Protein 5MTW (pdb70)

Foldseek 3Di:
DVLQVQVVVFKDWDDKDWPDKDKDFDDAEDVPQPKDKDKDKDWDKDDDQVVFQKIKIKIWMKMFIARPCGHTGMIMITMMMIMMGGDDPDTRDPSNRVVCCVAVVCLVCVVVVQVVQQVVCVVNVHDGDGDDDDDDDD/DVLCVLQVVVVVFKDWDDKDWDDKDKDFPAADDPPQDKDKDKDKDWDKADDQVVFQKIKIKIWIWMFMVGCPTRMIMTTMMIIIMGGDDVDDGRDPSNRNSCSVPVVCQVCVVVVQVVQQVVCVVNVHNRDGDDDD/DVVLCVLQVVVVVFKDWDDKDWDDKDKDFDADADQDKDKDKDKDWDKADDQVPFQKIKIKIWIWMAMGHHVRGMIMTTMMIIMMGGDDDVPDDTRDPSNRRSCSVPVVCLVCVQVVQVVQQVVCVVNVHNRDRDDDDD/DPVLVVLCVLQVVVVVFKDWDDKDWDDKDKDFDDDDPFDKDKDKDWDKADDQVPFQKIKIKIWMWMATVHCNGMIMITMMMIIMGGDDPDDDDHRDPSNRVSCSVHVVCLVCPVVVQVVQQVVCVVNVHPGDGDDRDD/DDPDDDDDDPDD/DPPDDDDDDPDD/DPPDDDDPDDDD

Nearest PDB st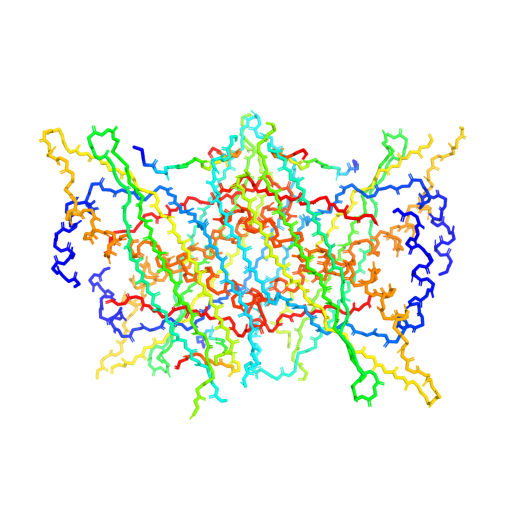ructures (foldseek):
  5mtw-assembly1_C  TM=1.007E+00  e=2.777E-26  Mycobacterium tuberculosis H37Rv
  5mtw-assembly1_D  TM=9.638E-01  e=3.551E-21  Mycobacterium tuberculosis H37Rv
  5mtw-assembly1_A  TM=9.384E-01  e=1.918E-21  Mycobacterium tuberculosis H37Rv
  5mtw-assembly1_B  TM=9.695E-01  e=2.666E-20  Mycobacterium tuberculosis H37Rv
  1ozb-assembly1_A  TM=7.354E-01  e=1.949E-07  Haemophilus influenzae

Structure (mmCIF, N/CA/C/O backbone):
data_5MTW
#
_entry.id   5MTW
#
_cell.length_a   86.860
_cell.length_b   89.960
_cell.length_c   91.340
_cell.angle_alpha   90.00
_cell.angle_beta   90.00
_cell.angle_gamma   90.00
#
_symmetry.space_group_name_H-M   'P 21 21 21'
#
loop_
_entity.id
_entity.type
_entity.pdbx_description
1 polymer 'SecB-like chaperone Rv1957'
2 polymer 'Antitoxin HigA1'
3 non-polymer 'DIMETHYL SULFOXIDE'
4 non-polymer 'CALCIUM ION'
5 water water
#
loop_
_atom_site.group_PDB
_atom_site.id
_atom_site.type_symbol
_atom_site.label_atom_id
_atom_site.label_alt_id
_atom_site.label_comp_id
_atom_site.label_asym_id
_atom_site.label_entity_id
_atom_site.label_seq_id
_atom_site.pdbx_PDB_ins_code
_atom_site.Cartn_x
_atom_site.Cartn_y
_atom_site.Cartn_z
_atom_site.occupancy
_atom_site.B_iso_or_equiv
_atom_site.auth_seq_id
_atom_site.auth_comp_id
_atom_site.auth_asym_id
_atom_site.auth_atom_id
_atom_site.pdbx_PDB_model_num
ATOM 1 N N . GLN A 1 16 ? 29.168 85.201 186.582 1.00 66.70 13 GLN C N 1
ATOM 2 C CA . GLN A 1 16 ? 27.898 84.423 186.679 1.00 69.20 13 GLN C CA 1
ATOM 3 C C . GLN A 1 16 ? 28.158 82.929 187.021 1.00 68.19 13 GLN C C 1
ATOM 4 O O . GLN A 1 16 ? 27.973 82.531 188.167 1.00 73.83 13 GLN C O 1
ATOM 6 N N . ARG A 1 17 ? 28.570 82.103 186.055 1.00 60.12 14 ARG C N 1
ATOM 7 C CA . ARG A 1 17 ? 28.889 80.689 186.349 1.00 55.24 14 ARG C CA 1
ATOM 8 C C . ARG A 1 17 ? 30.119 80.606 187.291 1.00 50.61 14 ARG C C 1
ATOM 9 O O . ARG A 1 17 ? 30.101 79.845 188.252 1.00 48.56 14 ARG C O 1
ATOM 11 N N . VAL A 1 18 ? 31.159 81.408 187.029 1.00 48.93 15 VAL C N 1
ATOM 12 C CA . VAL A 1 18 ? 32.434 81.248 187.729 1.00 49.65 15 VAL C CA 1
ATOM 13 C C . VAL A 1 18 ? 32.214 81.476 189.219 1.00 49.89 15 VAL C C 1
ATOM 14 O O . VAL A 1 18 ? 32.941 80.932 190.058 1.00 54.11 15 VAL C O 1
ATOM 18 N N . GLY A 1 19 ? 31.217 82.281 189.552 1.00 50.01 16 GLY C N 1
ATOM 19 C CA . GLY A 1 19 ? 30.979 82.682 190.926 1.00 48.78 16 GLY C CA 1
ATOM 20 C C . GLY A 1 19 ? 29.677 82.152 191.498 1.00 52.63 16 GLY C C 1
ATOM 21 O O . GLY A 1 19 ? 29.306 82.561 192.607 1.00 48.11 16 GLY C O 1
ATOM 22 N N . ALA A 1 20 ? 28.987 81.256 190.768 1.00 46.43 17 ALA C N 1
ATOM 23 C CA . ALA A 1 20 ? 27.704 80.639 191.245 1.00 46.33 17 ALA C CA 1
ATOM 24 C C . ALA A 1 20 ? 27.876 79.823 192.516 1.00 46.32 17 ALA C C 1
ATOM 25 O O . ALA A 1 20 ? 27.033 79.853 193.439 1.00 37.26 17 ALA C O 1
ATOM 27 N N . ARG A 1 21 ? 28.993 79.109 192.584 1.00 40.10 18 ARG C N 1
ATOM 28 C CA . ARG A 1 21 ? 29.271 78.278 193.740 1.00 45.15 18 ARG C CA 1
ATOM 29 C C . ARG A 1 21 ? 29.416 79.118 195.052 1.00 49.08 18 ARG C C 1
ATOM 30 O O . ARG A 1 21 ? 28.813 78.805 196.107 1.00 45.39 18 ARG C O 1
ATOM 38 N N . LEU A 1 22 ? 30.228 80.173 194.978 1.00 42.83 19 LEU C N 1
ATOM 39 C CA . LEU A 1 22 ? 30.365 81.095 196.089 1.00 41.50 19 LEU C CA 1
ATOM 40 C C . LEU A 1 22 ? 29.073 81.905 196.359 1.00 41.97 19 LEU C C 1
ATOM 41 O O . LEU A 1 22 ? 28.745 82.174 197.516 1.00 46.86 19 LEU C O 1
ATOM 46 N N . ALA A 1 23 ? 28.309 82.213 195.314 1.00 44.38 20 ALA C N 1
ATOM 47 C CA . ALA A 1 23 ? 27.021 82.849 195.481 1.00 46.56 20 ALA C CA 1
ATOM 48 C C . ALA A 1 23 ? 25.999 82.041 196.281 1.00 52.56 20 ALA C C 1
ATOM 49 O O . ALA A 1 23 ? 25.101 82.646 196.833 1.00 51.48 20 ALA C O 1
ATOM 51 N N . ALA A 1 24 ? 26.107 80.711 196.360 1.00 51.50 21 ALA C N 1
ATOM 52 C CA . ALA A 1 24 ? 25.101 79.911 197.122 1.00 50.63 21 ALA C CA 1
ATOM 53 C C . ALA A 1 24 ? 25.498 79.785 198.574 1.00 47.93 21 ALA C C 1
ATOM 54 O O . ALA A 1 24 ? 24.674 79.404 199.399 1.00 42.56 21 ALA C O 1
ATOM 56 N N . ARG A 1 25 ? 26.770 80.078 198.872 1.00 42.09 22 ARG C N 1
ATOM 57 C CA . ARG A 1 25 ? 27.332 79.891 200.180 1.00 42.11 22 ARG C CA 1
ATOM 58 C C . ARG A 1 25 ? 27.762 81.157 200.926 1.00 38.52 22 ARG C C 1
ATOM 59 O O . ARG A 1 25 ? 28.098 81.071 202.097 1.00 37.29 22 ARG C O 1
ATOM 67 N N . ALA A 1 26 ? 27.700 82.310 200.253 1.00 35.00 23 ALA C N 1
ATOM 68 C CA . ALA A 1 26 ? 28.157 83.589 200.800 1.00 31.91 23 ALA C CA 1
ATOM 69 C C . ALA A 1 26 ? 27.010 84.422 201.344 1.00 29.84 23 ALA C C 1
ATOM 70 O O . ALA A 1 26 ? 25.943 84.517 200.724 1.00 30.48 23 ALA C O 1
ATOM 72 N N . GLN A 1 27 ? 27.241 85.035 202.501 1.00 26.41 24 GLN C N 1
ATOM 73 C CA . GLN A 1 27 ? 26.251 85.896 203.124 1.00 28.84 24 GLN C CA 1
ATOM 74 C C . GLN A 1 27 ? 26.851 87.309 203.367 1.00 26.59 24 GLN C C 1
ATOM 75 O O . GLN A 1 27 ? 28.003 87.452 203.797 1.00 23.69 24 GLN C O 1
ATOM 81 N N . ILE A 1 28 ? 26.105 88.342 202.990 1.00 22.17 25 ILE C N 1
ATOM 82 C CA . ILE A 1 28 ? 26.527 89.751 203.285 1.00 22.30 25 ILE C CA 1
ATOM 83 C C . ILE A 1 28 ? 26.361 90.070 204.788 1.00 24.54 25 ILE C C 1
ATOM 84 O O . ILE A 1 28 ? 25.377 89.654 205.393 1.00 23.04 25 ILE C O 1
ATOM 89 N N . ARG A 1 29 ? 27.323 90.799 205.386 1.00 22.47 26 ARG C N 1
ATOM 90 C CA . ARG A 1 29 ? 27.269 91.080 206.843 0.70 21.94 26 ARG C CA 1
ATOM 91 C C . ARG A 1 29 ? 27.159 92.547 207.120 1.00 24.88 26 ARG C C 1
ATOM 92 O O . ARG A 1 29 ? 26.382 92.929 207.921 1.00 20.84 26 ARG C O 1
ATOM 100 N N . ASP A 1 30 ? 27.892 93.400 206.376 1.00 21.97 27 ASP C N 1
ATOM 101 C CA . ASP A 1 30 ? 27.938 94.823 206.690 1.00 21.12 27 ASP C CA 1
ATOM 102 C C . ASP A 1 30 ? 28.529 95.615 205.502 1.00 17.41 27 ASP C C 1
ATOM 103 O O . ASP A 1 30 ? 29.108 95.065 204.615 1.00 17.00 27 ASP C O 1
ATOM 108 N N . ILE A 1 31 ? 28.359 96.913 205.570 1.00 18.24 28 ILE C N 1
ATOM 109 C CA . ILE A 1 31 ? 28.820 97.870 204.563 1.00 20.86 28 ILE C CA 1
ATOM 110 C C . ILE A 1 31 ? 29.397 99.064 205.310 1.00 19.34 28 ILE C C 1
ATOM 111 O O . ILE A 1 31 ? 28.920 99.470 206.370 1.00 18.02 28 ILE C O 1
ATOM 116 N N . ARG A 1 32 ? 30.503 99.563 204.834 1.00 17.90 29 ARG C N 1
ATOM 117 C CA . ARG A 1 32 ? 31.009 100.786 205.414 1.00 20.06 29 ARG C CA 1
ATOM 118 C C . ARG A 1 32 ? 31.713 101.653 204.311 1.00 18.93 29 ARG C C 1
ATOM 119 O O . ARG A 1 32 ? 32.250 101.146 203.330 1.00 18.31 29 ARG C O 1
ATOM 127 N N . LEU A 1 33 ? 31.736 102.936 204.591 1.00 18.49 30 LEU C N 1
ATOM 128 C CA . LEU A 1 33 ? 32.610 103.848 203.925 1.00 17.45 30 LEU C CA 1
ATOM 129 C C . LEU A 1 33 ? 34.040 103.656 204.499 1.00 16.65 30 LEU C C 1
ATOM 130 O O . LEU A 1 33 ? 34.210 103.765 205.697 1.00 19.00 30 LEU C O 1
ATOM 135 N N . LEU A 1 34 ? 35.054 103.489 203.651 1.00 17.44 31 LEU C N 1
ATOM 136 C CA . LEU A 1 34 ? 36.463 103.384 204.092 1.00 20.90 31 LEU C CA 1
ATOM 137 C C . LEU A 1 34 ? 37.156 104.706 204.146 1.00 19.68 31 LEU C C 1
ATOM 138 O O . LEU A 1 34 ? 37.935 104.955 205.030 1.00 19.93 31 LEU C O 1
ATOM 143 N N . ARG A 1 35 ? 36.928 105.543 203.111 1.00 18.13 32 ARG C N 1
ATOM 144 C CA . ARG A 1 35 ? 37.549 106.769 202.954 1.00 18.99 32 ARG C CA 1
ATOM 145 C C . ARG A 1 35 ? 36.775 107.631 201.986 1.00 19.42 32 ARG C C 1
ATOM 146 O O . ARG A 1 35 ? 36.166 107.145 201.045 1.00 18.85 32 ARG C O 1
ATOM 154 N N . THR A 1 36 ? 37.020 108.910 202.153 1.00 17.90 33 THR C N 1
ATOM 155 C CA . THR A 1 36 ? 36.491 109.969 201.250 1.00 17.65 33 THR C CA 1
ATOM 156 C C . THR A 1 36 ? 37.345 111.262 201.168 1.00 19.05 33 THR C C 1
ATOM 157 O O . THR A 1 36 ? 38.013 111.633 202.086 1.00 19.69 33 THR C O 1
ATOM 161 N N . GLN A 1 37 ? 37.296 111.952 200.039 1.00 17.71 34 GLN C N 1
ATOM 162 C CA . GLN A 1 37 ? 37.993 113.204 199.876 1.00 23.96 34 GLN C CA 1
ATOM 163 C C . GLN A 1 37 ? 37.216 113.956 198.781 1.00 22.96 34 GLN C C 1
ATOM 164 O O . GLN A 1 37 ? 36.925 113.381 197.757 1.00 22.97 34 GLN C O 1
ATOM 170 N N . ALA A 1 38 ? 36.803 115.146 199.076 1.00 17.71 35 ALA C N 1
ATOM 171 C CA . ALA A 1 38 ? 36.090 115.959 198.076 1.00 19.03 35 ALA C CA 1
ATOM 172 C C . ALA A 1 38 ? 36.227 117.458 198.294 1.00 20.12 35 ALA C C 1
ATOM 173 O O . ALA A 1 38 ? 36.482 117.909 199.397 1.00 17.72 35 ALA C O 1
ATOM 175 N N . ALA A 1 39 ? 36.017 118.237 197.217 1.00 19.56 36 ALA C N 1
ATOM 176 C CA . ALA A 1 39 ? 36.135 119.690 197.254 1.00 21.69 36 ALA C CA 1
ATOM 177 C C . ALA A 1 39 ? 35.361 120.270 196.095 1.00 19.69 36 ALA C C 1
ATOM 178 O O . ALA A 1 39 ? 35.285 119.623 195.019 1.00 20.38 36 ALA C O 1
ATOM 180 N N . VAL A 1 40 ? 34.755 121.407 196.385 1.00 20.05 37 VAL C N 1
ATOM 181 C CA . VAL A 1 40 ? 34.140 122.228 195.345 1.00 25.19 37 VAL C CA 1
ATOM 182 C C . VAL A 1 40 ? 35.164 123.287 194.954 1.00 25.95 37 VAL C C 1
ATOM 183 O O . VAL A 1 40 ? 35.741 123.947 195.785 1.00 24.24 37 VAL C O 1
ATOM 187 N N . HIS A 1 41 ? 35.394 123.409 193.658 1.00 24.26 38 HIS C N 1
ATOM 188 C CA . HIS A 1 41 ? 36.415 124.333 193.123 1.00 28.08 38 HIS C CA 1
ATOM 189 C C . HIS A 1 41 ? 35.905 125.673 192.530 1.00 30.64 38 HIS C C 1
ATOM 190 O O . HIS A 1 41 ? 36.710 126.588 192.433 1.00 28.19 38 HIS C O 1
ATOM 197 N N . ARG A 1 42 ? 34.615 125.780 192.159 1.00 26.13 39 ARG C N 1
ATOM 198 C CA . ARG A 1 42 ? 34.069 126.846 191.275 1.00 31.44 39 ARG C CA 1
ATOM 199 C C . ARG A 1 42 ? 32.546 126.718 191.321 1.00 35.33 39 ARG C C 1
ATOM 200 O O . ARG A 1 42 ? 32.004 125.654 191.737 1.00 30.88 39 ARG C O 1
ATOM 202 N N . ALA A 1 43 ? 31.832 127.758 190.884 1.00 37.47 40 ALA C N 1
ATOM 203 C CA . ALA A 1 43 ? 30.364 127.679 190.748 1.00 36.50 40 ALA C CA 1
ATOM 204 C C . ALA A 1 43 ? 29.882 126.696 189.624 1.00 33.55 40 ALA C C 1
ATOM 205 O O . ALA A 1 43 ? 30.458 126.639 188.546 1.00 40.92 40 ALA C O 1
ATOM 207 N N . PRO A 1 44 ? 28.794 125.930 189.855 1.00 31.26 41 PRO C N 1
ATOM 208 C CA . PRO A 1 44 ? 28.254 125.159 188.764 1.00 33.37 41 PRO C CA 1
ATOM 209 C C . PRO A 1 44 ? 27.505 126.112 187.809 1.00 38.35 41 PRO C C 1
ATOM 210 O O . PRO A 1 44 ? 27.173 127.196 188.237 1.00 32.13 41 PRO C O 1
ATOM 214 N N . LYS A 1 45 ? 27.269 125.713 186.547 1.00 37.77 42 LYS C N 1
ATOM 215 C CA . LYS A 1 45 ? 26.528 126.530 185.543 1.00 40.12 42 LYS C CA 1
ATOM 216 C C . LYS A 1 45 ? 25.578 125.662 184.749 1.00 41.67 42 LYS C C 1
ATOM 217 O O . LYS A 1 45 ? 25.867 125.298 183.612 1.00 47.63 42 LYS C O 1
ATOM 223 N N . PRO A 1 46 ? 24.465 125.250 185.376 1.00 48.11 43 PRO C N 1
ATOM 224 C CA . PRO A 1 46 ? 23.525 124.323 184.716 1.00 51.07 43 PRO C CA 1
ATOM 225 C C . PRO A 1 46 ? 23.165 124.780 183.284 1.00 56.55 43 PRO C C 1
ATOM 226 O O . PRO A 1 46 ? 23.227 123.981 182.317 1.00 48.20 43 PRO C O 1
ATOM 230 N N . ALA A 1 47 ? 22.856 126.075 183.162 1.00 57.86 44 ALA C N 1
ATOM 231 C CA . ALA A 1 47 ? 22.445 126.677 181.899 1.00 60.02 44 ALA C CA 1
ATOM 232 C C . ALA A 1 47 ? 23.525 126.591 180.817 1.00 61.16 44 ALA C C 1
ATOM 233 O O . ALA A 1 47 ? 23.206 126.402 179.658 1.00 71.45 44 ALA C O 1
ATOM 235 N N . GLN A 1 48 ? 24.800 126.710 181.176 1.00 62.37 45 GLN C N 1
ATOM 236 C CA . GLN A 1 48 ? 25.872 126.450 180.201 1.00 61.94 45 GLN C CA 1
ATOM 237 C C . GLN A 1 48 ? 25.864 124.957 179.853 1.00 61.70 45 GLN C C 1
ATOM 238 O O . GLN A 1 48 ? 26.102 124.568 178.720 1.00 58.43 45 GLN C O 1
ATOM 244 N N . GLY A 1 49 ? 25.584 124.127 180.852 1.00 63.92 46 GLY C N 1
ATOM 245 C CA . GLY A 1 49 ? 25.591 122.682 180.694 1.00 61.43 46 GLY C CA 1
ATOM 246 C C . GLY A 1 49 ? 26.481 122.082 181.774 1.00 59.46 46 GLY C C 1
ATOM 247 O O . GLY A 1 49 ? 27.712 122.284 181.774 1.00 56.44 46 GLY C O 1
ATOM 248 N N . LEU A 1 50 ? 25.867 121.347 182.703 1.00 49.76 47 LEU C N 1
ATOM 249 C CA . LEU A 1 50 ? 26.635 120.692 183.779 1.00 40.53 47 LEU C CA 1
ATOM 250 C C . LEU A 1 50 ? 26.680 119.167 183.568 1.00 33.56 47 LEU C C 1
ATOM 251 O O . LEU A 1 50 ? 25.681 118.514 183.162 1.00 26.32 47 LEU C O 1
ATOM 256 N N . THR A 1 51 ? 27.872 118.603 183.711 1.00 25.30 48 THR C N 1
ATOM 257 C CA . THR A 1 51 ? 27.999 117.182 183.510 1.00 28.68 48 THR C CA 1
ATOM 258 C C . THR A 1 51 ? 28.916 116.461 184.563 1.00 27.27 48 THR C C 1
ATOM 259 O O . THR A 1 51 ? 29.428 117.071 185.449 1.00 25.14 48 THR C O 1
ATOM 263 N N . TYR A 1 52 ? 29.084 115.161 184.418 1.00 28.03 49 TYR C N 1
ATOM 264 C CA . TYR A 1 52 ? 29.937 114.411 185.331 1.00 27.52 49 TYR C CA 1
ATOM 265 C C . TYR A 1 52 ? 30.554 113.196 184.741 1.00 30.94 49 TYR C C 1
ATOM 266 O O . TYR A 1 52 ? 30.007 112.624 183.849 1.00 28.76 49 TYR C O 1
ATOM 275 N N . ASP A 1 53 ? 31.672 112.811 185.308 1.00 27.14 50 ASP C N 1
ATOM 276 C CA . ASP A 1 53 ? 32.370 111.564 185.010 1.00 31.50 50 ASP C CA 1
ATOM 277 C C . ASP A 1 53 ? 32.470 110.776 186.304 1.00 28.74 50 ASP C C 1
ATOM 278 O O . ASP A 1 53 ? 32.684 111.377 187.375 1.00 25.55 50 ASP C O 1
ATOM 283 N N . LEU A 1 54 ? 32.285 109.466 186.222 1.00 30.56 51 LEU C N 1
ATOM 284 C CA . LEU A 1 54 ? 32.360 108.565 187.415 1.00 29.14 51 LEU C CA 1
ATOM 285 C C . LEU A 1 54 ? 33.062 107.241 187.062 1.00 30.70 51 LEU C C 1
ATOM 286 O O . LEU A 1 54 ? 32.532 106.438 186.328 1.00 33.14 51 LEU C O 1
ATOM 291 N N . GLU A 1 55 ? 34.253 107.050 187.596 1.00 25.37 52 GLU C N 1
ATOM 292 C CA . GLU A 1 55 ? 35.115 105.911 187.310 1.00 27.59 52 GLU C CA 1
ATOM 293 C C . GLU A 1 55 ? 34.951 105.058 188.585 1.00 28.67 52 GLU C C 1
ATOM 294 O O . GLU A 1 55 ? 34.985 105.625 189.688 1.00 23.96 52 GLU C O 1
ATOM 300 N N . PHE A 1 56 ? 34.750 103.750 188.424 1.00 21.42 53 PHE C N 1
ATOM 301 C CA . PHE A 1 56 ? 34.705 102.804 189.539 1.00 26.48 53 PHE C CA 1
ATOM 302 C C . PHE A 1 56 ? 35.900 101.858 189.431 1.00 32.24 53 PHE C C 1
ATOM 303 O O . PHE A 1 56 ? 36.298 101.498 188.327 1.00 28.99 53 PHE C O 1
ATOM 311 N N . GLU A 1 57 ? 36.447 101.391 190.541 1.00 27.71 54 GLU C N 1
ATOM 312 C CA . GLU A 1 57 ? 37.474 100.344 190.470 1.00 35.19 54 GLU C CA 1
ATOM 313 C C . GLU A 1 57 ? 37.158 99.317 191.595 1.00 33.69 54 GLU C C 1
ATOM 314 O O . GLU A 1 57 ? 37.255 99.652 192.769 1.00 29.24 54 GLU C O 1
ATOM 320 N N . PRO A 1 58 ? 36.705 98.114 191.222 1.00 33.20 55 PRO C N 1
ATOM 321 C CA . PRO A 1 58 ? 36.442 97.053 192.185 1.00 31.79 55 PRO C CA 1
ATOM 322 C C . PRO A 1 58 ? 37.680 96.252 192.667 1.00 30.50 55 PRO C C 1
ATOM 323 O O . PRO A 1 58 ? 38.680 96.158 191.983 1.00 34.32 55 PRO C O 1
ATOM 327 N N . ALA A 1 59 ? 37.619 95.692 193.874 1.00 25.05 56 ALA C N 1
ATOM 328 C CA . ALA A 1 59 ? 38.718 94.935 194.381 1.00 25.98 56 ALA C CA 1
ATOM 329 C C . ALA A 1 59 ? 38.117 93.985 195.386 1.00 27.82 56 ALA C C 1
ATOM 330 O O . ALA A 1 59 ? 36.994 94.203 195.868 1.00 21.60 56 ALA C O 1
ATOM 332 N N . VAL A 1 60 ? 38.777 92.870 195.641 1.00 26.93 57 VAL C N 1
ATOM 333 C CA . VAL A 1 60 ? 38.276 91.944 196.688 1.00 29.99 57 VAL C CA 1
ATOM 334 C C . VAL A 1 60 ? 39.493 91.626 197.624 1.00 32.61 57 VAL C C 1
ATOM 335 O O . VAL A 1 60 ? 40.631 91.577 197.185 1.00 28.30 57 VAL C O 1
ATOM 339 N N . ASP A 1 61 ? 39.251 91.542 198.916 1.00 27.69 58 ASP C N 1
ATOM 340 C CA . ASP A 1 61 ? 40.322 91.153 199.876 1.00 30.84 58 ASP C CA 1
ATOM 341 C C . ASP A 1 61 ? 39.830 89.903 200.524 1.00 25.10 58 ASP C C 1
ATOM 342 O O . ASP A 1 61 ? 38.694 89.852 201.092 1.00 20.07 58 ASP C O 1
ATOM 347 N N . ALA A 1 62 ? 40.641 88.853 200.427 1.00 24.27 59 ALA C N 1
ATOM 348 C CA . ALA A 1 62 ? 40.305 87.574 200.964 1.00 26.01 59 ALA C CA 1
ATOM 349 C C . ALA A 1 62 ? 41.536 86.822 201.396 1.00 30.89 59 ALA C C 1
ATOM 350 O O . ALA A 1 62 ? 42.633 87.157 201.016 1.00 37.94 59 ALA C O 1
ATOM 352 N N . ASP A 1 63 ? 41.371 85.848 202.248 1.00 29.63 60 ASP C N 1
ATOM 353 C CA . ASP A 1 63 ? 42.500 84.950 202.563 1.00 35.93 60 ASP C CA 1
ATOM 354 C C . ASP A 1 63 ? 41.826 83.693 203.004 1.00 33.55 60 ASP C C 1
ATOM 355 O O . ASP A 1 63 ? 41.697 83.473 204.175 1.00 30.23 60 ASP C O 1
ATOM 360 N N . PRO A 1 64 ? 41.304 82.942 202.037 1.00 38.66 61 PRO C N 1
ATOM 361 C CA . PRO A 1 64 ? 40.330 81.899 202.333 1.00 45.03 61 PRO C CA 1
ATOM 362 C C . PRO A 1 64 ? 40.843 80.693 203.110 1.00 48.42 61 PRO C C 1
ATOM 363 O O . PRO A 1 64 ? 40.035 79.968 203.702 1.00 52.68 61 PRO C O 1
ATOM 367 N N . ALA A 1 65 ? 42.154 80.485 203.165 1.00 53.21 62 ALA C N 1
ATOM 368 C CA . ALA A 1 65 ? 42.686 79.401 203.980 1.00 52.72 62 ALA C CA 1
ATOM 369 C C . ALA A 1 65 ? 42.658 79.726 205.487 1.00 50.38 62 ALA C C 1
ATOM 370 O O . ALA A 1 65 ? 42.670 78.825 206.305 1.00 50.17 62 ALA C O 1
ATOM 372 N N . THR A 1 66 ? 42.598 81.002 205.851 1.00 50.55 63 THR C N 1
ATOM 373 C CA . THR A 1 66 ? 42.639 81.400 207.272 1.00 50.06 63 THR C CA 1
ATOM 374 C C . THR A 1 66 ? 41.313 81.837 207.816 1.00 43.12 63 THR C C 1
ATOM 375 O O . THR A 1 66 ? 41.060 81.682 208.993 1.00 37.44 63 THR C O 1
ATOM 379 N N . ILE A 1 67 ? 40.541 82.534 206.986 1.00 42.02 64 ILE C N 1
ATOM 380 C CA . ILE A 1 67 ? 39.227 82.975 207.398 1.00 35.71 64 ILE C CA 1
ATOM 381 C C . ILE A 1 67 ? 38.278 82.864 206.256 1.00 33.67 64 ILE C C 1
ATOM 382 O O . ILE A 1 67 ? 38.647 83.020 205.051 1.00 30.61 64 ILE C O 1
ATOM 387 N N . SER A 1 68 ? 37.052 82.570 206.635 1.00 29.84 65 SER C N 1
ATOM 388 C CA . SER A 1 68 ? 36.038 82.340 205.642 1.00 32.15 65 SER C CA 1
ATOM 389 C C . SER A 1 68 ? 35.233 83.673 205.522 1.00 31.28 65 SER C C 1
ATOM 390 O O . SER A 1 68 ? 34.015 83.678 205.599 1.00 34.02 65 SER C O 1
ATOM 393 N N . ALA A 1 69 ? 35.941 84.801 205.469 1.00 29.22 66 ALA C N 1
ATOM 394 C CA . ALA A 1 69 ? 35.289 86.119 205.289 1.00 28.13 66 ALA C CA 1
ATOM 395 C C . ALA A 1 69 ? 36.065 86.839 204.173 1.00 26.38 66 ALA C C 1
ATOM 396 O O . ALA A 1 69 ? 37.270 86.649 204.028 1.00 25.36 66 ALA C O 1
ATOM 398 N N . PHE A 1 70 ? 35.342 87.635 203.374 1.00 25.01 67 PHE C N 1
ATOM 399 C CA . PHE A 1 70 ? 35.979 88.518 202.421 1.00 23.32 67 PHE C CA 1
ATOM 400 C C . PHE A 1 70 ? 35.341 89.877 202.303 1.00 22.43 67 PHE C C 1
ATOM 401 O O . PHE A 1 70 ? 34.158 90.074 202.593 1.00 20.53 67 PHE C O 1
ATOM 409 N N . VAL A 1 71 ? 36.126 90.798 201.773 1.00 22.38 68 VAL C N 1
ATOM 410 C CA . VAL A 1 71 ? 35.641 92.169 201.599 1.00 21.09 68 VAL C CA 1
ATOM 411 C C . VAL A 1 71 ? 35.654 92.602 200.148 1.00 22.56 68 VAL C C 1
ATOM 412 O O . VAL A 1 71 ? 36.679 92.502 199.486 1.00 19.67 68 VAL C O 1
ATOM 416 N N . VAL A 1 72 ? 34.528 93.083 199.660 1.00 20.43 69 VAL C N 1
ATOM 417 C CA . VAL A 1 72 ? 34.423 93.705 198.325 1.00 21.68 69 VAL C CA 1
ATOM 418 C C . VAL A 1 72 ? 34.518 95.195 198.490 1.00 20.79 69 VAL C C 1
ATOM 419 O O . VAL A 1 72 ? 33.758 95.798 199.311 1.00 21.09 69 VAL C O 1
ATOM 423 N N . ARG A 1 73 ? 35.452 95.808 197.747 1.00 19.35 70 ARG C N 1
ATOM 424 C CA . ARG A 1 73 ? 35.689 97.239 197.803 1.00 22.04 70 ARG C CA 1
ATOM 425 C C . ARG A 1 73 ? 35.445 97.826 196.413 1.00 24.22 70 ARG C C 1
ATOM 426 O O . ARG A 1 73 ? 35.840 97.232 195.375 1.00 25.07 70 ARG C O 1
ATOM 434 N N . ILE A 1 74 ? 34.779 98.957 196.385 1.00 21.37 71 ILE C N 1
ATOM 435 C CA . ILE A 1 74 ? 34.688 99.757 195.153 1.00 23.77 71 ILE C CA 1
ATOM 436 C C . ILE A 1 74 ? 35.187 101.163 195.435 1.00 25.20 71 ILE C C 1
ATOM 437 O O . ILE A 1 74 ? 34.670 101.867 196.338 1.00 21.66 71 ILE C O 1
ATOM 442 N N . SER A 1 75 ? 36.271 101.465 194.727 1.00 21.92 72 SER C N 1
ATOM 443 C CA . SER A 1 75 ? 36.911 102.802 194.679 1.00 24.48 72 SER C CA 1
ATOM 444 C C . SER A 1 75 ? 36.240 103.642 193.574 1.00 24.79 72 SER C C 1
ATOM 445 O O . SER A 1 75 ? 35.948 103.110 192.494 1.00 24.14 72 SER C O 1
ATOM 448 N N . CYS A 1 76 ? 35.851 104.877 193.891 1.00 22.40 73 CYS C N 1
ATOM 449 C CA . CYS A 1 76 ? 35.147 105.741 192.955 1.00 23.42 73 CYS C CA 1
ATOM 450 C C . CYS A 1 76 ? 35.883 107.084 192.784 1.00 21.69 73 CYS C C 1
ATOM 451 O O . CYS A 1 76 ? 36.412 107.680 193.784 1.00 19.30 73 CYS C O 1
ATOM 454 N N . HIS A 1 77 ? 35.812 107.615 191.572 1.00 22.17 74 HIS C N 1
ATOM 455 C CA . HIS A 1 77 ? 36.349 108.969 191.264 1.00 22.76 74 HIS C CA 1
ATOM 456 C C . HIS A 1 77 ? 35.234 109.746 190.502 1.00 25.77 74 HIS C C 1
ATOM 457 O O . HIS A 1 77 ? 34.777 109.343 189.438 1.00 26.01 74 HIS C O 1
ATOM 464 N N . LEU A 1 78 ? 34.726 110.766 191.139 1.00 20.83 75 LEU C N 1
ATOM 465 C CA . LEU A 1 78 ? 33.670 111.607 190.633 1.00 23.28 75 LEU C CA 1
ATOM 466 C C . LEU A 1 78 ? 34.242 112.968 190.261 1.00 21.47 75 LEU C C 1
ATOM 467 O O . LEU A 1 78 ? 34.947 113.670 191.064 1.00 20.19 75 LEU C O 1
ATOM 472 N N . ARG A 1 79 ? 33.909 113.392 189.060 1.00 21.61 76 ARG C N 1
ATOM 473 C CA . ARG A 1 79 ? 34.337 114.696 188.558 1.00 24.90 76 ARG C CA 1
ATOM 474 C C . ARG A 1 79 ? 33.085 115.340 188.016 1.00 27.61 76 ARG C C 1
ATOM 475 O O . ARG A 1 79 ? 32.432 114.794 187.133 1.00 24.76 76 ARG C O 1
ATOM 483 N N . ILE A 1 80 ? 32.719 116.442 188.627 1.00 22.23 77 ILE C N 1
ATOM 484 C CA . ILE A 1 80 ? 31.604 117.285 188.176 1.00 26.72 77 ILE C CA 1
ATOM 485 C C . ILE A 1 80 ? 32.170 118.501 187.454 1.00 26.19 77 ILE C C 1
ATOM 486 O O . ILE A 1 80 ? 33.061 119.157 187.953 1.00 23.34 77 ILE C O 1
ATOM 491 N N . GLN A 1 81 ? 31.605 118.772 186.286 1.00 27.01 78 GLN C N 1
ATOM 492 C CA . GLN A 1 81 ? 32.160 119.725 185.353 1.00 29.66 78 GLN C CA 1
ATOM 493 C C . GLN A 1 81 ? 31.094 120.575 184.677 1.00 28.08 78 GLN C C 1
ATOM 494 O O . GLN A 1 81 ? 30.039 120.061 184.307 1.00 27.99 78 GLN C O 1
ATOM 500 N N . ASN A 1 82 ? 31.438 121.852 184.514 1.00 28.60 79 ASN C N 1
ATOM 501 C CA . ASN A 1 82 ? 30.811 122.829 183.528 1.00 32.87 79 ASN C CA 1
ATOM 502 C C . ASN A 1 82 ? 31.219 122.542 182.069 1.00 37.32 79 ASN C C 1
ATOM 503 O O . ASN A 1 82 ? 32.389 122.463 181.747 1.00 35.13 79 ASN C O 1
ATOM 508 N N . GLN A 1 83 ? 30.232 122.406 181.202 1.00 50.20 80 GLN C N 1
ATOM 509 C CA . GLN A 1 83 ? 30.455 122.191 179.753 1.00 58.53 80 GLN C CA 1
ATOM 510 C C . GLN A 1 83 ? 30.511 123.558 179.019 1.00 63.83 80 GLN C C 1
ATOM 511 O O . GLN A 1 83 ? 29.896 124.533 179.466 1.00 76.55 80 GLN C O 1
ATOM 517 N N . ALA A 1 84 ? 31.264 123.627 177.923 1.00 68.95 81 ALA C N 1
ATOM 518 C CA . ALA A 1 84 ? 30.960 124.549 176.816 1.00 72.35 81 ALA C CA 1
ATOM 519 C C . ALA A 1 84 ? 31.127 126.019 177.160 1.00 70.83 81 ALA C C 1
ATOM 520 O O . ALA A 1 84 ? 31.859 126.361 178.069 1.00 67.61 81 ALA C O 1
ATOM 522 N N . THR A 1 98 ? 35.142 122.674 179.174 1.00 63.22 95 THR C N 1
ATOM 523 C CA . THR A 1 98 ? 35.072 121.544 180.109 1.00 61.49 95 THR C CA 1
ATOM 524 C C . THR A 1 98 ? 35.901 121.865 181.329 1.00 55.97 95 THR C C 1
ATOM 525 O O . THR A 1 98 ? 37.073 121.485 181.386 1.00 63.73 95 THR C O 1
ATOM 527 N N . GLN A 1 99 ? 35.273 122.543 182.300 1.00 50.03 96 GLN C N 1
ATOM 528 C CA . GLN A 1 99 ? 35.915 123.083 183.528 1.00 42.27 96 GLN C CA 1
ATOM 529 C C . GLN A 1 99 ? 35.386 122.309 184.808 1.00 38.45 96 GLN C C 1
ATOM 530 O O . GLN A 1 99 ? 34.170 122.079 184.960 1.00 30.18 96 GLN C O 1
ATOM 536 N N . ASP A 1 100 ? 36.284 121.932 185.712 1.00 37.50 97 ASP C N 1
ATOM 537 C CA . ASP A 1 100 ? 35.897 121.087 186.875 1.00 34.42 97 ASP C CA 1
ATOM 538 C C . ASP A 1 100 ? 35.286 121.948 187.964 1.00 31.48 97 ASP C C 1
ATOM 539 O O . ASP A 1 100 ? 35.851 122.909 188.380 1.00 28.74 97 ASP C O 1
ATOM 544 N N . VAL A 1 101 ? 34.116 121.560 188.447 1.00 27.14 98 VAL C N 1
ATOM 545 C CA . VAL A 1 101 ? 33.401 122.291 189.503 1.00 22.30 98 VAL C CA 1
ATOM 546 C C . VAL A 1 101 ? 33.572 121.638 190.907 1.00 21.72 98 VAL C C 1
ATOM 547 O O . VAL A 1 101 ? 33.601 122.309 191.909 1.00 23.55 98 VAL C O 1
ATOM 551 N N . ALA A 1 102 ? 33.718 120.327 190.917 1.00 20.66 99 ALA C N 1
ATOM 552 C CA . ALA A 1 102 ? 34.001 119.553 192.126 1.00 20.83 99 ALA C CA 1
ATOM 553 C C . ALA A 1 102 ? 34.519 118.196 191.768 1.00 19.98 99 ALA C C 1
ATOM 554 O O . ALA A 1 102 ? 34.209 117.680 190.696 1.00 20.88 99 ALA C O 1
ATOM 556 N N . THR A 1 103 ? 35.227 117.576 192.715 1.00 21.45 100 THR C N 1
ATOM 557 C CA . THR A 1 103 ? 35.793 116.295 192.552 1.00 22.29 100 THR C CA 1
ATOM 558 C C . THR A 1 103 ? 35.724 115.539 193.888 1.00 24.86 100 THR C C 1
ATOM 559 O O . THR A 1 103 ? 35.779 116.121 194.969 1.00 20.73 100 THR C O 1
ATOM 563 N N . ALA A 1 104 ? 35.529 114.258 193.762 1.00 21.62 101 ALA C N 1
ATOM 564 C CA . ALA A 1 104 ? 35.518 113.372 194.914 1.00 23.69 101 ALA C CA 1
ATOM 565 C C . ALA A 1 104 ? 36.140 112.045 194.607 1.00 23.37 101 ALA C C 1
ATOM 566 O O . ALA A 1 104 ? 35.886 111.440 193.549 1.00 24.94 101 ALA C O 1
ATOM 568 N N . ASP A 1 105 ? 36.807 111.523 195.600 1.00 20.81 102 ASP C N 1
ATOM 569 C CA . ASP A 1 105 ? 37.399 110.193 195.530 1.00 23.17 102 ASP C CA 1
ATOM 570 C C . ASP A 1 105 ? 37.064 109.494 196.852 1.00 21.43 102 ASP C C 1
ATOM 571 O O . ASP A 1 105 ? 37.379 110.011 197.931 1.00 19.10 102 ASP C O 1
ATOM 576 N N . PHE A 1 106 ? 36.311 108.420 196.750 1.00 17.35 103 PHE C N 1
ATOM 577 C CA . PHE A 1 106 ? 35.890 107.695 197.911 1.00 17.92 103 PHE C CA 1
ATOM 578 C C . PHE A 1 106 ? 35.849 106.182 197.670 1.00 18.24 103 PHE C C 1
ATOM 579 O O . PHE A 1 106 ? 35.776 105.718 196.523 1.00 18.39 103 PHE C O 1
ATOM 587 N N . GLU A 1 107 ? 35.767 105.403 198.742 1.00 16.56 104 GLU C N 1
ATOM 588 C CA . GLU A 1 107 ? 35.706 103.981 198.579 1.00 19.29 104 GLU C CA 1
ATOM 589 C C . GLU A 1 107 ? 34.820 103.288 199.633 1.00 19.72 104 GLU C C 1
ATOM 590 O O . GLU A 1 107 ? 34.897 103.661 200.798 1.00 17.98 104 GLU C O 1
ATOM 596 N N . PHE A 1 108 ? 33.891 102.467 199.163 1.00 17.53 105 PHE C N 1
ATOM 597 C CA . PHE A 1 108 ? 33.007 101.704 199.974 1.00 17.58 105 PHE C CA 1
ATOM 598 C C . PHE A 1 108 ? 33.500 100.242 200.078 1.00 18.43 105 PHE C C 1
ATOM 599 O O . PHE A 1 108 ? 34.177 99.688 199.174 1.00 15.69 105 PHE C O 1
ATOM 607 N N . ALA A 1 109 ? 33.128 99.613 201.185 1.00 16.93 106 ALA C N 1
ATOM 608 C CA . ALA A 1 109 ? 33.410 98.248 201.436 1.00 16.07 106 ALA C CA 1
ATOM 609 C C . ALA A 1 109 ? 32.206 97.506 201.904 1.00 17.50 106 ALA C C 1
ATOM 610 O O . ALA A 1 109 ? 31.487 98.070 202.717 1.00 17.26 106 ALA C O 1
ATOM 612 N N . ALA A 1 110 ? 32.049 96.292 201.390 1.00 17.07 107 ALA C N 1
ATOM 613 C CA . ALA A 1 110 ? 31.095 95.292 201.807 1.00 18.29 107 ALA C CA 1
ATOM 614 C C . ALA A 1 110 ? 31.785 93.971 202.355 1.00 19.73 107 ALA C C 1
ATOM 615 O O . ALA A 1 110 ? 32.683 93.356 201.729 1.00 18.05 107 ALA C O 1
ATOM 617 N N . LEU A 1 111 ? 31.323 93.558 203.522 1.00 18.92 108 LEU C N 1
ATOM 618 C CA . LEU A 1 111 ? 31.879 92.410 204.279 1.00 17.11 108 LEU C CA 1
ATOM 619 C C . LEU A 1 111 ? 30.938 91.194 204.059 1.00 20.81 108 LEU C C 1
ATOM 620 O O . LEU A 1 111 ? 29.743 91.328 204.210 1.00 16.30 108 LEU C O 1
ATOM 625 N N . PHE A 1 112 ? 31.494 90.069 203.631 1.00 19.02 109 PHE C N 1
ATOM 626 C CA . PHE A 1 112 ? 30.741 88.876 203.436 1.00 21.63 109 PHE C CA 1
ATOM 627 C C . PHE A 1 112 ? 31.447 87.771 204.183 1.00 27.11 109 PHE C C 1
ATOM 628 O O . PHE A 1 112 ? 32.686 87.804 204.360 1.00 22.32 109 PHE C O 1
ATOM 636 N N . ASP A 1 113 ? 30.686 86.772 204.550 1.00 24.83 110 ASP C N 1
ATOM 637 C CA . ASP A 1 113 ? 31.338 85.546 204.918 1.00 30.87 110 ASP C CA 1
ATOM 638 C C . ASP A 1 113 ? 30.613 84.340 204.260 1.00 31.78 110 ASP C C 1
ATOM 639 O O . ASP A 1 113 ? 29.584 84.504 203.532 1.00 28.07 110 ASP C O 1
ATOM 644 N N . TYR A 1 114 ? 31.228 83.168 204.388 1.00 33.36 111 TYR C N 1
ATOM 645 C CA . TYR A 1 114 ? 30.633 81.931 203.836 1.00 35.52 111 TYR C CA 1
ATOM 646 C C . TYR A 1 114 ? 30.939 80.678 204.687 1.00 38.89 111 TYR C C 1
ATOM 647 O O . TYR A 1 114 ? 31.804 80.692 205.553 1.00 31.63 111 TYR C O 1
ATOM 656 N N . HIS A 1 115 ? 30.183 79.613 204.410 1.00 48.98 112 HIS C N 1
ATOM 657 C CA . HIS A 1 115 ? 30.233 78.290 205.101 1.00 51.40 112 HIS C CA 1
ATOM 658 C C . HIS A 1 115 ? 30.551 77.248 204.034 1.00 49.16 112 HIS C C 1
ATOM 659 O O . HIS A 1 115 ? 29.813 77.154 203.061 1.00 58.35 112 HIS C O 1
ATOM 661 N N . LEU A 1 116 ? 31.653 76.516 204.158 1.00 55.37 113 LEU C N 1
ATOM 662 C CA . LEU A 1 116 ? 32.133 75.670 203.030 1.00 63.92 113 LEU C CA 1
ATOM 663 C C . LEU A 1 116 ? 31.349 74.347 202.941 1.00 73.19 113 LEU C C 1
ATOM 664 O O . LEU A 1 116 ? 31.153 73.646 203.933 1.00 69.73 113 LEU C O 1
ATOM 666 N N . GLU A 1 120 ? 34.934 70.192 201.843 1.00 63.68 117 GLU C N 1
ATOM 667 C CA . GLU A 1 120 ? 34.449 71.122 200.839 1.00 59.31 117 GLU C CA 1
ATOM 668 C C . GLU A 1 120 ? 35.527 72.189 200.617 1.00 61.55 117 GLU C C 1
ATOM 669 O O . GLU A 1 120 ? 36.237 72.585 201.524 1.00 60.19 117 GLU C O 1
ATOM 675 N N . ASP A 1 121 ? 35.633 72.631 199.381 1.00 59.23 118 ASP C N 1
ATOM 676 C CA . ASP A 1 121 ? 36.817 73.294 198.860 1.00 63.45 118 ASP C CA 1
ATOM 677 C C . ASP A 1 121 ? 36.846 74.867 198.978 1.00 58.95 118 ASP C C 1
ATOM 678 O O . ASP A 1 121 ? 35.883 75.524 198.587 1.00 48.50 118 ASP C O 1
ATOM 683 N N . ASP A 1 122 ? 37.951 75.454 199.470 1.00 50.18 119 ASP C N 1
ATOM 684 C CA . ASP A 1 122 ? 38.112 76.929 199.524 1.00 49.96 119 ASP C CA 1
ATOM 685 C C . ASP A 1 122 ? 37.777 77.658 198.184 1.00 50.49 119 ASP C C 1
ATOM 686 O O . ASP A 1 122 ? 38.104 77.187 197.092 1.00 40.16 119 ASP C O 1
ATOM 691 N N . PRO A 1 123 ? 37.134 78.828 198.273 1.00 44.44 120 PRO C N 1
ATOM 692 C CA . PRO A 1 123 ? 36.963 79.640 197.067 1.00 41.68 120 PRO C CA 1
ATOM 693 C C . PRO A 1 123 ? 38.314 80.111 196.462 1.00 39.54 120 PRO C C 1
ATOM 694 O O . PRO A 1 123 ? 39.242 80.487 197.202 1.00 39.72 120 PRO C O 1
ATOM 698 N N . THR A 1 124 ? 38.427 80.083 195.136 1.00 38.83 121 THR C N 1
ATOM 699 C CA . THR A 1 124 ? 39.634 80.582 194.448 1.00 39.34 121 THR C CA 1
ATOM 700 C C . THR A 1 124 ? 39.512 82.089 194.070 1.00 43.57 121 THR C C 1
ATOM 701 O O . THR A 1 124 ? 38.403 82.652 194.113 1.00 33.98 121 THR C O 1
ATOM 705 N N . GLU A 1 125 ? 40.649 82.699 193.709 1.00 34.85 122 GLU C N 1
ATOM 706 C CA . GLU A 1 125 ? 40.734 84.083 193.269 1.00 43.01 122 GLU C CA 1
ATOM 707 C C . GLU A 1 125 ? 39.772 84.432 192.135 1.00 44.53 122 GLU C C 1
ATOM 708 O O . GLU A 1 125 ? 39.224 85.528 192.120 1.00 40.94 122 GLU C O 1
ATOM 714 N N . GLU A 1 126 ? 39.503 83.481 191.237 1.00 46.19 123 GLU C N 1
ATOM 715 C CA . GLU A 1 126 ? 38.540 83.683 190.140 1.00 43.38 123 GLU C CA 1
ATOM 716 C C . GLU A 1 126 ? 37.125 83.754 190.653 1.00 42.60 123 GLU C C 1
ATOM 717 O O . GLU A 1 126 ? 36.328 84.558 190.163 1.00 41.22 123 GLU C O 1
ATOM 723 N N . GLU A 1 127 ? 36.785 82.842 191.566 1.00 38.43 124 GLU C N 1
ATOM 724 C CA . GLU A 1 127 ? 35.466 82.769 192.140 1.00 37.84 124 GLU C CA 1
ATOM 725 C C . GLU A 1 127 ? 35.135 84.091 192.940 1.00 35.50 124 GLU C C 1
ATOM 726 O O . GLU A 1 127 ? 34.096 84.679 192.766 1.00 31.70 124 GLU C O 1
ATOM 732 N N . LEU A 1 128 ? 36.071 84.522 193.779 1.00 35.02 125 LEU C N 1
ATOM 733 C CA . LEU A 1 128 ? 35.972 85.734 194.542 1.00 34.03 125 LEU C CA 1
ATOM 734 C C . LEU A 1 128 ? 35.807 86.946 193.631 1.00 35.43 125 LEU C C 1
ATOM 735 O O . LEU A 1 128 ? 34.911 87.779 193.865 1.00 31.27 125 LEU C O 1
ATOM 740 N N . THR A 1 129 ? 36.655 87.038 192.594 1.00 36.25 126 THR C N 1
ATOM 741 C CA . THR A 1 129 ? 36.623 88.139 191.587 1.00 37.47 126 THR C CA 1
ATOM 742 C C . THR A 1 129 ? 35.285 88.171 190.851 1.00 35.13 126 THR C C 1
ATOM 743 O O . THR A 1 129 ? 34.666 89.191 190.783 1.00 33.37 126 THR C O 1
ATOM 747 N N . ALA A 1 130 ? 34.766 87.033 190.422 1.00 36.28 127 ALA C N 1
ATOM 748 C CA . ALA A 1 130 ? 33.502 87.038 189.677 1.00 39.32 127 ALA C CA 1
ATOM 749 C C . ALA A 1 130 ? 32.336 87.500 190.591 1.00 39.91 127 ALA C C 1
ATOM 750 O O . ALA A 1 130 ? 31.403 88.218 190.154 1.00 38.09 127 ALA C O 1
ATOM 752 N N . TYR A 1 131 ? 32.386 87.028 191.843 1.00 38.41 128 TYR C N 1
ATOM 753 C CA . TYR A 1 131 ? 31.313 87.299 192.805 1.00 34.57 128 TYR C CA 1
ATOM 754 C C . TYR A 1 131 ? 31.294 88.763 193.124 1.00 31.71 128 TYR C C 1
ATOM 755 O O . TYR A 1 131 ? 30.228 89.304 193.202 1.00 30.74 128 TYR C O 1
ATOM 764 N N . ALA A 1 132 ? 32.489 89.368 193.281 1.00 30.95 129 ALA C N 1
ATOM 765 C CA . ALA A 1 132 ? 32.704 90.790 193.559 1.00 31.88 129 ALA C CA 1
ATOM 766 C C . ALA A 1 132 ? 32.203 91.635 192.423 1.00 36.64 129 ALA C C 1
ATOM 767 O O . ALA A 1 132 ? 31.570 92.689 192.633 1.00 28.67 129 ALA C O 1
ATOM 769 N N . ALA A 1 133 ? 32.490 91.157 191.216 1.00 34.39 130 ALA C N 1
ATOM 770 C CA . ALA A 1 133 ? 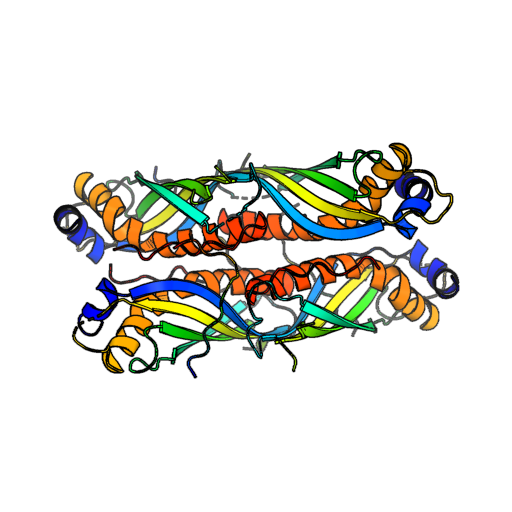32.077 91.853 189.994 1.00 35.13 130 ALA C CA 1
ATOM 771 C C . ALA A 1 133 ? 30.589 91.847 189.753 1.00 32.36 130 ALA C C 1
ATOM 772 O O . ALA A 1 133 ? 30.080 92.622 188.947 1.00 36.47 130 ALA C O 1
ATOM 774 N N . THR A 1 134 ? 29.876 90.924 190.356 1.00 33.06 131 THR C N 1
ATOM 775 C CA . THR A 1 134 ? 28.458 90.813 190.147 1.00 31.93 131 THR C CA 1
ATOM 776 C C . THR A 1 134 ? 27.689 91.186 191.414 1.00 29.36 131 THR C C 1
ATOM 777 O O . THR A 1 134 ? 27.290 92.328 191.557 1.00 30.07 131 THR C O 1
ATOM 781 N N . THR A 1 135 ? 27.514 90.242 192.335 1.00 24.22 132 THR C N 1
ATOM 782 C CA . THR A 1 135 ? 26.720 90.483 193.529 1.00 26.73 132 THR C CA 1
ATOM 783 C C . THR A 1 135 ? 27.359 91.615 194.324 1.00 26.83 132 THR C C 1
ATOM 784 O O . THR A 1 135 ? 26.675 92.490 194.763 1.00 23.46 132 THR C O 1
ATOM 788 N N . GLY A 1 136 ? 28.680 91.572 194.490 1.00 24.05 133 GLY C N 1
ATOM 789 C CA . GLY A 1 136 ? 29.395 92.608 195.242 1.00 23.58 133 GLY C CA 1
ATOM 790 C C . GLY A 1 136 ? 29.142 94.016 194.764 1.00 22.35 133 GLY C C 1
ATOM 791 O O . GLY A 1 136 ? 28.727 94.901 195.515 1.00 21.62 133 GLY C O 1
ATOM 792 N N . ARG A 1 137 ? 29.366 94.213 193.479 1.00 22.34 134 ARG C N 1
ATOM 793 C CA . ARG A 1 137 ? 29.209 95.478 192.807 1.00 22.29 134 ARG C CA 1
ATOM 794 C C . ARG A 1 137 ? 27.773 96.043 192.898 1.00 22.70 134 ARG C C 1
ATOM 795 O O . ARG A 1 137 ? 27.517 97.263 193.122 1.00 21.21 134 ARG C O 1
ATOM 797 N N . PHE A 1 138 ? 26.822 95.159 192.642 1.00 21.22 135 PHE C N 1
ATOM 798 C CA . PHE A 1 138 ? 25.426 95.599 192.665 1.00 23.10 135 PHE C CA 1
ATOM 799 C C . PHE A 1 138 ? 24.824 95.782 194.081 1.00 23.92 135 PHE C C 1
ATOM 800 O O . PHE A 1 138 ? 23.815 96.477 194.247 1.00 20.43 135 PHE C O 1
ATOM 808 N N . ALA A 1 139 ? 25.408 95.125 195.076 1.00 18.92 136 ALA C N 1
ATOM 809 C CA . ALA A 1 139 ? 25.044 95.407 196.468 1.00 19.84 136 ALA C CA 1
ATOM 810 C C . ALA A 1 139 ? 25.488 96.826 196.922 1.00 17.63 136 ALA C C 1
ATOM 811 O O . ALA A 1 139 ? 24.833 97.547 197.748 1.00 19.40 136 ALA C O 1
ATOM 813 N N . LEU A 1 140 ? 26.658 97.174 196.455 1.00 17.61 137 LEU C N 1
ATOM 814 C CA . LEU A 1 140 ? 27.344 98.397 196.875 1.00 19.58 137 LEU C CA 1
ATOM 815 C C . LEU A 1 140 ? 26.848 99.614 196.086 1.00 18.44 137 LEU C C 1
ATOM 816 O O . LEU A 1 140 ? 26.843 100.724 196.586 1.00 18.29 137 LEU C O 1
ATOM 821 N N . TYR A 1 141 ? 26.444 99.420 194.836 1.00 17.74 138 TYR C N 1
ATOM 822 C CA . TYR A 1 141 ? 26.058 100.525 194.007 1.00 16.95 138 TYR C CA 1
ATOM 823 C C . TYR A 1 141 ? 25.034 101.463 194.646 1.00 18.55 138 TYR C C 1
ATOM 824 O O . TYR A 1 141 ? 25.202 102.666 194.561 1.00 17.65 138 TYR C O 1
ATOM 833 N N . PRO A 1 142 ? 24.004 100.913 195.349 1.00 17.49 139 PRO C N 1
ATOM 834 C CA . PRO A 1 142 ? 23.011 101.871 195.920 1.00 15.82 139 PRO C CA 1
ATOM 835 C C . PRO A 1 142 ? 23.602 102.777 197.034 1.00 16.34 139 PRO C C 1
ATOM 836 O O . PRO A 1 142 ? 23.220 103.914 197.189 1.00 15.72 139 PRO C O 1
ATOM 840 N N . TYR A 1 143 ? 24.641 102.288 197.717 1.00 13.25 140 TYR C N 1
ATOM 841 C CA . TYR A 1 143 ? 25.269 103.056 198.735 1.00 16.71 140 TYR 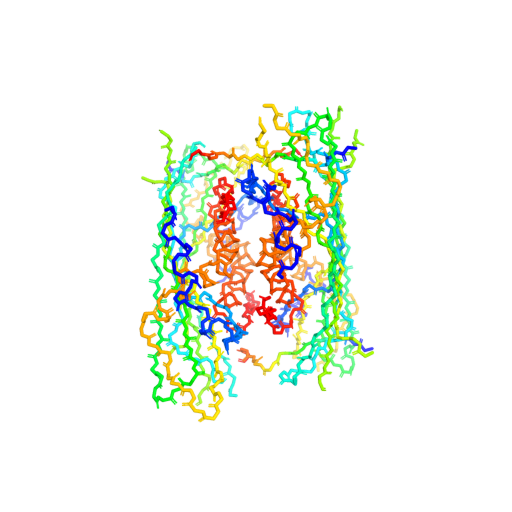C CA 1
ATOM 842 C C . TYR A 1 143 ? 26.123 104.155 198.161 1.00 16.88 140 TYR C C 1
ATOM 843 O O . TYR A 1 143 ? 26.302 105.282 198.725 1.00 17.65 140 TYR C O 1
ATOM 852 N N . ILE A 1 144 ? 26.635 103.835 196.998 1.00 15.60 141 ILE C N 1
ATOM 853 C CA . ILE A 1 144 ? 27.478 104.768 196.253 1.00 15.68 141 ILE C CA 1
ATOM 854 C C . ILE A 1 144 ? 26.609 105.896 195.711 1.00 18.14 141 ILE C C 1
ATOM 855 O O . ILE A 1 144 ? 26.941 107.001 195.803 1.00 17.53 141 ILE C O 1
ATOM 860 N N . ARG A 1 145 ? 25.469 105.540 195.171 1.00 16.84 142 ARG C N 1
ATOM 861 C CA . ARG A 1 145 ? 24.538 106.531 194.648 1.00 18.94 142 ARG C CA 1
ATOM 862 C C . ARG A 1 145 ? 23.999 107.470 195.760 1.00 17.89 142 ARG C C 1
ATOM 863 O O . ARG A 1 145 ? 23.877 108.678 195.585 1.00 16.51 142 ARG C O 1
ATOM 871 N N . GLU A 1 146 ? 23.676 106.891 196.916 1.00 17.18 143 GLU C N 1
ATOM 872 C CA . GLU A 1 146 ? 23.169 107.684 198.018 1.00 17.07 143 GLU C CA 1
ATOM 873 C C . GLU A 1 146 ? 24.262 108.656 198.518 1.00 16.64 143 GLU C C 1
ATOM 874 O O . GLU A 1 146 ? 23.993 109.790 198.875 1.00 15.51 143 GLU C O 1
ATOM 880 N N . TYR A 1 147 ? 25.504 108.191 198.518 1.00 13.15 144 TYR C N 1
ATOM 881 C CA . TYR A 1 147 ? 26.569 109.017 198.978 1.00 15.16 144 TYR C CA 1
ATOM 882 C C . TYR A 1 147 ? 26.827 110.228 198.054 1.00 16.21 144 TYR C C 1
ATOM 883 O O . TYR A 1 147 ? 27.121 111.336 198.521 1.00 15.45 144 TYR C O 1
ATOM 892 N N . VAL A 1 148 ? 26.752 109.994 196.737 1.00 16.94 145 VAL C N 1
ATOM 893 C CA . VAL A 1 148 ? 26.910 111.033 195.782 1.00 15.82 145 VAL C CA 1
ATOM 894 C C . VAL A 1 148 ? 25.813 112.097 195.929 1.00 15.69 145 VAL C C 1
ATOM 895 O O . VAL A 1 148 ? 26.063 113.253 195.844 1.00 15.91 145 VAL C O 1
ATOM 899 N N . TYR A 1 149 ? 24.600 111.620 196.200 1.00 14.81 146 TYR C N 1
ATOM 900 C CA . TYR A 1 149 ? 23.455 112.489 196.321 1.00 16.35 146 TYR C CA 1
ATOM 901 C C . TYR A 1 149 ? 23.645 113.345 197.584 1.00 16.56 146 TYR C C 1
ATOM 902 O O . TYR A 1 149 ? 23.393 114.533 197.593 1.00 15.43 146 TYR C O 1
ATOM 911 N N . ASP A 1 150 ? 24.108 112.710 198.658 1.00 15.37 147 ASP C N 1
ATOM 912 C CA . ASP A 1 150 ? 24.269 113.409 199.951 1.00 15.40 147 ASP C CA 1
ATOM 913 C C . ASP A 1 150 ? 25.395 114.451 199.849 1.00 17.81 147 ASP C C 1
ATOM 914 O O . ASP A 1 150 ? 25.241 115.586 200.271 1.00 15.66 147 ASP C O 1
ATOM 919 N N . LEU A 1 151 ? 26.511 114.025 199.249 1.00 15.72 148 LEU C N 1
ATOM 920 C CA . LEU A 1 151 ? 27.649 114.901 199.121 1.00 19.21 148 LEU C CA 1
ATOM 921 C C . LEU A 1 151 ? 27.420 116.082 198.285 1.00 17.49 148 LEU C C 1
ATOM 922 O O . LEU A 1 151 ? 27.803 117.261 198.649 1.00 17.04 148 LEU C O 1
ATOM 927 N N . THR A 1 152 ? 26.827 115.881 197.121 1.00 14.21 149 THR C N 1
ATOM 928 C CA . THR A 1 152 ? 26.612 117.002 196.279 1.00 14.08 149 THR C CA 1
ATOM 929 C C . THR A 1 152 ? 25.696 117.994 196.918 1.00 15.16 149 THR C C 1
ATOM 930 O O . THR A 1 152 ? 25.890 119.159 196.755 1.00 16.39 149 THR C O 1
ATOM 934 N N . GLY A 1 153 ? 24.684 117.513 197.682 1.00 14.81 150 GLY C N 1
ATOM 935 C CA . GLY A 1 153 ? 23.780 118.400 198.445 1.00 19.10 150 GLY C CA 1
ATOM 936 C C . GLY A 1 153 ? 24.589 119.218 199.476 1.00 20.75 150 GLY C C 1
ATOM 937 O O . GLY A 1 153 ? 24.391 120.402 199.679 1.00 18.74 150 GLY C O 1
ATOM 938 N N . ARG A 1 154 ? 25.527 118.540 200.161 1.00 18.28 151 ARG C N 1
ATOM 939 C CA . ARG A 1 154 ? 26.247 119.198 201.248 1.00 18.27 151 ARG C CA 1
ATOM 940 C C . ARG A 1 154 ? 27.170 120.306 200.660 1.00 17.00 151 ARG C C 1
ATOM 941 O O . ARG A 1 154 ? 27.468 121.265 201.353 1.00 17.23 151 ARG C O 1
ATOM 949 N N . LEU A 1 155 ? 27.746 120.032 199.488 1.00 15.46 152 LEU C N 1
ATOM 950 C CA . LEU A 1 155 ? 28.619 121.031 198.819 1.00 18.00 152 LEU C CA 1
ATOM 951 C C . LEU A 1 155 ? 27.800 122.169 198.164 1.00 17.64 152 LEU C C 1
ATOM 952 O O . LEU A 1 155 ? 28.363 123.073 197.662 1.00 15.88 152 LEU C O 1
ATOM 957 N N . ALA A 1 156 ? 26.463 122.071 198.204 1.00 17.19 153 ALA C N 1
ATOM 958 C CA . ALA A 1 156 ? 25.569 123.082 197.693 1.00 19.94 153 ALA C CA 1
ATOM 959 C C . ALA A 1 156 ? 25.541 123.089 196.172 1.00 21.02 153 ALA C C 1
ATOM 960 O O . ALA A 1 156 ? 25.194 124.093 195.573 1.00 19.52 153 ALA C O 1
ATOM 962 N N . LEU A 1 157 ? 25.863 121.931 195.577 1.00 18.96 154 LEU C N 1
ATOM 963 C CA . LEU A 1 157 ? 25.771 121.737 194.169 1.00 20.01 154 LEU C CA 1
ATOM 964 C C . LEU A 1 157 ? 24.331 121.280 193.851 1.00 20.69 154 LEU C C 1
ATOM 965 O O . LEU A 1 157 ? 23.650 120.756 194.723 1.00 15.53 154 LEU C O 1
ATOM 970 N N . PRO A 1 158 ? 23.922 121.399 192.598 1.00 22.67 155 PRO C N 1
ATOM 971 C CA . PRO A 1 158 ? 22.660 120.726 192.208 1.00 22.03 155 PRO C CA 1
ATOM 972 C C . PRO A 1 158 ? 22.837 119.271 192.598 1.00 22.96 155 PRO C C 1
ATOM 973 O O . PRO A 1 158 ? 23.854 118.654 192.258 1.00 18.16 155 PRO C O 1
ATOM 977 N N . PRO A 1 159 ? 21.844 118.699 193.257 1.00 23.19 156 PRO C N 1
ATOM 978 C CA . PRO A 1 159 ? 21.966 117.285 193.684 1.00 22.97 156 PRO C CA 1
ATOM 979 C C . PRO A 1 159 ? 22.085 116.314 192.502 1.00 23.23 156 PRO C C 1
ATOM 980 O O . PRO A 1 159 ? 21.312 116.383 191.560 1.00 21.89 156 PRO C O 1
ATOM 984 N N . LEU A 1 160 ? 23.179 115.538 192.503 1.00 18.22 157 LEU C N 1
ATOM 985 C CA . LEU A 1 160 ? 23.414 114.543 191.517 1.00 22.02 157 LEU C CA 1
ATOM 986 C C . LEU A 1 160 ? 22.825 113.203 191.960 1.00 21.58 157 LEU C C 1
ATOM 987 O O . LEU A 1 160 ? 23.254 112.624 192.984 1.00 17.67 157 LEU C O 1
ATOM 992 N N . THR A 1 161 ? 21.852 112.729 191.187 1.00 20.84 158 THR C N 1
ATOM 993 C CA . THR A 1 161 ? 21.296 111.392 191.423 1.00 20.56 158 THR C CA 1
ATOM 994 C C . THR A 1 161 ? 21.744 110.422 190.316 1.00 19.35 158 THR C C 1
ATOM 995 O O . THR A 1 161 ? 21.301 110.533 189.175 1.00 18.44 158 THR C O 1
ATOM 999 N N . LEU A 1 162 ? 22.653 109.508 190.637 1.00 16.94 159 LEU C N 1
ATOM 1000 C CA . LEU A 1 162 ? 23.140 108.576 189.632 1.00 17.70 159 LEU C CA 1
ATOM 1001 C C . LEU A 1 162 ? 21.968 107.744 189.079 1.00 19.40 159 LEU C C 1
ATOM 1002 O O . LEU A 1 162 ? 20.902 107.563 189.751 1.00 20.59 159 LEU C O 1
ATOM 1007 N N . GLU A 1 163 ? 22.177 107.278 187.869 1.00 20.85 160 GLU C N 1
ATOM 1008 C CA . GLU A 1 163 ? 21.236 106.383 187.204 1.00 26.17 160 GLU C CA 1
ATOM 1009 C C . GLU A 1 163 ? 21.117 105.026 187.937 1.00 22.24 160 GLU C C 1
ATOM 1010 O O . GLU A 1 163 ? 22.073 104.503 188.566 1.00 19.13 160 GLU C O 1
ATOM 1016 N N . ILE A 1 164 ? 19.928 104.472 187.889 1.00 23.09 161 ILE C N 1
ATOM 1017 C CA . ILE A 1 164 ? 19.728 103.105 188.332 1.00 25.57 161 ILE C CA 1
ATOM 1018 C C . ILE A 1 164 ? 20.457 102.113 187.370 1.00 29.33 161 ILE C C 1
ATOM 1019 O O . ILE A 1 164 ? 20.178 102.074 186.201 1.00 27.37 161 ILE C O 1
ATOM 1024 N N . LEU A 1 165 ? 21.459 101.382 187.838 1.00 32.98 162 LEU C N 1
ATOM 1025 C C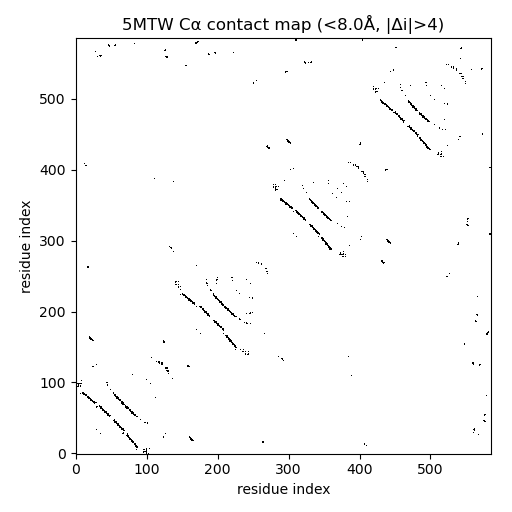A . LEU A 1 165 ? 22.185 100.469 186.949 1.00 39.10 162 LEU C CA 1
ATOM 1026 C C . LEU A 1 165 ? 21.419 99.177 186.739 1.00 41.81 162 LEU C C 1
ATOM 1027 O O . LEU A 1 165 ? 21.036 98.556 187.731 1.00 34.15 162 LEU C O 1
ATOM 1032 N N . SER A 1 166 ? 21.184 98.808 185.455 1.00 44.02 163 SER C N 1
ATOM 1033 C CA . SER A 1 166 ? 20.668 97.474 185.054 1.00 47.24 163 SER C CA 1
ATOM 1034 C C . SER A 1 166 ? 21.585 96.305 185.429 1.00 46.16 163 SER C C 1
ATOM 1035 O O . SER A 1 166 ? 22.761 96.354 185.203 1.00 46.16 163 SER C O 1
ATOM 1038 N N . ARG A 1 167 ? 21.007 95.214 185.893 1.00 47.78 164 ARG C N 1
ATOM 1039 C CA . ARG A 1 167 ? 21.727 93.970 186.062 1.00 54.93 164 ARG C CA 1
ATOM 1040 C C . ARG A 1 167 ? 21.083 92.814 185.286 1.00 55.62 164 ARG C C 1
ATOM 1041 O O . ARG A 1 167 ? 19.899 92.630 185.393 1.00 68.20 164 ARG C O 1
ATOM 1049 N N . PRO A 1 168 ? 21.851 92.007 184.533 1.00 68.56 165 PRO C N 1
ATOM 1050 C CA . PRO A 1 168 ? 21.206 90.752 184.033 1.00 74.45 165 PRO C CA 1
ATOM 1051 C C . PRO A 1 168 ? 20.606 89.878 185.172 1.00 76.92 165 PRO C C 1
ATOM 1052 O O . PRO A 1 168 ? 21.344 89.426 186.047 1.00 72.78 165 PRO C O 1
ATOM 1056 N N . MET A 1 169 ? 19.284 89.663 185.158 1.00 80.90 166 MET C N 1
ATOM 1057 C CA . MET A 1 169 ? 18.520 89.112 186.307 1.00 73.86 166 MET C CA 1
ATOM 1058 C C . MET A 1 169 ? 19.329 88.194 187.219 1.00 74.40 166 MET C C 1
ATOM 1059 O O . MET A 1 169 ? 19.675 87.070 186.848 1.00 71.26 166 MET C O 1
ATOM 1061 N N . LEU B 1 13 ? 32.856 136.971 226.337 1.00 68.18 10 LEU D N 1
ATOM 1062 C CA . LEU B 1 13 ? 32.399 138.290 226.829 1.00 69.79 10 LEU D CA 1
ATOM 1063 C C . LEU B 1 13 ? 32.981 139.403 225.946 1.00 72.10 10 LEU D C 1
ATOM 1064 O O . LEU B 1 13 ? 32.255 140.208 225.351 1.00 72.33 10 LEU D O 1
ATOM 1066 N N . ASP B 1 14 ? 34.303 139.423 225.850 1.00 68.07 11 ASP D N 1
ATOM 1067 C CA . ASP B 1 14 ? 35.011 140.495 225.166 1.00 63.39 11 ASP D CA 1
ATOM 1068 C C . ASP B 1 14 ? 34.658 140.637 223.666 1.00 64.06 11 ASP D C 1
ATOM 1069 O O . ASP B 1 14 ? 34.172 141.701 223.190 1.00 52.90 11 ASP D O 1
ATOM 1074 N N . LEU B 1 15 ? 34.927 139.562 222.927 1.00 59.04 12 LEU D N 1
ATOM 1075 C CA . LEU B 1 15 ? 34.605 139.501 221.506 1.00 55.60 12 LEU D CA 1
ATOM 1076 C C . LEU B 1 15 ? 33.107 139.646 221.288 1.00 55.43 12 LEU D C 1
ATOM 1077 O O . LEU B 1 15 ? 32.721 140.319 220.346 1.00 57.69 12 LEU D O 1
ATOM 1082 N N . GLN B 1 16 ? 32.253 139.106 222.165 1.00 55.28 13 GLN D N 1
ATOM 1083 C CA . GLN B 1 16 ? 30.790 139.371 222.017 1.00 57.84 13 GLN D CA 1
ATOM 1084 C C . GLN B 1 16 ? 30.572 140.897 221.862 1.00 55.32 13 GLN D C 1
ATOM 1085 O O . GLN B 1 16 ? 29.955 141.333 220.899 1.00 51.75 13 GLN D O 1
ATOM 1087 N N . ARG B 1 17 ? 31.174 141.692 222.752 1.00 54.86 14 ARG D N 1
ATOM 1088 C CA . ARG B 1 17 ? 31.125 143.179 222.684 1.00 57.02 14 ARG D CA 1
ATOM 1089 C C . ARG B 1 17 ? 31.652 143.785 221.331 1.00 53.09 14 ARG D C 1
ATOM 1090 O O . ARG B 1 17 ? 30.954 144.592 220.670 1.00 46.60 14 ARG D O 1
ATOM 1092 N N . VAL B 1 18 ? 32.848 143.363 220.910 1.00 50.14 15 VAL D N 1
ATOM 1093 C CA . VAL B 1 18 ? 33.475 143.884 219.682 1.00 48.08 15 VAL D CA 1
ATOM 1094 C C . VAL B 1 18 ? 32.605 143.511 218.449 1.00 48.13 15 VAL D C 1
ATOM 1095 O O . VAL B 1 18 ? 32.367 144.320 217.543 1.00 44.49 15 VAL D O 1
ATOM 1099 N N . GLY B 1 19 ? 32.057 142.306 218.468 1.00 48.05 16 GLY D N 1
ATOM 1100 C CA . GLY B 1 19 ? 31.220 141.829 217.376 1.00 51.89 16 GLY D CA 1
ATOM 1101 C C . GLY B 1 19 ? 29.798 142.361 217.329 1.00 50.25 16 GLY D C 1
ATOM 1102 O O . GLY B 1 19 ? 29.130 142.201 216.300 1.00 51.21 16 GLY D O 1
ATOM 1103 N N . ALA B 1 20 ? 29.332 143.034 218.393 1.00 52.86 17 ALA D N 1
ATOM 1104 C CA . ALA B 1 20 ? 27.874 143.290 218.568 1.00 50.49 17 ALA D CA 1
ATOM 1105 C C . ALA B 1 20 ? 27.281 144.256 217.566 1.00 46.91 17 ALA D C 1
ATOM 1106 O O . ALA B 1 20 ? 26.137 144.073 217.158 1.00 49.01 17 ALA D O 1
ATOM 1108 N N . ARG B 1 21 ? 28.037 145.264 217.143 1.00 43.52 18 ARG D N 1
ATOM 1109 C CA . ARG B 1 21 ? 27.537 146.207 216.124 1.00 45.53 18 ARG D CA 1
ATOM 1110 C C . ARG B 1 21 ? 27.268 145.504 214.767 1.00 48.60 18 ARG D C 1
ATOM 1111 O O . ARG B 1 21 ? 26.278 145.799 214.057 1.00 50.05 18 ARG D O 1
ATOM 1119 N N . LEU B 1 22 ? 28.167 144.607 214.394 1.00 46.18 19 LEU D N 1
ATOM 1120 C CA . LEU B 1 22 ? 27.977 143.786 213.175 1.00 49.69 19 LEU D CA 1
ATOM 1121 C C . LEU B 1 22 ? 26.887 142.725 213.430 1.00 48.35 19 LEU D C 1
ATOM 1122 O O . LEU B 1 22 ? 25.952 142.600 212.634 1.00 51.68 19 LEU D O 1
ATOM 1127 N N . ALA B 1 23 ? 26.983 142.018 214.559 1.00 48.48 20 ALA D N 1
ATOM 1128 C CA . ALA B 1 23 ? 25.937 141.112 214.990 1.00 44.08 20 ALA D CA 1
ATOM 1129 C C . ALA B 1 23 ? 24.536 141.701 214.941 1.00 47.76 20 ALA D C 1
ATOM 1130 O O . ALA B 1 23 ? 23.617 141.014 214.551 1.00 44.43 20 ALA D O 1
ATOM 1132 N N . ALA B 1 24 ? 24.336 142.968 215.272 1.00 48.86 21 ALA D N 1
ATOM 1133 C CA . ALA B 1 24 ? 22.970 143.470 215.204 1.00 51.55 21 ALA D CA 1
ATOM 1134 C C . ALA B 1 24 ? 22.493 143.699 213.751 1.00 44.90 21 ALA D C 1
ATOM 1135 O O . ALA B 1 24 ? 21.303 143.744 213.509 1.00 45.96 21 ALA D O 1
ATOM 1137 N N . ARG B 1 25 ? 23.395 143.790 212.772 1.00 46.65 22 ARG D N 1
ATOM 1138 C CA . ARG B 1 25 ? 22.982 144.079 211.368 1.00 48.73 22 ARG D CA 1
ATOM 1139 C C . ARG B 1 25 ? 23.136 142.931 210.346 1.00 47.24 22 ARG D C 1
ATOM 1140 O O . ARG B 1 25 ? 22.828 143.130 209.164 1.00 45.03 22 ARG D O 1
ATOM 1148 N N . ALA B 1 26 ? 23.604 141.761 210.801 1.00 42.26 23 ALA D N 1
ATOM 1149 C CA . ALA B 1 26 ? 23.918 140.627 209.925 1.00 38.89 23 ALA D CA 1
ATOM 1150 C C . ALA B 1 26 ? 22.968 139.453 210.039 1.00 35.90 23 ALA D C 1
ATOM 1151 O O . ALA B 1 26 ? 22.513 139.082 211.128 1.00 35.64 23 ALA D O 1
ATOM 1153 N N . GLN B 1 27 ? 22.699 138.849 208.900 1.00 32.89 24 GLN D N 1
ATOM 1154 C CA . GLN B 1 27 ? 21.829 137.700 208.834 1.00 36.94 24 GLN D CA 1
ATOM 1155 C C . GLN B 1 27 ? 22.466 136.556 208.037 1.00 30.87 24 GLN D C 1
ATOM 1156 O O . GLN B 1 27 ? 22.993 136.756 206.948 1.00 25.11 24 GLN D O 1
ATOM 1162 N N . ILE B 1 28 ? 22.395 135.350 208.602 1.00 29.65 25 ILE D N 1
ATOM 1163 C CA . ILE B 1 28 ? 22.853 134.126 207.939 1.00 29.31 25 ILE D CA 1
ATOM 1164 C C . ILE B 1 28 ? 21.955 133.750 206.751 1.00 27.05 25 ILE D C 1
ATOM 1165 O O . ILE B 1 28 ? 20.772 133.843 206.819 1.00 26.93 25 ILE D O 1
ATOM 1170 N N . ARG B 1 29 ? 22.566 133.419 205.634 1.00 27.43 26 ARG D N 1
ATOM 1171 C CA A ARG B 1 29 ? 21.859 133.110 204.406 0.50 30.18 26 ARG D CA 1
ATOM 1172 C CA B ARG B 1 29 ? 21.868 133.106 204.405 0.50 31.45 26 ARG D CA 1
ATOM 1173 C C . ARG B 1 29 ? 21.967 131.618 204.043 1.00 31.24 26 ARG D C 1
ATOM 1174 O O . ARG B 1 29 ? 21.051 131.076 203.506 1.00 30.10 26 ARG D O 1
ATOM 1189 N N . ASP B 1 30 ? 23.134 130.987 204.296 1.00 25.15 27 ASP D N 1
ATOM 1190 C CA . ASP B 1 30 ? 23.347 129.605 203.893 1.00 23.90 27 ASP D CA 1
ATOM 1191 C C . ASP B 1 30 ? 24.660 129.059 204.525 1.00 24.11 27 ASP D C 1
ATOM 1192 O O . ASP B 1 30 ? 25.524 129.829 204.972 1.00 17.31 27 ASP D O 1
ATOM 1197 N N . ILE B 1 31 ? 24.712 127.738 204.602 1.00 24.06 28 ILE D N 1
ATOM 1198 C CA . ILE B 1 31 ? 25.828 126.949 205.174 1.00 23.54 28 ILE D CA 1
ATOM 1199 C C . ILE B 1 31 ? 26.156 125.884 204.164 1.00 25.93 28 ILE D C 1
ATOM 1200 O O . ILE B 1 31 ? 25.266 125.317 203.511 1.00 26.08 28 ILE D O 1
ATOM 1205 N N . ARG B 1 32 ? 27.433 125.696 203.871 1.00 23.31 29 ARG D N 1
ATOM 1206 C CA . ARG B 1 32 ? 27.782 124.547 203.011 1.00 24.35 29 ARG D CA 1
ATOM 1207 C C . ARG B 1 32 ? 29.146 123.968 203.383 1.00 21.97 29 ARG D C 1
ATOM 1208 O O . ARG B 1 32 ? 29.934 124.632 204.045 1.00 20.12 29 ARG D O 1
ATOM 1216 N N . LEU B 1 33 ? 29.327 122.710 202.971 1.00 23.23 30 LEU D N 1
ATOM 1217 C CA . LEU B 1 33 ? 30.582 122.022 203.141 1.00 20.84 30 LEU D CA 1
ATOM 1218 C C . LEU B 1 33 ? 31.393 122.512 201.983 1.00 23.14 30 LEU D C 1
ATOM 1219 O O . LEU B 1 33 ? 30.865 122.603 200.862 1.00 22.35 30 LEU D O 1
ATOM 1224 N N . LEU B 1 34 ? 32.663 122.845 202.216 1.00 20.80 31 LEU D N 1
ATOM 1225 C CA . LEU B 1 34 ? 33.601 123.219 201.103 1.00 20.51 31 LEU D CA 1
ATOM 1226 C C . LEU B 1 34 ? 34.526 122.085 200.680 1.00 18.74 31 LEU D C 1
ATOM 1227 O O . LEU B 1 34 ? 34.931 121.973 199.521 1.00 17.19 31 LEU D O 1
ATOM 1232 N N . ARG B 1 35 ? 34.980 121.331 201.681 1.00 17.63 32 ARG D N 1
ATOM 1233 C CA . ARG B 1 35 ? 35.916 120.221 201.439 1.00 19.36 32 ARG D CA 1
ATOM 1234 C C . ARG B 1 35 ? 35.915 119.235 202.602 1.00 18.66 32 ARG D C 1
ATOM 1235 O O . ARG B 1 35 ? 35.570 119.601 203.718 1.00 17.15 32 ARG D O 1
ATOM 1243 N N . THR B 1 36 ? 36.338 118.005 202.315 1.00 18.63 33 THR D N 1
ATOM 1244 C CA . THR B 1 36 ? 36.379 116.981 203.315 1.00 19.17 33 THR D CA 1
ATOM 1245 C C . THR B 1 36 ? 37.405 115.955 202.930 1.00 22.07 33 THR D C 1
ATOM 1246 O O . THR B 1 36 ? 37.683 115.779 201.750 1.00 18.43 33 THR D O 1
ATOM 1250 N N . GLN B 1 37 ? 38.032 115.399 203.950 1.00 19.36 34 GLN D N 1
ATOM 1251 C CA . GLN B 1 37 ? 39.008 114.332 203.796 1.00 20.69 34 GLN D CA 1
ATOM 1252 C C . GLN B 1 37 ? 38.866 113.453 205.060 1.00 22.88 34 GLN D C 1
ATOM 1253 O O . GLN B 1 37 ? 38.943 113.977 206.157 1.00 21.70 34 GLN D O 1
ATOM 1259 N N . ALA B 1 38 ? 38.538 112.187 204.897 1.00 19.67 35 ALA D N 1
ATOM 1260 C CA . ALA B 1 38 ? 38.338 111.276 206.096 1.00 20.09 35 ALA D CA 1
ATOM 1261 C C . ALA B 1 38 ? 38.624 109.830 205.774 1.00 23.10 35 ALA D C 1
ATOM 1262 O O . ALA B 1 38 ? 38.495 109.362 204.640 1.00 21.24 35 ALA D O 1
ATOM 1264 N N . ALA B 1 39 ? 39.074 109.118 206.790 1.00 21.61 36 ALA D N 1
ATOM 1265 C CA . ALA B 1 39 ? 39.414 107.699 206.570 1.00 21.27 36 ALA D CA 1
ATOM 1266 C C . ALA B 1 39 ? 39.239 107.002 207.928 1.00 21.46 36 ALA D C 1
ATOM 1267 O O . ALA B 1 39 ? 39.411 107.651 208.968 1.00 19.07 36 ALA D O 1
ATOM 1269 N N . VAL B 1 40 ? 38.893 105.718 207.867 1.00 22.52 37 VAL D N 1
ATOM 1270 C CA . VAL B 1 40 ? 38.897 104.841 209.022 1.00 26.13 37 VAL D CA 1
ATOM 1271 C C . VAL B 1 40 ? 40.219 104.116 208.865 1.00 26.54 37 VAL D C 1
ATOM 1272 O O . VAL B 1 40 ? 40.465 103.498 207.862 1.00 27.00 37 VAL D O 1
ATOM 1276 N N . HIS B 1 41 ? 41.146 104.314 209.792 1.00 29.12 38 HIS D N 1
ATOM 1277 C CA . HIS B 1 41 ? 42.479 103.700 209.629 1.00 32.91 38 HIS D CA 1
ATOM 1278 C C . HIS B 1 41 ? 42.562 102.321 210.318 1.00 33.79 38 HIS D C 1
ATOM 1279 O O . HIS B 1 41 ? 43.305 101.506 209.905 1.00 32.75 38 HIS D O 1
ATOM 1286 N N . ARG B 1 42 ? 41.841 102.111 211.404 1.00 38.08 39 ARG D N 1
ATOM 1287 C CA . ARG B 1 42 ? 41.890 100.827 212.142 1.00 43.27 39 ARG D CA 1
ATOM 1288 C C . ARG B 1 42 ? 40.492 100.649 212.733 1.00 41.91 39 ARG D C 1
ATOM 1289 O O . ARG B 1 42 ? 40.052 101.433 213.550 1.00 44.78 39 ARG D O 1
ATOM 1297 N N . ALA B 1 43 ? 39.798 99.609 212.322 1.00 44.97 40 ALA D N 1
ATOM 1298 C CA . ALA B 1 43 ? 38.431 99.331 212.807 1.00 42.44 40 ALA D CA 1
ATOM 1299 C C . ALA B 1 43 ? 38.400 99.304 214.367 1.00 41.27 40 ALA D C 1
ATOM 1300 O O . ALA B 1 43 ? 39.279 98.703 214.990 1.00 35.72 40 ALA D O 1
ATOM 1302 N N . PRO B 1 44 ? 37.402 99.957 214.994 1.00 38.37 41 PRO D N 1
ATOM 1303 C CA . PRO B 1 44 ? 37.348 99.944 216.444 1.00 42.19 41 PRO D CA 1
ATOM 1304 C C . PRO B 1 44 ? 36.912 98.534 216.939 1.00 46.53 41 PRO D C 1
ATOM 1305 O O . PRO B 1 44 ? 36.111 97.887 216.286 1.00 46.79 41 PRO D O 1
ATOM 1309 N N . LYS B 1 45 ? 37.480 98.021 218.019 1.00 53.86 42 LYS D N 1
ATOM 1310 C CA . LYS B 1 45 ? 36.928 96.812 218.632 1.00 53.12 42 LYS D CA 1
ATOM 1311 C C . LYS B 1 45 ? 35.468 97.071 219.031 1.00 49.28 42 LYS D C 1
ATOM 1312 O O . LYS B 1 45 ? 35.172 98.085 219.619 1.00 44.42 42 LYS D O 1
ATOM 1318 N N . PRO B 1 46 ? 34.561 96.131 218.749 1.00 47.88 43 PRO D N 1
ATOM 1319 C CA . PRO B 1 46 ? 33.166 96.483 219.078 1.00 51.12 43 PRO D CA 1
ATOM 1320 C C . PRO B 1 46 ? 32.931 96.909 220.559 1.00 49.73 43 PRO D C 1
ATOM 1321 O O . PRO B 1 46 ? 33.475 96.287 221.489 1.00 43.71 43 PRO D O 1
ATOM 1325 N N . ALA B 1 47 ? 32.175 97.996 220.737 1.00 51.92 44 ALA D N 1
ATOM 1326 C CA . ALA B 1 47 ? 31.728 98.550 222.042 1.00 55.79 44 ALA D CA 1
ATOM 1327 C C . ALA B 1 47 ? 32.782 98.945 223.098 1.00 54.47 44 ALA D C 1
ATOM 1328 O O . ALA B 1 47 ? 32.404 99.275 224.226 1.00 56.49 44 ALA D O 1
ATOM 1330 N N . GLN B 1 48 ? 34.069 98.888 222.754 1.00 55.90 45 GLN D N 1
ATOM 1331 C CA . GLN B 1 48 ? 35.125 99.423 223.620 1.00 59.98 45 GLN D CA 1
ATOM 1332 C C . GLN B 1 48 ? 35.118 100.934 223.414 1.00 60.78 45 GLN D C 1
ATOM 1333 O O . GLN B 1 48 ? 35.070 101.398 222.288 1.00 65.34 45 GLN D O 1
ATOM 1339 N N . GLY B 1 49 ? 35.129 101.703 224.497 1.00 64.41 46 GLY D N 1
ATOM 1340 C CA . GLY B 1 49 ? 35.001 103.167 224.412 1.00 59.49 46 GLY D CA 1
ATOM 1341 C C . GLY B 1 49 ? 35.895 103.877 223.396 1.00 57.36 46 GLY D C 1
ATOM 1342 O O . GLY B 1 49 ? 37.100 103.566 223.266 1.00 56.01 46 GLY D O 1
ATOM 1343 N N . LEU B 1 50 ? 35.293 104.831 222.680 1.00 55.93 47 LEU D N 1
ATOM 1344 C CA . LEU B 1 50 ? 36.014 105.740 221.751 1.00 51.15 47 LEU D CA 1
ATOM 1345 C C . LEU B 1 50 ? 36.159 107.160 222.321 1.00 48.06 47 LEU D C 1
ATOM 1346 O O . LEU B 1 50 ? 35.224 107.696 222.885 1.00 44.70 47 LEU D O 1
ATOM 1351 N N . THR B 1 51 ? 37.340 107.754 222.185 1.00 44.23 48 THR D N 1
ATOM 1352 C CA . THR B 1 51 ? 37.505 109.159 222.523 1.00 47.36 48 THR D CA 1
ATOM 1353 C C . THR B 1 51 ? 37.736 110.006 221.243 1.00 45.08 48 THR D C 1
ATOM 1354 O O . THR B 1 51 ? 38.164 109.441 220.219 1.00 38.57 48 THR D O 1
ATOM 1358 N N . TYR B 1 52 ? 37.468 111.329 221.324 1.00 37.82 49 TYR D N 1
ATOM 1359 C CA . TYR B 1 52 ? 37.703 112.277 220.212 1.00 40.11 49 TYR D CA 1
ATOM 1360 C C . TYR B 1 52 ? 38.422 113.559 220.610 1.00 41.02 49 TYR D C 1
ATOM 1361 O O . TYR B 1 52 ? 38.251 114.050 221.716 1.00 34.39 49 TYR D O 1
ATOM 1370 N N . ASP B 1 53 ? 39.170 114.113 219.653 1.00 33.70 50 ASP D N 1
ATOM 1371 C CA . ASP B 1 53 ? 39.751 115.434 219.756 1.00 35.42 50 ASP D CA 1
ATOM 1372 C C . ASP B 1 53 ? 39.295 116.214 218.495 1.00 32.99 50 ASP D C 1
ATOM 1373 O O . ASP B 1 53 ? 39.351 115.672 217.391 1.00 31.92 50 ASP D O 1
ATOM 1378 N N . LEU B 1 54 ? 38.679 117.368 218.691 1.00 29.85 51 LEU D N 1
ATOM 1379 C CA . LEU B 1 54 ? 38.232 118.212 217.567 1.00 29.77 51 LEU D CA 1
ATOM 1380 C C . LEU B 1 54 ? 38.997 119.529 217.691 1.00 32.87 51 LEU D C 1
ATOM 1381 O O . LEU B 1 54 ? 39.047 120.120 218.757 1.00 36.39 51 LEU D O 1
ATOM 1386 N N . GLU B 1 55 ? 39.694 119.926 216.655 1.00 32.22 52 GLU D N 1
ATOM 1387 C CA . GLU B 1 55 ? 40.351 121.243 216.613 1.00 31.91 52 GLU D CA 1
ATOM 1388 C C . GLU B 1 55 ? 39.616 122.027 215.544 1.00 31.25 52 GLU D C 1
ATOM 1389 O O . GLU B 1 55 ? 39.400 121.530 214.418 1.00 24.57 52 GLU D O 1
ATOM 1395 N N . PHE B 1 56 ? 39.199 123.221 215.881 1.00 29.73 53 PHE D N 1
ATOM 1396 C CA . PHE B 1 56 ? 38.610 124.114 214.854 1.00 36.20 53 PHE D CA 1
ATOM 1397 C C . PHE B 1 56 ? 39.342 125.452 214.750 1.00 39.94 53 PHE D C 1
ATOM 1398 O O . PHE B 1 56 ? 40.056 125.861 215.663 1.00 33.84 53 PHE D O 1
ATOM 1406 N N . GLU B 1 57 ? 39.203 126.107 213.606 1.00 34.70 54 GLU D N 1
ATOM 1407 C CA . GLU B 1 57 ? 39.797 127.456 213.427 1.00 37.81 54 GLU D CA 1
ATOM 1408 C C . GLU B 1 57 ? 38.889 128.244 212.521 1.00 33.14 54 GLU D C 1
ATOM 1409 O O . GLU B 1 57 ? 38.642 127.789 211.416 1.00 27.79 54 GLU D O 1
ATOM 1415 N N . PRO B 1 58 ? 38.460 129.428 212.964 1.00 34.96 55 PRO D N 1
ATOM 1416 C CA . PRO B 1 58 ? 37.546 130.231 212.135 1.00 32.21 55 PRO D CA 1
ATOM 1417 C C . PRO B 1 58 ? 38.427 131.090 211.218 1.00 31.58 55 PRO D C 1
ATOM 1418 O O . PRO B 1 58 ? 39.562 131.419 211.561 1.00 27.98 55 PRO D O 1
ATOM 1422 N N . ALA B 1 59 ? 37.928 131.409 210.051 1.00 24.69 56 ALA D N 1
ATOM 1423 C CA . ALA B 1 59 ? 38.552 132.338 209.150 1.00 23.58 56 ALA D CA 1
ATOM 1424 C C . ALA B 1 59 ? 37.369 133.128 208.559 1.00 27.59 56 ALA D C 1
ATOM 1425 O O . ALA B 1 59 ? 36.215 132.668 208.599 1.00 23.25 56 ALA D O 1
ATOM 1427 N N . VAL B 1 60 ? 37.624 134.331 208.083 1.00 25.13 57 VAL D N 1
ATOM 1428 C CA . VAL B 1 60 ? 36.568 135.124 207.475 1.00 24.58 57 VAL D CA 1
ATOM 1429 C C . VAL B 1 60 ? 37.026 135.726 206.152 1.00 26.45 57 VAL D C 1
ATOM 1430 O O . VAL B 1 60 ? 38.113 136.226 206.052 1.00 28.17 57 VAL D O 1
ATOM 1434 N N . ASP B 1 61 ? 36.194 135.602 205.125 1.00 24.47 58 ASP D N 1
ATOM 1435 C CA . ASP B 1 61 ? 36.406 136.268 203.835 1.00 22.24 58 ASP D CA 1
ATOM 1436 C C . ASP B 1 61 ? 35.419 137.431 203.650 1.00 26.17 58 ASP D C 1
ATOM 1437 O O . ASP B 1 61 ? 34.151 137.277 203.680 1.00 22.37 58 ASP D O 1
ATOM 1442 N N . ALA B 1 62 ? 35.969 138.616 203.399 1.00 26.72 59 ALA D N 1
ATOM 1443 C CA . ALA B 1 62 ? 35.201 139.859 203.376 1.00 26.22 59 ALA D CA 1
ATOM 1444 C C . ALA B 1 62 ? 35.885 140.941 202.551 1.00 31.50 59 ALA D C 1
ATOM 1445 O O . ALA B 1 62 ? 37.098 140.938 202.433 1.00 26.19 59 ALA D O 1
ATOM 1447 N N . ASP B 1 63 ? 35.090 141.804 201.925 1.00 28.21 60 ASP D N 1
ATOM 1448 C CA . ASP B 1 63 ? 35.646 142.973 201.183 1.00 29.76 60 ASP D CA 1
ATOM 1449 C C . ASP B 1 63 ? 34.583 144.041 201.264 1.00 30.38 60 ASP D C 1
ATOM 1450 O O . ASP B 1 63 ? 33.799 144.205 200.346 1.00 32.70 60 ASP D O 1
ATOM 1455 N N . PRO B 1 64 ? 34.441 144.656 202.440 1.00 30.80 61 PRO D N 1
ATOM 1456 C CA . PRO B 1 64 ? 33.335 145.559 202.628 1.00 30.72 61 PRO D CA 1
ATOM 1457 C C . PRO B 1 64 ? 33.240 146.730 201.591 1.00 32.78 61 PRO D C 1
ATOM 1458 O O . PRO B 1 64 ? 32.163 147.112 201.244 1.00 32.17 61 PRO D O 1
ATOM 1462 N N . ALA B 1 65 ? 34.331 147.263 201.078 1.00 34.18 62 ALA D N 1
ATOM 1463 C CA . ALA B 1 65 ? 34.193 148.253 199.985 1.00 38.91 62 ALA D CA 1
ATOM 1464 C C . ALA B 1 65 ? 33.510 147.735 198.661 1.00 38.93 62 ALA D C 1
ATOM 1465 O O . ALA B 1 65 ? 33.065 148.527 197.874 1.00 37.48 62 ALA D O 1
ATOM 1467 N N . THR B 1 66 ? 33.457 146.429 198.435 1.00 35.76 63 THR D N 1
ATOM 1468 C CA . THR B 1 66 ? 32.942 145.789 197.212 1.00 35.80 63 THR D CA 1
ATOM 1469 C C . THR B 1 66 ? 31.558 145.127 197.485 1.00 34.23 63 THR D C 1
ATOM 1470 O O . THR B 1 66 ? 30.642 145.164 196.681 1.00 27.64 63 THR D O 1
ATOM 1474 N N . ILE B 1 67 ? 31.421 144.504 198.651 1.00 28.66 64 ILE D N 1
ATOM 1475 C CA . ILE B 1 67 ? 30.236 143.678 198.909 1.00 27.50 64 ILE D CA 1
ATOM 1476 C C . ILE B 1 67 ? 29.890 143.717 200.379 1.00 27.01 64 ILE D C 1
ATOM 1477 O O . ILE B 1 67 ? 30.765 143.522 201.253 1.00 26.39 64 ILE D O 1
ATOM 1482 N N . SER B 1 68 ? 28.624 143.957 200.660 1.00 23.16 65 SER D N 1
ATOM 1483 C CA . SER B 1 68 ? 28.146 144.015 202.027 1.00 26.51 65 SER D CA 1
ATOM 1484 C C . SER B 1 68 ? 27.640 142.571 202.439 1.00 25.46 65 SER D C 1
ATOM 1485 O O . SER B 1 68 ? 26.473 142.286 202.686 1.00 23.38 65 SER D O 1
ATOM 1488 N N . ALA B 1 69 ? 28.589 141.657 202.492 1.00 23.86 66 ALA D N 1
ATOM 1489 C CA . ALA B 1 69 ? 28.344 140.247 202.857 1.00 25.79 66 ALA D CA 1
ATOM 1490 C C . ALA B 1 69 ? 29.711 139.654 203.081 1.00 23.20 66 ALA D C 1
ATOM 1491 O O . ALA B 1 69 ? 30.687 140.195 202.598 1.00 24.74 66 ALA D O 1
ATOM 1493 N N . PHE B 1 70 ? 29.754 138.534 203.767 1.00 22.29 67 PHE D N 1
ATOM 1494 C CA . PHE B 1 70 ? 31.065 137.897 204.133 1.00 22.55 67 PHE D CA 1
ATOM 1495 C C . PHE B 1 70 ? 30.802 136.422 204.380 1.00 20.67 67 PHE D C 1
ATOM 1496 O O . PHE B 1 70 ? 29.679 136.029 204.609 1.00 21.01 67 PHE D O 1
ATOM 1504 N N . VAL B 1 71 ? 31.848 135.649 204.327 1.00 20.22 68 VAL D N 1
ATOM 1505 C CA . VAL B 1 71 ? 31.771 134.225 204.564 1.00 21.01 68 VAL D CA 1
ATOM 1506 C C . VAL B 1 71 ? 32.660 133.854 205.754 1.00 25.38 68 VAL D C 1
ATOM 1507 O O . VAL B 1 71 ? 33.831 134.185 205.771 1.00 21.10 68 VAL D O 1
ATOM 1511 N N . VAL B 1 72 ? 32.058 133.226 206.741 1.00 20.58 69 VAL D N 1
ATOM 1512 C CA . VAL B 1 72 ? 32.789 132.610 207.835 1.00 23.76 69 VAL D CA 1
ATOM 1513 C C . VAL B 1 72 ? 33.103 131.145 207.476 1.00 24.22 69 VAL D C 1
ATOM 1514 O O . VAL B 1 72 ? 32.196 130.422 207.096 1.00 20.09 69 VAL D O 1
ATOM 1518 N N . ARG B 1 73 ? 34.381 130.762 207.506 1.00 22.08 70 ARG D N 1
ATOM 1519 C CA . ARG B 1 73 ? 34.781 129.361 207.240 1.00 24.01 70 ARG D CA 1
ATOM 1520 C C . ARG B 1 73 ? 35.279 128.756 208.531 1.00 27.48 70 ARG D C 1
ATOM 1521 O O . ARG B 1 73 ? 36.008 129.445 209.275 1.00 28.25 70 ARG D O 1
ATOM 1529 N N . ILE B 1 74 ? 34.792 127.572 208.914 1.00 26.40 71 ILE D N 1
ATOM 1530 C CA . ILE B 1 74 ? 35.400 126.876 210.082 1.00 24.86 71 ILE D CA 1
ATOM 1531 C C . ILE B 1 74 ? 36.036 125.599 209.538 1.00 27.12 71 ILE D C 1
ATOM 1532 O O . ILE B 1 74 ? 35.330 124.719 208.988 1.00 19.60 71 ILE D O 1
ATOM 1537 N N . SER B 1 75 ? 37.348 125.539 209.652 1.00 21.50 72 SER D N 1
ATOM 1538 C CA . SER B 1 75 ? 38.043 124.319 209.396 1.00 22.90 72 SER D CA 1
ATOM 1539 C C . SER B 1 75 ? 38.255 123.462 210.655 1.00 23.35 72 SER D C 1
ATOM 1540 O O . SER B 1 75 ? 38.515 123.977 211.754 1.00 20.56 72 SER D O 1
ATOM 1543 N N . CYS B 1 76 ? 38.154 122.154 210.446 1.00 22.29 73 CYS D N 1
ATOM 1544 C CA . CYS B 1 76 ? 37.985 121.164 211.542 1.00 24.20 73 CYS D CA 1
ATOM 1545 C C . CYS B 1 76 ? 38.971 120.031 211.325 1.00 25.70 73 CYS D C 1
ATOM 1546 O O . CYS B 1 76 ? 39.136 119.492 210.208 1.00 23.52 73 CYS D O 1
ATOM 1549 N N . HIS B 1 77 ? 39.569 119.614 212.403 1.00 22.10 74 HIS D N 1
ATOM 1550 C CA . HIS B 1 77 ? 40.424 118.433 212.357 1.00 22.44 74 HIS D CA 1
ATOM 1551 C C . HIS B 1 77 ? 39.907 117.544 213.505 1.00 21.81 74 HIS D C 1
ATOM 1552 O O . HIS B 1 77 ? 39.807 117.976 214.630 1.00 20.94 74 HIS D O 1
ATOM 1559 N N . LEU B 1 78 ? 39.475 116.376 213.126 1.00 19.58 75 LEU D N 1
ATOM 1560 C CA . LEU B 1 78 ? 38.831 115.417 214.009 1.00 23.76 75 LEU D CA 1
ATOM 1561 C C . LEU B 1 78 ? 39.706 114.177 214.072 1.00 25.32 75 LEU D C 1
ATOM 1562 O O . LEU B 1 78 ? 40.028 113.629 213.065 1.00 21.60 75 LEU D O 1
ATOM 1567 N N . ARG B 1 79 ? 40.049 113.773 215.295 1.00 27.43 76 ARG D N 1
ATOM 1568 C CA . ARG B 1 79 ? 40.814 112.575 215.574 1.00 27.62 76 ARG D CA 1
ATOM 1569 C C . ARG B 1 79 ? 39.948 111.695 216.522 1.00 30.12 76 ARG D C 1
ATOM 1570 O O . ARG B 1 79 ? 39.478 112.134 217.560 1.00 28.38 76 ARG D O 1
ATOM 1578 N N . ILE B 1 80 ? 39.740 110.459 216.124 1.00 27.75 77 ILE D N 1
ATOM 1579 C CA . ILE B 1 80 ? 39.027 109.501 216.965 1.00 30.52 77 ILE D CA 1
ATOM 1580 C C . ILE B 1 80 ? 39.974 108.382 217.316 1.00 33.49 77 ILE D C 1
ATOM 1581 O O . ILE B 1 80 ? 40.671 107.850 216.424 1.00 31.08 77 ILE D O 1
ATOM 1586 N N . GLN B 1 81 ? 39.989 108.004 218.607 1.00 39.72 78 GLN D N 1
ATOM 1587 C CA . GLN B 1 81 ? 40.790 106.859 219.080 1.00 40.05 78 GLN D CA 1
ATOM 1588 C C . GLN B 1 81 ? 40.022 105.949 220.034 1.00 37.54 78 GLN D C 1
ATOM 1589 O O . GLN B 1 81 ? 38.966 106.319 220.516 1.00 37.43 78 GLN D O 1
ATOM 1595 N N . ASN B 1 82 ? 40.523 104.728 220.259 0.30 34.50 79 ASN D N 1
ATOM 1596 C CA . ASN B 1 82 ? 40.024 103.913 221.377 0.30 33.99 79 ASN D CA 1
ATOM 1597 C C . ASN B 1 82 ? 40.510 104.481 222.724 0.30 33.63 79 ASN D C 1
ATOM 1598 O O . ASN B 1 82 ? 41.623 105.007 222.822 0.30 30.95 79 ASN D O 1
ATOM 1603 N N . GLN B 1 83 ? 39.667 104.389 223.748 0.30 35.79 80 GLN D N 1
ATOM 1604 C CA . GLN B 1 83 ? 40.074 104.696 225.138 0.30 35.23 80 GLN D CA 1
ATOM 1605 C C . GLN B 1 83 ? 40.833 103.537 225.748 0.30 32.62 80 GLN D C 1
ATOM 1606 O O . GLN B 1 83 ? 41.168 102.575 225.056 0.30 31.92 80 GLN D O 1
ATOM 1608 N N . GLN B 1 99 ? 47.967 105.085 216.472 1.00 52.88 96 GLN D N 1
ATOM 1609 C CA . GLN B 1 99 ? 46.851 104.589 217.284 1.00 55.70 96 GLN D CA 1
ATOM 1610 C C . GLN B 1 99 ? 45.487 105.220 216.935 1.00 52.74 96 GLN D C 1
ATOM 1611 O O . GLN B 1 99 ? 44.504 104.979 217.630 1.00 59.70 96 GLN D O 1
ATOM 1613 N N . ASP B 1 100 ? 45.409 106.039 215.885 1.00 50.33 97 ASP D N 1
ATOM 1614 C CA . ASP B 1 100 ? 44.104 106.606 215.471 1.00 43.62 97 ASP D CA 1
ATOM 1615 C C . ASP B 1 100 ? 43.219 105.570 214.815 1.00 37.53 97 ASP D C 1
ATOM 1616 O O . ASP B 1 100 ? 43.686 104.780 214.038 1.00 36.57 97 ASP D O 1
ATOM 1621 N N . VAL B 1 101 ? 41.959 105.548 215.217 1.00 28.83 98 VAL D N 1
ATOM 1622 C CA . VAL B 1 101 ? 40.930 104.683 214.678 1.00 28.64 98 VAL D CA 1
ATOM 1623 C C . VAL B 1 101 ? 40.417 105.345 213.370 1.00 28.32 98 VAL D C 1
ATOM 1624 O O . VAL B 1 101 ? 40.396 104.722 212.314 1.00 27.97 98 VAL D O 1
ATOM 1628 N N . ALA B 1 102 ? 40.135 106.632 213.470 1.00 24.05 99 ALA D N 1
ATOM 1629 C CA . ALA B 1 102 ? 39.676 107.470 212.300 1.00 24.26 99 ALA D CA 1
ATOM 1630 C C . ALA B 1 102 ? 40.076 108.929 212.381 1.00 23.47 99 ALA D C 1
ATOM 1631 O O . ALA B 1 102 ? 40.242 109.513 213.478 1.00 22.14 99 ALA D O 1
ATOM 1633 N N . THR B 1 103 ? 40.174 109.563 211.222 1.00 23.10 100 THR D N 1
ATOM 1634 C CA . THR B 1 103 ? 40.455 110.971 211.151 1.00 26.68 100 THR D CA 1
ATOM 1635 C C . THR B 1 103 ? 39.631 111.651 210.082 1.00 27.28 100 THR D C 1
ATOM 1636 O O . THR B 1 103 ? 39.165 111.021 209.109 1.00 23.04 100 THR D O 1
ATOM 1640 N N . ALA B 1 104 ? 39.420 112.943 210.294 1.00 22.86 101 ALA D N 1
ATOM 1641 C CA . ALA B 1 104 ? 38.763 113.769 209.269 1.00 20.36 101 ALA D CA 1
ATOM 1642 C C . ALA B 1 104 ? 39.252 115.197 209.339 1.00 21.66 101 ALA D C 1
ATOM 1643 O O . ALA B 1 104 ? 39.433 115.766 210.428 1.00 23.78 101 ALA D O 1
ATOM 1645 N N . ASP B 1 105 ? 39.355 115.799 208.186 1.00 19.61 102 ASP D N 1
ATOM 1646 C CA . ASP B 1 105 ? 39.753 117.198 208.012 1.00 23.02 102 ASP D CA 1
ATOM 1647 C C . ASP B 1 105 ? 38.696 117.761 207.087 1.00 21.89 102 ASP D C 1
ATOM 1648 O O . ASP B 1 105 ? 38.573 117.251 206.025 1.00 20.67 102 ASP D O 1
ATOM 1653 N N . PHE B 1 106 ? 37.945 118.783 207.492 1.00 19.83 103 PHE D N 1
ATOM 1654 C CA . PHE B 1 106 ? 36.898 119.341 206.600 1.00 18.37 103 PHE D CA 1
ATOM 1655 C C . PHE B 1 106 ? 36.675 120.799 206.961 1.00 18.41 103 PHE D C 1
ATOM 1656 O O . PHE B 1 106 ? 37.120 121.267 207.993 1.00 18.72 103 PHE D O 1
ATOM 1664 N N . GLU B 1 107 ? 36.006 121.520 206.082 1.00 18.44 104 GLU D N 1
ATOM 1665 C CA . GLU B 1 107 ? 35.760 122.915 206.245 1.00 20.12 104 GLU D CA 1
ATOM 1666 C C . GLU B 1 107 ? 34.301 123.199 205.815 1.00 21.35 104 GLU D C 1
ATOM 1667 O O . GLU B 1 107 ? 33.866 122.752 204.726 1.00 20.19 104 GLU D O 1
ATOM 1673 N N . PHE B 1 108 ? 33.619 123.949 206.691 1.00 19.76 105 PHE D N 1
ATOM 1674 C CA . PHE B 1 108 ? 32.326 124.517 206.467 1.00 20.73 105 PHE D CA 1
ATOM 1675 C C . PHE B 1 108 ? 32.402 126.018 206.191 1.00 22.09 105 PHE D C 1
ATOM 1676 O O . PHE B 1 108 ? 33.273 126.746 206.672 1.00 19.70 105 PHE D O 1
ATOM 1684 N N . ALA B 1 109 ? 31.456 126.478 205.417 1.00 19.26 106 ALA D N 1
ATOM 1685 C CA . ALA B 1 109 ? 31.303 127.926 205.133 1.00 18.34 106 ALA D CA 1
ATOM 1686 C C . ALA B 1 109 ? 29.882 128.374 205.524 1.00 22.32 106 ALA D C 1
ATOM 1687 O O . ALA B 1 109 ? 28.941 127.667 205.231 1.00 19.66 106 ALA D O 1
ATOM 1689 N N . ALA B 1 110 ? 29.782 129.540 206.158 1.00 19.53 107 ALA D N 1
ATOM 1690 C CA . ALA B 1 110 ? 28.541 130.236 206.384 1.00 19.25 107 ALA D CA 1
ATOM 1691 C C . ALA B 1 110 ? 28.594 131.608 205.655 1.00 22.81 107 ALA D C 1
ATOM 1692 O O . ALA B 1 110 ? 29.553 132.363 205.810 1.00 24.00 107 ALA D O 1
ATOM 1694 N N . LEU B 1 111 ? 27.570 131.893 204.849 1.00 19.95 108 LEU D N 1
ATOM 1695 C CA . LEU B 1 111 ? 27.473 133.086 204.092 1.00 21.42 108 LEU D CA 1
ATOM 1696 C C . LEU B 1 111 ? 26.529 133.999 204.891 1.00 21.55 108 LEU D C 1
ATOM 1697 O O . LEU B 1 111 ? 25.368 133.625 205.175 1.00 22.53 108 LEU D O 1
ATOM 1702 N N . PHE B 1 112 ? 27.057 135.150 205.301 1.00 21.91 109 PHE D N 1
ATOM 1703 C CA . PHE B 1 112 ? 26.252 136.208 206.021 1.00 26.02 109 PHE D CA 1
ATOM 1704 C C . PHE B 1 112 ? 26.107 137.435 205.101 1.00 28.35 109 PHE D C 1
ATOM 1705 O O . PHE B 1 112 ? 27.042 137.794 204.409 1.00 28.00 109 PHE D O 1
ATOM 1713 N N . ASP B 1 113 ? 24.944 138.070 205.188 1.00 30.80 110 ASP D N 1
ATOM 1714 C CA . ASP B 1 113 ? 24.623 139.272 204.486 1.00 30.08 110 ASP D CA 1
ATOM 1715 C C . ASP B 1 113 ? 24.389 140.327 205.538 1.00 36.29 110 ASP D C 1
ATOM 1716 O O . ASP B 1 113 ? 23.850 140.055 206.608 1.00 37.33 110 ASP D O 1
ATOM 1721 N N . TYR B 1 114 ? 24.866 141.531 205.260 1.00 36.96 111 TYR D N 1
ATOM 1722 C CA . TYR B 1 114 ? 24.590 142.646 206.127 1.00 34.42 111 TYR D CA 1
ATOM 1723 C C . TYR B 1 114 ? 24.092 143.870 205.345 1.00 35.51 111 TYR D C 1
ATOM 1724 O O . TYR B 1 114 ? 24.281 143.956 204.109 1.00 32.92 111 TYR D O 1
ATOM 1733 N N . HIS B 1 115 ? 23.390 144.701 206.122 1.00 44.30 112 HIS D N 1
ATOM 1734 C CA . HIS B 1 115 ? 22.742 145.971 205.768 1.00 50.23 112 HIS D CA 1
ATOM 1735 C C . HIS B 1 115 ? 23.389 147.098 206.599 1.00 42.13 112 HIS D C 1
ATOM 1736 O O . HIS B 1 115 ? 23.437 147.017 207.845 1.00 42.31 112 HIS D O 1
ATOM 1743 N N . LEU B 1 116 ? 23.843 148.129 205.906 1.00 41.82 113 LEU D N 1
ATOM 1744 C CA . LEU B 1 116 ? 24.368 149.391 206.516 1.00 50.63 113 LEU D CA 1
ATOM 1745 C C . LEU B 1 116 ? 23.485 150.615 206.191 1.00 46.31 113 LEU D C 1
ATOM 1746 O O . LEU B 1 116 ? 23.125 150.813 205.020 1.00 49.67 113 LEU D O 1
ATOM 1751 N N . GLY B 1 119 ? 24.527 156.577 207.274 0.50 39.26 116 GLY D N 1
ATOM 1752 C CA . GLY B 1 119 ? 25.940 156.955 207.245 0.50 41.41 116 GLY D CA 1
ATOM 1753 C C . GLY B 1 119 ? 26.891 156.125 208.103 0.50 47.09 116 GLY D C 1
ATOM 1754 O O . GLY B 1 119 ? 27.941 156.608 208.530 0.50 41.53 116 GLY D O 1
ATOM 1755 N N . GLU B 1 120 ? 26.541 154.858 208.321 1.00 56.65 117 GLU D N 1
ATOM 1756 C CA . GLU B 1 120 ? 27.277 153.965 209.225 1.00 53.53 117 GLU D CA 1
ATOM 1757 C C . GLU B 1 120 ? 28.539 153.537 208.531 1.00 55.93 117 GLU D C 1
ATOM 1758 O O . GLU B 1 120 ? 28.582 153.529 207.311 1.00 63.07 117 GLU D O 1
ATOM 1764 N N . ASP B 1 121 ? 29.573 153.181 209.276 1.00 51.57 118 ASP D N 1
ATOM 1765 C CA . ASP B 1 121 ? 30.842 152.780 208.642 1.00 56.37 118 ASP D CA 1
ATOM 1766 C C . ASP B 1 121 ? 30.832 151.266 208.272 1.00 52.25 118 ASP D C 1
ATOM 1767 O O . ASP B 1 121 ? 30.076 150.475 208.860 1.00 49.46 118 ASP D O 1
ATOM 1772 N N . ASP B 1 122 ? 31.687 150.888 207.315 1.00 52.26 119 ASP D N 1
ATOM 1773 C CA . ASP B 1 122 ? 31.988 149.484 207.018 1.00 46.03 119 ASP D CA 1
ATOM 1774 C C . ASP B 1 122 ? 32.346 148.779 208.320 1.00 48.60 119 ASP D C 1
ATOM 1775 O O . ASP B 1 122 ? 32.766 149.419 209.271 1.00 48.87 119 ASP D O 1
ATOM 1780 N N . PRO B 1 123 ? 32.128 147.463 208.404 1.00 49.13 120 PRO D N 1
ATOM 1781 C CA . PRO B 1 123 ? 32.714 146.777 209.573 1.00 48.69 120 PRO D CA 1
ATOM 1782 C C . PRO B 1 123 ? 34.208 146.693 209.382 1.00 42.19 120 PRO D C 1
ATOM 1783 O O . PRO B 1 123 ? 34.650 146.509 208.275 1.00 39.34 120 PRO D O 1
ATOM 1787 N N . THR B 1 124 ? 34.975 146.837 210.451 1.00 41.09 121 THR D N 1
ATOM 1788 C CA . THR B 1 124 ? 36.432 146.699 210.368 1.00 36.97 121 THR D CA 1
ATOM 1789 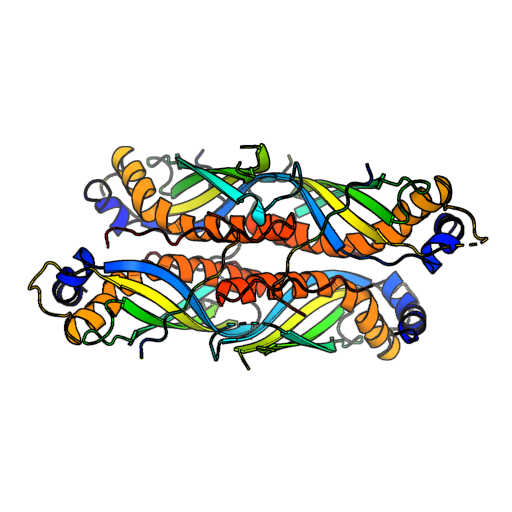C C . THR B 1 124 ? 36.845 145.242 210.476 1.00 41.43 121 THR D C 1
ATOM 1790 O O . THR B 1 124 ? 36.050 144.388 210.913 1.00 36.61 121 THR D O 1
ATOM 1794 N N . GLU B 1 125 ? 38.103 144.956 210.153 1.00 39.67 122 GLU D N 1
ATOM 1795 C CA . GLU B 1 125 ? 38.610 143.576 210.204 1.00 44.01 122 GLU D CA 1
ATOM 1796 C C . GLU B 1 125 ? 38.505 143.023 211.644 1.00 43.90 122 GLU D C 1
ATOM 1797 O O . GLU B 1 125 ? 38.332 141.812 211.818 1.00 39.24 122 GLU D O 1
ATOM 1803 N N . GLU B 1 126 ? 38.528 143.891 212.667 1.00 38.91 123 GLU D N 1
ATOM 1804 C CA . GLU B 1 126 ? 38.325 143.427 214.083 1.00 41.40 123 GLU D CA 1
ATOM 1805 C C . GLU B 1 126 ? 36.883 142.994 214.396 1.00 37.43 123 GLU D C 1
ATOM 1806 O O . GLU B 1 126 ? 36.641 142.102 215.199 1.00 31.34 123 GLU D O 1
ATOM 1812 N N . GLU B 1 127 ? 35.923 143.713 213.839 1.00 34.91 124 GLU D N 1
ATOM 1813 C CA . GLU B 1 127 ? 34.507 143.384 214.063 1.00 35.83 124 GLU D CA 1
ATOM 1814 C C . GLU B 1 127 ? 34.203 142.067 213.356 1.00 36.74 124 GLU D C 1
ATOM 1815 O O . GLU B 1 127 ? 33.511 141.241 213.903 1.00 37.97 124 GLU D O 1
ATOM 1821 N N . LEU B 1 128 ? 34.788 141.867 212.175 1.00 33.91 125 LEU D N 1
ATOM 1822 C CA . LEU B 1 128 ? 34.527 140.662 211.370 1.00 32.47 125 LEU D CA 1
ATOM 1823 C C . LEU B 1 128 ? 35.143 139.451 212.075 1.00 35.28 125 LEU D C 1
ATOM 1824 O O . LEU B 1 128 ? 34.427 138.507 212.462 1.00 28.85 125 LEU D O 1
ATOM 1829 N N . THR B 1 129 ? 36.454 139.515 212.345 1.00 31.20 126 THR D N 1
ATOM 1830 C CA . THR B 1 129 ? 37.133 138.414 213.029 1.00 34.08 126 THR D CA 1
ATOM 1831 C C . THR B 1 129 ? 36.420 138.136 214.346 1.00 32.94 126 THR D C 1
ATOM 1832 O O . THR B 1 129 ? 36.124 136.955 214.700 1.00 31.33 126 THR D O 1
ATOM 1839 N N . ALA B 1 130 ? 36.032 139.196 215.034 1.00 34.45 127 ALA D N 1
ATOM 1840 C CA . ALA B 1 130 ? 35.296 139.001 216.321 1.00 35.37 127 ALA D CA 1
ATOM 1841 C C . ALA B 1 130 ? 33.964 138.229 216.179 1.00 39.73 127 ALA D C 1
ATOM 1842 O O . ALA B 1 130 ? 33.668 137.283 216.953 1.00 37.01 127 ALA D O 1
ATOM 1844 N N . TYR B 1 131 ? 33.137 138.694 215.256 1.00 35.02 128 TYR D N 1
ATOM 1845 C CA . TYR B 1 131 ? 31.924 137.973 214.858 1.00 33.49 128 TYR D CA 1
ATOM 1846 C C . TYR B 1 131 ? 32.165 136.508 214.414 1.00 31.37 128 TYR D C 1
ATOM 1847 O O . TYR B 1 131 ? 31.498 135.600 214.830 1.00 35.47 128 TYR D O 1
ATOM 1856 N N . ALA B 1 132 ? 33.199 136.289 213.624 1.00 32.43 129 ALA D N 1
ATOM 1857 C CA . ALA B 1 132 ? 33.472 135.004 213.085 1.00 33.88 129 ALA D CA 1
ATOM 1858 C C . ALA B 1 132 ? 33.779 133.976 214.250 1.00 38.51 129 ALA D C 1
ATOM 1859 O O . ALA B 1 132 ? 33.091 132.930 214.397 1.00 29.84 129 ALA D O 1
ATOM 1861 N N . ALA B 1 133 ? 34.693 134.344 215.145 1.00 36.37 130 ALA D N 1
ATOM 1862 C CA . ALA B 1 133 ? 35.047 133.477 216.305 1.00 40.71 130 ALA D CA 1
ATOM 1863 C C . ALA B 1 133 ? 33.965 133.390 217.359 1.00 34.86 130 ALA D C 1
ATOM 1864 O O . ALA B 1 133 ? 34.048 132.567 218.259 1.00 36.79 130 ALA D O 1
ATOM 1866 N N . THR B 1 134 ? 32.930 134.203 217.261 1.00 37.72 131 THR D N 1
ATOM 1867 C CA . THR B 1 134 ? 31.806 134.084 218.172 1.00 36.27 131 THR D CA 1
ATOM 1868 C C . THR B 1 134 ? 30.480 133.668 217.531 1.00 33.40 131 THR D C 1
ATOM 1869 O O . THR B 1 134 ? 30.154 132.464 217.527 1.00 34.20 131 THR D O 1
ATOM 1873 N N . THR B 1 135 ? 29.718 134.595 216.970 1.00 31.51 132 THR D N 1
ATOM 1874 C CA . THR B 1 135 ? 28.431 134.268 216.371 1.00 30.65 132 THR D CA 1
ATOM 1875 C C . THR B 1 135 ? 28.598 133.303 215.169 1.00 29.06 132 THR D C 1
ATOM 1876 O O . THR B 1 135 ? 27.759 132.444 214.922 1.00 26.48 132 THR D O 1
ATOM 1880 N N . GLY B 1 136 ? 29.649 133.497 214.384 1.00 25.15 133 GLY D N 1
ATOM 1881 C CA . GLY B 1 136 ? 29.859 132.679 213.208 1.00 29.65 133 GLY D CA 1
ATOM 1882 C C . GLY B 1 136 ? 30.055 131.204 213.603 1.00 29.75 133 GLY D C 1
ATOM 1883 O O . GLY B 1 136 ? 29.357 130.316 213.102 1.00 29.54 133 GLY D O 1
ATOM 1884 N N . ARG B 1 137 ? 30.965 130.981 214.554 1.00 31.07 134 ARG D N 1
ATOM 1885 C CA . ARG B 1 137 ? 31.267 129.661 215.100 1.00 30.68 134 ARG D CA 1
ATOM 1886 C C . ARG B 1 137 ? 30.042 129.030 215.686 1.00 29.74 134 ARG D C 1
ATOM 1887 O O . ARG B 1 137 ? 29.716 127.880 215.428 1.00 25.15 134 ARG D O 1
ATOM 1895 N N . PHE B 1 138 ? 29.315 129.813 216.464 1.00 27.42 135 PHE D N 1
ATOM 1896 C CA . PHE B 1 138 ? 28.111 129.332 217.089 1.00 28.14 135 PHE D CA 1
ATOM 1897 C C . PHE B 1 138 ? 26.954 128.925 216.108 1.00 25.89 135 PHE D C 1
ATOM 1898 O O . PHE B 1 138 ? 26.250 127.937 216.331 1.00 24.38 135 PHE D O 1
ATOM 1906 N N . ALA B 1 139 ? 26.740 129.695 215.034 1.00 24.97 136 ALA D N 1
ATOM 1907 C CA . ALA B 1 139 ? 25.783 129.322 214.010 1.00 23.83 136 ALA D CA 1
ATOM 1908 C C . ALA B 1 139 ? 26.247 128.054 213.212 1.00 24.60 136 ALA D C 1
ATOM 1909 O O . ALA B 1 139 ? 25.411 127.242 212.791 1.00 22.40 136 ALA D O 1
ATOM 1911 N N . LEU B 1 140 ? 27.572 127.868 213.049 1.00 23.69 137 LEU D N 1
ATOM 1912 C CA . LEU B 1 140 ? 28.083 126.742 212.265 1.00 22.77 137 LEU D CA 1
ATOM 1913 C C . LEU B 1 140 ? 28.129 125.430 213.057 1.00 22.73 137 LEU D C 1
ATOM 1914 O O . LEU B 1 140 ? 27.944 124.334 212.491 1.00 18.86 137 LEU D O 1
ATOM 1919 N N . TYR B 1 141 ? 28.350 125.548 214.363 1.00 19.84 138 TYR D N 1
ATOM 1920 C CA . TYR B 1 141 ? 28.639 124.391 215.196 1.00 24.14 138 TYR D CA 1
ATOM 1921 C C . TYR B 1 141 ? 27.548 123.262 215.151 1.00 21.27 138 TYR D C 1
ATOM 1922 O O . TYR B 1 141 ? 27.910 122.128 214.993 1.00 20.57 138 TYR D O 1
ATOM 1931 N N . PRO B 1 142 ? 26.224 123.590 215.192 1.00 22.63 139 PRO D N 1
ATOM 1932 C CA . PRO B 1 142 ? 25.287 122.533 215.030 1.00 20.24 139 PRO D CA 1
ATOM 1933 C C . PRO B 1 142 ? 25.369 121.715 213.709 1.00 19.28 139 PRO D C 1
ATOM 1934 O O . PRO B 1 142 ? 24.950 120.550 213.702 1.00 18.33 139 PRO D O 1
ATOM 1938 N N . TYR B 1 143 ? 25.829 122.359 212.629 1.00 17.34 140 TYR D N 1
ATOM 1939 C CA . TYR B 1 143 ? 25.926 121.753 211.317 1.00 17.74 140 TYR D CA 1
ATOM 1940 C C . TYR B 1 143 ? 27.210 120.910 211.272 1.00 18.28 140 TYR D C 1
ATOM 1941 O O . TYR B 1 143 ? 27.247 119.863 210.666 1.00 18.53 140 TYR D O 1
ATOM 1950 N N . ILE B 1 144 ? 28.248 121.351 211.979 1.00 17.47 141 ILE D N 1
ATOM 1951 C CA . ILE B 1 144 ? 29.426 120.571 212.154 1.00 17.00 141 ILE D CA 1
ATOM 1952 C C . ILE B 1 144 ? 29.129 119.291 212.957 1.00 18.22 141 ILE D C 1
ATOM 1953 O O . ILE B 1 144 ? 29.626 118.210 212.616 1.00 14.84 141 ILE D O 1
ATOM 1958 N N . ARG B 1 145 ? 28.268 119.421 213.966 1.00 18.25 142 ARG D N 1
ATOM 1959 C CA . ARG B 1 145 ? 27.859 118.284 214.758 1.00 19.67 142 ARG D CA 1
ATOM 1960 C C . ARG B 1 145 ? 27.112 117.242 213.850 1.00 18.52 142 ARG D C 1
ATOM 1961 O O . ARG B 1 145 ? 27.467 116.056 213.854 1.00 18.05 142 ARG D O 1
ATOM 1969 N N . GLU B 1 146 ? 26.127 117.697 213.089 1.00 16.23 143 GLU D N 1
ATOM 1970 C CA . GLU B 1 146 ? 25.367 116.765 212.241 1.00 16.23 143 GLU D CA 1
ATOM 1971 C C . GLU B 1 146 ? 26.302 116.099 211.180 1.00 17.06 143 GLU D C 1
ATOM 1972 O O . GLU B 1 146 ? 26.203 114.900 210.914 1.00 14.94 143 GLU D O 1
ATOM 1978 N N . TYR B 1 147 ? 27.260 116.868 210.592 1.00 14.72 144 TYR D N 1
ATOM 1979 C CA . TYR B 1 147 ? 28.148 116.248 209.662 1.00 15.79 144 TYR D CA 1
ATOM 1980 C C . TYR B 1 147 ? 29.051 115.109 210.313 1.00 16.12 144 TYR D C 1
ATOM 1981 O O . TYR B 1 147 ? 29.306 114.073 209.704 1.00 16.13 144 TYR D O 1
ATOM 1990 N N . VAL B 1 148 ? 29.582 115.361 211.473 1.00 15.69 145 VAL D N 1
ATOM 1991 C CA . VAL B 1 148 ? 30.455 114.438 212.147 1.00 16.59 145 VAL D CA 1
ATOM 1992 C C . VAL B 1 148 ? 29.656 113.148 212.482 1.00 20.65 145 VAL D C 1
ATOM 1993 O O . VAL B 1 148 ? 30.141 112.037 212.310 1.00 17.81 145 VAL D O 1
ATOM 1997 N N . TYR B 1 149 ? 28.389 113.343 212.920 1.00 17.83 146 TYR D N 1
ATOM 1998 C CA . TYR B 1 149 ? 27.487 112.239 213.226 1.00 18.78 146 TYR D CA 1
ATOM 1999 C C . TYR B 1 149 ? 27.242 111.376 212.019 1.00 19.54 146 TYR D C 1
ATOM 2000 O O . TYR B 1 149 ? 27.359 110.127 212.091 1.00 17.16 146 TYR D O 1
ATOM 2009 N N . ASP B 1 150 ? 26.925 112.052 210.913 1.00 16.75 147 ASP D N 1
ATOM 2010 C CA . ASP B 1 150 ? 26.631 111.355 209.648 1.00 17.88 147 ASP D CA 1
ATOM 2011 C C . ASP B 1 150 ? 27.882 110.573 209.208 1.00 18.03 147 ASP D C 1
ATOM 2012 O O . ASP B 1 150 ? 27.828 109.390 208.876 1.00 15.60 147 ASP D O 1
ATOM 2017 N N . LEU B 1 151 ? 28.982 111.282 209.196 1.00 15.84 148 LEU D N 1
ATOM 2018 C CA . LEU B 1 151 ? 30.257 110.709 208.660 1.00 17.95 148 LEU D CA 1
ATOM 2019 C C . LEU B 1 151 ? 30.827 109.551 209.519 1.00 17.15 148 LEU D C 1
ATOM 2020 O O . LEU B 1 151 ? 31.209 108.474 209.043 1.00 17.98 148 LEU D O 1
ATOM 2025 N N . THR B 1 152 ? 30.881 109.759 210.827 1.00 15.97 149 THR D N 1
ATOM 2026 C CA . THR B 1 152 ? 31.238 108.626 211.703 1.00 15.50 149 THR D CA 1
ATOM 2027 C C . THR B 1 152 ? 30.278 107.423 211.527 1.00 16.76 149 THR D C 1
ATOM 2028 O O . THR B 1 152 ? 30.732 106.297 211.558 1.00 16.66 149 THR D O 1
ATOM 2032 N N . GLY B 1 153 ? 28.965 107.664 211.429 1.00 15.03 150 GLY D N 1
ATOM 2033 C CA . GLY B 1 153 ? 28.091 106.559 211.174 1.00 17.16 150 GLY D CA 1
ATOM 2034 C C . GLY B 1 153 ? 28.390 105.777 209.856 1.00 19.21 150 GLY D C 1
ATOM 2035 O O . GLY B 1 153 ? 28.368 104.529 209.820 1.00 15.98 150 GLY D O 1
ATOM 2036 N N . ARG B 1 154 ? 28.686 106.503 208.766 1.00 16.33 151 ARG D N 1
ATOM 2037 C CA . ARG B 1 154 ? 29.032 105.877 207.465 1.00 19.01 151 ARG D CA 1
ATOM 2038 C C . ARG B 1 154 ? 30.279 105.078 207.549 1.00 16.59 151 ARG D C 1
ATOM 2039 O O . ARG B 1 154 ? 30.416 104.145 206.791 1.00 15.97 151 ARG D O 1
ATOM 2047 N N . LEU B 1 155 ? 31.237 105.544 208.365 1.00 15.61 152 LEU D N 1
ATOM 2048 C CA . LEU B 1 155 ? 32.509 104.800 208.595 1.00 18.63 152 LEU D CA 1
ATOM 2049 C C . LEU B 1 155 ? 32.325 103.501 209.489 1.00 19.20 152 LEU D C 1
ATOM 2050 O O . LEU B 1 155 ? 33.282 102.776 209.782 1.00 18.65 152 LEU D O 1
ATOM 2055 N N . ALA B 1 156 ? 31.082 103.219 209.841 1.00 18.88 153 ALA D N 1
ATOM 2056 C CA . ALA B 1 156 ? 30.734 102.096 210.688 1.00 22.35 153 ALA D CA 1
ATOM 2057 C C . ALA B 1 156 ? 31.279 102.192 212.096 1.00 21.86 153 ALA D C 1
ATOM 2058 O O . ALA B 1 156 ? 31.627 101.205 212.712 1.00 20.61 153 ALA D O 1
ATOM 2060 N N . LEU B 1 157 ? 31.249 103.404 212.611 1.00 19.32 154 LEU D N 1
ATOM 2061 C CA . LEU B 1 157 ? 31.627 103.677 213.964 1.00 22.54 154 LEU D CA 1
ATOM 2062 C C . LEU B 1 157 ? 30.337 103.969 214.634 1.00 23.53 154 LEU D C 1
ATOM 2063 O O . LEU B 1 157 ? 29.394 104.435 213.973 1.00 20.55 154 LEU D O 1
ATOM 2068 N N . PRO B 1 158 ? 30.271 103.790 215.978 1.00 26.09 155 PRO D N 1
ATOM 2069 C CA . PRO B 1 158 ? 29.087 104.331 216.688 1.00 25.65 155 PRO D CA 1
ATOM 2070 C C . PRO B 1 158 ? 28.901 105.812 216.364 1.00 23.34 155 PRO D C 1
ATOM 2071 O O . PRO B 1 158 ? 29.828 106.550 216.514 1.00 20.31 155 PRO D O 1
ATOM 2075 N N . PRO B 1 159 ? 27.709 106.261 215.929 1.00 25.14 156 PRO D N 1
ATOM 2076 C CA . PRO B 1 159 ? 27.707 107.687 215.533 1.00 23.04 156 PRO D CA 1
ATOM 2077 C C . PRO B 1 159 ? 28.106 108.655 216.702 1.00 23.61 156 PRO D C 1
ATOM 2078 O O . PRO B 1 159 ? 27.626 108.501 217.799 1.00 21.64 156 PRO D O 1
ATOM 2082 N N . LEU B 1 160 ? 29.072 109.521 216.481 1.00 20.85 157 LEU D N 1
ATOM 2083 C CA . LEU B 1 160 ? 29.521 110.478 217.454 1.00 25.06 157 LEU D CA 1
ATOM 2084 C C . LEU B 1 160 ? 28.655 111.733 217.456 1.00 24.25 157 LEU D C 1
ATOM 2085 O O . LEU B 1 160 ? 28.346 112.310 216.390 1.00 23.24 157 LEU D O 1
ATOM 2090 N N . THR B 1 161 ? 28.298 112.170 218.681 1.00 22.99 158 THR D N 1
ATOM 2091 C CA . THR B 1 161 ? 27.512 113.357 218.852 1.00 22.11 158 THR D CA 1
ATOM 2092 C C . THR B 1 161 ? 28.502 114.315 219.604 1.00 24.63 158 THR D C 1
ATOM 2093 O O . THR B 1 161 ? 28.817 114.084 220.757 1.00 20.35 158 THR D O 1
ATOM 2097 N N . LEU B 1 162 ? 29.010 115.339 218.923 1.00 20.79 159 LEU D N 1
ATOM 2098 C CA . LEU B 1 162 ? 29.900 116.344 219.482 1.00 21.46 159 LEU D CA 1
ATOM 2099 C C . LEU B 1 162 ? 29.245 117.054 220.698 1.00 24.53 159 LEU D C 1
ATOM 2100 O O . LEU B 1 162 ? 28.074 117.336 220.720 1.00 19.29 159 LEU D O 1
ATOM 2105 N N . GLU B 1 163 ? 30.038 117.353 221.673 1.00 22.75 160 GLU D N 1
ATOM 2106 C CA . GLU B 1 163 ? 29.571 118.100 222.828 1.00 30.61 160 GLU D CA 1
ATOM 2107 C C . GLU B 1 163 ? 29.042 119.528 222.538 1.00 26.46 160 GLU D C 1
ATOM 2108 O O . GLU B 1 163 ? 29.437 120.153 221.595 1.00 25.43 160 GLU D O 1
ATOM 2114 N N . ILE B 1 164 ? 28.288 120.074 223.492 1.00 28.44 161 ILE D N 1
ATOM 2115 C CA . ILE B 1 164 ? 27.686 121.398 223.412 1.00 29.61 161 ILE D CA 1
ATOM 2116 C C . ILE B 1 164 ? 28.822 122.385 223.383 1.00 34.02 161 ILE D C 1
ATOM 2117 O O . ILE B 1 164 ? 29.830 122.218 224.076 1.00 30.93 161 ILE D O 1
ATOM 2122 N N . LEU B 1 165 ? 28.668 123.408 222.559 1.00 39.37 162 LEU D N 1
ATOM 2123 C CA . LEU B 1 165 ? 29.674 124.480 222.505 1.00 43.60 162 LEU D CA 1
ATOM 2124 C C . LEU B 1 165 ? 29.416 125.519 223.634 1.00 42.20 162 LEU D C 1
ATOM 2125 O O . LEU B 1 165 ? 28.269 125.984 223.755 1.00 38.47 162 LEU D O 1
ATOM 2130 N N . ASP C 1 12 ? 9.893 79.928 192.104 1.00 70.49 9 ASP A N 1
ATOM 2131 C CA . ASP C 1 12 ? 11.149 80.664 191.745 1.00 76.66 9 ASP A CA 1
ATOM 2132 C C . ASP C 1 12 ? 11.475 80.476 190.254 1.00 74.18 9 ASP A C 1
ATOM 2133 O O . ASP C 1 12 ? 11.319 81.418 189.472 1.00 72.63 9 ASP A O 1
ATOM 2135 N N . LEU C 1 13 ? 11.888 79.260 189.877 1.00 72.99 10 LEU A N 1
ATOM 2136 C CA . LEU C 1 13 ? 12.294 78.911 188.488 1.00 71.92 10 LEU A CA 1
ATOM 2137 C C . LEU C 1 13 ? 11.135 78.897 187.474 1.00 63.55 10 LEU A C 1
ATOM 2138 O O . LEU C 1 13 ? 11.336 79.173 186.298 1.00 61.49 10 LEU A O 1
ATOM 2140 N N . ASP C 1 14 ? 9.934 78.563 187.939 1.00 67.18 11 ASP A N 1
ATOM 2141 C CA . ASP C 1 14 ? 8.749 78.532 187.086 1.00 65.65 11 ASP A CA 1
ATOM 2142 C C . ASP C 1 14 ? 8.222 79.969 186.827 1.00 67.63 11 ASP A C 1
ATOM 2143 O O . ASP C 1 14 ? 7.883 80.316 185.687 1.00 68.54 11 ASP A O 1
ATOM 2148 N N . LEU C 1 15 ? 8.155 80.803 187.870 1.00 60.53 12 LEU A N 1
ATOM 2149 C CA . LEU C 1 15 ? 7.931 82.252 187.683 1.00 50.80 12 LEU A CA 1
ATOM 2150 C C . LEU C 1 15 ? 9.047 82.897 186.847 1.00 48.41 12 LEU A C 1
ATOM 2151 O O . LEU C 1 15 ? 8.789 83.733 185.964 1.00 44.13 12 LEU A O 1
ATOM 2156 N N . GLN C 1 16 ? 10.279 82.479 187.084 1.00 50.84 13 GLN A N 1
ATOM 2157 C CA . GLN C 1 16 ? 11.401 82.961 186.303 1.00 54.25 13 GLN A CA 1
ATOM 2158 C C . GLN C 1 16 ? 11.107 82.655 184.837 1.00 50.55 13 GLN A C 1
ATOM 2159 O O . GLN C 1 16 ? 11.213 83.529 184.002 1.00 55.34 13 GLN A O 1
ATOM 2165 N N . ARG C 1 17 ? 10.699 81.421 184.539 1.00 51.14 14 ARG A N 1
ATOM 2166 C CA . ARG C 1 17 ? 10.378 80.987 183.165 1.00 54.13 14 ARG A CA 1
ATOM 2167 C C . ARG C 1 17 ? 9.402 81.942 182.471 1.00 43.17 14 ARG A C 1
ATOM 2168 O O . ARG C 1 17 ? 9.679 82.492 181.411 1.00 44.97 14 ARG A O 1
ATOM 2176 N N . VAL C 1 18 ? 8.267 82.114 183.115 1.00 40.89 15 VAL A N 1
ATOM 2177 C CA . VAL C 1 18 ? 7.136 82.924 182.665 1.00 39.51 15 VAL A CA 1
ATOM 2178 C C . VAL C 1 18 ? 7.481 84.424 182.447 1.00 41.59 15 VAL A C 1
ATOM 2179 O O . VAL C 1 18 ? 6.866 85.068 181.601 1.00 35.56 15 VAL A O 1
ATOM 2183 N N . GLY C 1 19 ? 8.467 84.971 183.180 1.00 38.66 16 GLY A N 1
ATOM 2184 C CA . GLY C 1 19 ? 8.783 86.415 183.059 1.00 37.10 16 GLY A CA 1
ATOM 2185 C C . GLY C 1 19 ? 10.033 86.628 182.249 1.00 34.69 16 GLY A C 1
ATOM 2186 O O . GLY C 1 19 ? 10.470 87.746 182.087 1.00 36.22 16 GLY A O 1
ATOM 2187 N N . ALA C 1 20 ? 10.562 85.551 181.690 1.00 32.66 17 ALA A N 1
ATOM 2188 C CA . ALA C 1 20 ? 11.835 85.572 180.951 1.00 34.03 17 ALA A CA 1
ATOM 2189 C C . ALA C 1 20 ? 11.857 86.350 179.611 1.00 33.52 17 ALA A C 1
ATOM 2190 O O . ALA C 1 20 ? 12.884 86.979 179.271 1.00 33.69 17 ALA A O 1
ATOM 2192 N N . ARG C 1 21 ? 10.762 86.388 178.867 1.00 28.84 18 ARG A N 1
ATOM 2193 C CA . ARG C 1 21 ? 10.754 87.260 177.674 1.00 33.11 18 ARG A CA 1
ATOM 2194 C C . ARG C 1 21 ? 10.832 88.785 178.069 1.00 32.92 18 ARG A C 1
ATOM 2195 O O . ARG C 1 21 ? 11.542 89.628 177.446 1.00 29.97 18 ARG A O 1
ATOM 2203 N N . LEU C 1 22 ? 10.058 89.127 179.092 1.00 35.02 19 LEU A N 1
ATOM 2204 C CA . LEU C 1 22 ? 10.188 90.431 179.729 1.00 37.73 19 LEU A CA 1
ATOM 2205 C C . LEU C 1 22 ? 11.615 90.732 180.172 1.00 33.66 19 LEU A C 1
ATOM 2206 O O . LEU C 1 22 ? 12.096 91.832 179.918 1.00 37.40 19 LEU A O 1
ATOM 2211 N N . ALA C 1 23 ? 12.313 89.792 180.798 1.00 29.96 20 ALA A N 1
ATOM 2212 C CA . ALA C 1 23 ? 13.732 90.065 181.231 1.00 33.33 20 ALA A CA 1
ATOM 2213 C C . ALA C 1 23 ? 14.562 90.502 180.058 1.00 32.68 20 ALA A C 1
ATOM 2214 O O . ALA C 1 23 ? 15.438 91.306 180.192 1.00 37.15 20 ALA A O 1
ATOM 2216 N N . ALA C 1 24 ? 14.231 90.010 178.869 1.00 34.07 21 ALA A N 1
ATOM 2217 C CA . ALA C 1 24 ? 15.039 90.290 177.693 1.00 33.12 21 ALA A CA 1
ATOM 2218 C C . ALA C 1 24 ? 14.658 91.588 177.026 1.00 30.79 21 ALA A C 1
ATOM 2219 O O . ALA C 1 24 ? 15.426 92.129 176.313 1.00 30.51 21 ALA A O 1
ATOM 2221 N N . ARG C 1 25 ? 13.440 92.044 177.181 1.00 24.28 22 ARG A N 1
ATOM 2222 C CA . ARG C 1 25 ? 12.972 93.241 176.484 1.00 26.75 22 ARG A CA 1
ATOM 2223 C C . ARG C 1 25 ? 12.988 94.519 177.380 1.00 24.59 22 ARG A C 1
ATOM 2224 O O . ARG C 1 25 ? 12.915 95.608 176.870 1.00 25.81 22 ARG A O 1
ATOM 2232 N N 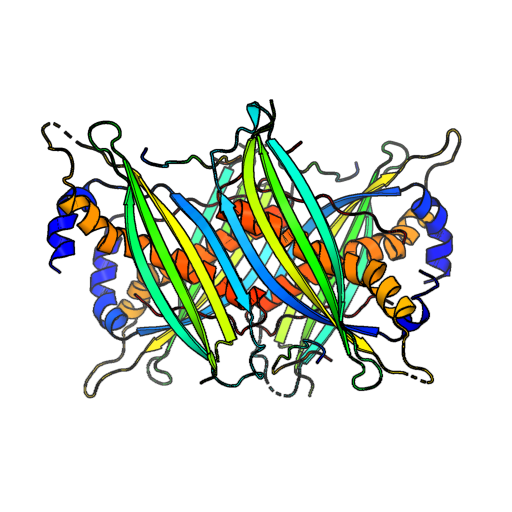. ALA C 1 26 ? 13.027 94.316 178.682 1.00 24.11 23 ALA A N 1
ATOM 2233 C CA . ALA C 1 26 ? 12.759 95.385 179.675 1.00 26.15 23 ALA A CA 1
ATOM 2234 C C . ALA C 1 26 ? 14.061 95.908 180.250 1.00 27.86 23 ALA A C 1
ATOM 2235 O O . ALA C 1 26 ? 15.001 95.157 180.418 1.00 24.63 23 ALA A O 1
ATOM 2237 N N . GLN C 1 27 ? 14.056 97.186 180.607 1.00 24.89 24 GLN A N 1
ATOM 2238 C CA . GLN C 1 27 ? 15.185 97.766 181.324 1.00 29.58 24 GLN A CA 1
ATOM 2239 C C . GLN C 1 27 ? 14.675 98.737 182.362 1.00 24.02 24 GLN A C 1
ATOM 2240 O O . GLN C 1 27 ? 13.774 99.533 182.077 1.00 21.82 24 GLN A O 1
ATOM 2246 N N . ILE C 1 28 ? 15.317 98.699 183.507 1.00 25.00 25 ILE A N 1
ATOM 2247 C CA . ILE C 1 28 ? 15.008 99.626 184.619 1.00 26.57 25 ILE A CA 1
ATOM 2248 C C . ILE C 1 28 ? 15.332 101.032 184.270 1.00 27.41 25 ILE A C 1
ATOM 2249 O O . ILE C 1 28 ? 16.329 101.295 183.603 1.00 23.07 25 ILE A O 1
ATOM 2254 N N . ARG C 1 29 ? 14.418 101.946 184.632 1.00 24.58 26 ARG A N 1
ATOM 2255 C CA . ARG C 1 29 ? 14.623 103.350 184.382 1.00 22.97 26 ARG A CA 1
ATOM 2256 C C . ARG C 1 29 ? 14.860 104.155 185.672 1.00 20.44 26 ARG A C 1
ATOM 2257 O O . ARG C 1 29 ? 15.640 105.006 185.656 1.00 20.20 26 ARG A O 1
ATOM 2265 N N . ASP C 1 30 ? 14.135 103.871 186.742 1.00 18.94 27 ASP A N 1
ATOM 2266 C CA . ASP C 1 30 ? 14.199 104.671 187.948 1.00 22.80 27 ASP A CA 1
ATOM 2267 C C . ASP C 1 30 ? 13.535 103.907 189.090 1.00 23.22 27 ASP A C 1
ATOM 2268 O O . ASP C 1 30 ? 12.825 102.932 188.860 1.00 21.29 27 ASP A O 1
ATOM 2273 N N . ILE C 1 31 ? 13.798 104.348 190.308 1.00 26.87 28 ILE A N 1
ATOM 2274 C CA . ILE C 1 31 ? 13.124 103.782 191.487 1.00 28.27 28 ILE A CA 1
ATOM 2275 C C . ILE C 1 31 ? 12.640 104.994 192.319 1.00 29.92 28 ILE A C 1
ATOM 2276 O O . ILE C 1 31 ? 13.230 106.068 192.281 1.00 24.68 28 ILE A O 1
ATOM 2281 N N . ARG C 1 32 ? 11.602 104.820 193.100 1.00 26.49 29 ARG A N 1
ATOM 2282 C CA . ARG C 1 32 ? 11.303 105.773 194.137 1.00 26.42 29 ARG A CA 1
ATOM 2283 C C . ARG C 1 32 ? 10.628 105.051 195.279 1.00 28.96 29 ARG A C 1
ATOM 2284 O O . ARG C 1 32 ? 9.921 104.003 195.113 1.00 24.56 29 ARG A O 1
ATOM 2292 N N . LEU C 1 33 ? 10.829 105.632 196.445 1.00 21.96 30 LEU A N 1
ATOM 2293 C CA . LEU C 1 33 ? 10.092 105.284 197.604 1.00 23.14 30 LEU A CA 1
ATOM 2294 C C . LEU C 1 33 ? 8.709 105.887 197.444 1.00 23.45 30 LEU A C 1
ATOM 2295 O O . LEU C 1 33 ? 8.602 107.017 197.120 1.00 27.23 30 LEU A O 1
ATOM 2300 N N . LEU C 1 34 ? 7.643 105.105 197.617 1.00 24.43 31 LEU A N 1
ATOM 2301 C CA . LEU C 1 34 ? 6.267 105.623 197.530 1.00 26.30 31 LEU A CA 1
ATOM 2302 C C . LEU C 1 34 ? 5.678 106.032 198.899 1.00 24.03 31 LEU A C 1
ATOM 2303 O O . LEU C 1 34 ? 4.883 106.962 198.980 1.00 22.61 31 LEU A O 1
ATOM 2308 N N . ARG C 1 35 ? 6.035 105.289 199.945 1.00 22.90 32 ARG A N 1
ATOM 2309 C CA . ARG C 1 35 ? 5.519 105.586 201.273 1.00 24.33 32 ARG A CA 1
ATOM 2310 C C . ARG C 1 35 ? 6.341 104.870 202.269 1.00 23.46 32 ARG A C 1
ATOM 2311 O O . ARG C 1 35 ? 6.852 103.838 201.989 1.00 20.02 32 ARG A O 1
ATOM 2319 N N . THR C 1 36 ? 6.390 105.408 203.484 1.00 20.36 33 THR A N 1
ATOM 2320 C CA . THR C 1 36 ? 7.092 104.727 204.567 1.00 21.95 33 THR A CA 1
ATOM 2321 C C . THR C 1 36 ? 6.442 105.046 205.928 1.00 21.66 33 THR A C 1
ATOM 2322 O O . THR C 1 36 ? 5.754 106.023 206.036 1.00 25.78 33 THR A O 1
ATOM 2326 N N . GLN C 1 37 ? 6.558 104.136 206.881 1.00 25.86 34 GLN A N 1
ATOM 2327 C CA . GLN C 1 37 ? 6.131 104.350 208.263 1.00 26.68 34 GLN A CA 1
ATOM 2328 C C . GLN C 1 37 ? 7.021 103.503 209.135 1.00 26.72 34 GLN A C 1
ATOM 2329 O O . GLN C 1 37 ? 7.295 102.362 208.801 1.00 29.45 34 GLN A O 1
ATOM 2335 N N . ALA C 1 38 ? 7.589 104.100 210.173 1.00 22.37 35 ALA A N 1
ATOM 2336 C CA . ALA C 1 38 ? 8.493 103.356 211.041 1.00 25.74 35 ALA A CA 1
ATOM 2337 C C . ALA C 1 38 ? 8.532 103.971 212.434 1.00 24.64 35 ALA A C 1
ATOM 2338 O O . ALA C 1 38 ? 8.415 105.144 212.556 1.00 24.76 35 ALA A O 1
ATOM 2340 N N . ALA C 1 39 ? 8.700 103.148 213.465 1.00 25.97 36 ALA A N 1
ATOM 2341 C CA . ALA C 1 39 ? 8.823 103.625 214.835 1.00 28.00 36 ALA A CA 1
ATOM 2342 C C . ALA C 1 39 ? 9.757 102.628 215.512 1.00 33.58 36 ALA A C 1
ATOM 2343 O O . ALA C 1 39 ? 9.836 101.442 215.155 1.00 25.56 36 ALA A O 1
ATOM 2345 N N . VAL C 1 40 ? 10.503 103.135 216.479 1.00 37.15 37 VAL A N 1
ATOM 2346 C CA . VAL C 1 40 ? 11.248 102.274 217.402 1.00 42.62 37 VAL A CA 1
ATOM 2347 C C . VAL C 1 40 ? 10.372 102.124 218.666 1.00 47.17 37 VAL A C 1
ATOM 2348 O O . VAL C 1 40 ? 9.813 103.110 219.133 1.00 41.34 37 VAL A O 1
ATOM 2352 N N . HIS C 1 41 ? 10.198 100.895 219.160 1.00 44.37 38 HIS A N 1
ATOM 2353 C CA . HIS C 1 41 ? 9.268 100.611 220.284 1.00 49.50 38 HIS A CA 1
ATOM 2354 C C . HIS C 1 41 ? 9.982 100.405 221.618 1.00 48.87 38 HIS A C 1
ATOM 2355 O O . HIS C 1 41 ? 9.494 100.847 222.639 1.00 44.00 38 HIS A O 1
ATOM 2362 N N . ARG C 1 42 ? 11.133 99.729 221.588 1.00 47.90 39 ARG A N 1
ATOM 2363 C CA . ARG C 1 42 ? 11.798 99.207 222.782 1.00 48.87 39 ARG A CA 1
ATOM 2364 C C . ARG C 1 42 ? 13.269 99.116 222.452 1.00 55.23 39 ARG A C 1
ATOM 2365 O O . ARG C 1 42 ? 13.653 99.048 221.254 1.00 46.71 39 ARG A O 1
ATOM 2367 N N . ALA C 1 43 ? 14.118 99.137 223.478 1.00 53.02 40 ALA A N 1
ATOM 2368 C CA . ALA C 1 43 ? 15.556 99.272 223.213 1.00 54.85 40 ALA A CA 1
ATOM 2369 C C . ALA C 1 43 ? 16.118 97.947 222.709 1.00 50.85 40 ALA A C 1
ATOM 2370 O O . ALA C 1 43 ? 15.641 96.884 223.092 1.00 47.03 40 ALA A O 1
ATOM 2372 N N . PRO C 1 44 ? 17.141 98.003 221.845 1.00 53.69 41 PRO A N 1
ATOM 2373 C CA . PRO C 1 44 ? 17.850 96.768 221.537 1.00 56.58 41 PRO A CA 1
ATOM 2374 C C . PRO C 1 44 ? 18.689 96.300 222.756 1.00 60.33 41 PRO A C 1
ATOM 2375 O O . PRO C 1 44 ? 19.452 97.092 223.281 1.00 63.32 41 PRO A O 1
ATOM 2379 N N . LYS C 1 45 ? 18.509 95.054 223.209 1.00 69.53 42 LYS A N 1
ATOM 2380 C CA . LYS C 1 45 ? 19.234 94.507 224.377 1.00 68.12 42 LYS A CA 1
ATOM 2381 C C . LYS C 1 45 ? 20.716 94.420 224.084 1.00 70.23 42 LYS A C 1
ATOM 2382 O O . LYS C 1 45 ? 21.105 94.133 222.953 1.00 65.11 42 LYS A O 1
ATOM 2384 N N . GLN C 1 48 ? 23.322 89.698 223.499 1.00 58.93 45 GLN A N 1
ATOM 2385 C CA . GLN C 1 48 ? 22.030 89.039 223.353 1.00 64.10 45 GLN A CA 1
ATOM 2386 C C . GLN C 1 48 ? 21.727 88.750 221.892 1.00 63.30 45 GLN A C 1
ATOM 2387 O O . GLN C 1 48 ? 21.240 87.677 221.570 1.00 77.39 45 GLN A O 1
ATOM 2389 N N . GLY C 1 49 ? 22.023 89.711 221.016 1.00 68.30 46 GLY A N 1
ATOM 2390 C CA . GLY C 1 49 ? 21.890 89.539 219.566 1.00 59.09 46 GLY A CA 1
ATOM 2391 C C . GLY C 1 49 ? 20.513 89.928 219.049 1.00 58.59 46 GLY A C 1
ATOM 2392 O O . GLY C 1 49 ? 19.517 89.916 219.785 1.00 52.23 46 GLY A O 1
ATOM 2393 N N . LEU C 1 50 ? 20.455 90.291 217.774 1.00 51.46 47 LEU A N 1
ATOM 2394 C CA . LEU C 1 50 ? 19.206 90.776 217.177 1.00 48.67 47 LEU A CA 1
ATOM 2395 C C . LEU C 1 50 ? 18.746 89.929 216.024 1.00 38.06 47 LEU A C 1
ATOM 2396 O O . LEU C 1 50 ? 19.489 89.145 215.443 1.00 36.64 47 LEU A O 1
ATOM 2401 N N . THR C 1 51 ? 17.502 90.119 215.664 1.00 36.86 48 THR A N 1
ATOM 2402 C CA . THR C 1 51 ? 17.006 89.414 214.499 1.00 38.50 48 THR A CA 1
ATOM 2403 C C . THR C 1 51 ? 15.947 90.236 213.736 1.00 32.46 48 THR A C 1
ATOM 2404 O O . THR C 1 51 ? 15.444 91.237 214.263 1.00 33.73 48 THR A O 1
ATOM 2408 N N . TYR C 1 52 ? 15.598 89.806 212.530 1.00 29.37 49 TYR A N 1
ATOM 2409 C CA . TYR C 1 52 ? 14.658 90.557 211.731 1.00 30.63 49 TYR A CA 1
ATOM 2410 C C . TYR C 1 52 ? 13.838 89.645 210.901 1.00 30.42 49 TYR A C 1
ATOM 2411 O O . TYR C 1 52 ? 14.287 88.589 210.523 1.00 30.55 49 TYR A O 1
ATOM 2420 N N . ASP C 1 53 ? 12.669 90.155 210.534 1.00 29.55 50 ASP A N 1
ATOM 2421 C CA . ASP C 1 53 ? 11.757 89.487 209.673 1.00 33.07 50 ASP A CA 1
ATOM 2422 C C . ASP C 1 53 ? 11.330 90.484 208.618 1.00 33.94 50 ASP A C 1
ATOM 2423 O O . ASP C 1 53 ? 10.972 91.561 208.976 1.00 27.56 50 ASP A O 1
ATOM 2428 N N . LEU C 1 54 ? 11.438 90.126 207.338 1.00 33.78 51 LEU A N 1
ATOM 2429 C CA . LEU C 1 54 ? 10.993 90.957 206.213 1.00 33.81 51 LEU A CA 1
ATOM 2430 C C . LEU C 1 54 ? 10.001 90.218 205.258 1.00 35.31 51 LEU A C 1
ATOM 2431 O O . LEU C 1 54 ? 10.356 89.303 204.579 1.00 40.85 51 LEU A O 1
ATOM 2436 N N . GLU C 1 55 ? 8.760 90.621 205.239 1.00 34.30 52 GLU A N 1
ATOM 2437 C CA . GLU C 1 55 ? 7.770 90.042 204.330 1.00 34.08 52 GLU A CA 1
ATOM 2438 C C . GLU C 1 55 ? 7.607 91.093 203.204 1.00 33.79 52 GLU A C 1
ATOM 2439 O O . GLU C 1 55 ? 7.627 92.275 203.471 1.00 30.01 52 GLU A O 1
ATOM 2445 N N . PHE C 1 56 ? 7.426 90.651 201.969 1.00 36.11 53 PHE A N 1
ATOM 2446 C CA . PHE C 1 56 ? 7.295 91.521 200.784 1.00 43.75 53 PHE A CA 1
ATOM 2447 C C . PHE C 1 56 ? 6.046 91.077 199.997 1.00 43.43 53 PHE A C 1
ATOM 2448 O O . PHE C 1 56 ? 5.717 89.910 200.000 1.00 44.93 53 PHE A O 1
ATOM 2456 N N . GLU C 1 57 ? 5.344 91.988 199.346 1.00 37.49 54 GLU A N 1
ATOM 2457 C CA . GLU C 1 57 ? 4.312 91.605 198.359 1.00 43.13 54 GLU A CA 1
ATOM 2458 C C . GLU C 1 57 ? 4.578 92.397 197.078 1.00 37.51 54 GLU A C 1
ATOM 2459 O O . GLU C 1 57 ? 4.676 93.582 197.127 1.00 30.62 54 GLU A O 1
ATOM 2465 N N . PRO C 1 58 ? 4.706 91.717 195.931 1.00 39.34 55 PRO A N 1
ATOM 2466 C CA . PRO C 1 58 ? 4.856 92.437 194.666 1.00 34.82 55 PRO A CA 1
ATOM 2467 C C . PRO C 1 58 ? 3.513 92.778 194.053 1.00 36.28 55 PRO A C 1
ATOM 2468 O O . PRO C 1 58 ? 2.531 92.078 194.270 1.00 35.98 55 PRO A O 1
ATOM 2472 N N . ALA C 1 59 ? 3.512 93.847 193.285 1.00 32.33 56 ALA A N 1
ATOM 2473 C CA . ALA C 1 59 ? 2.405 94.245 192.403 1.00 35.66 56 ALA A CA 1
ATOM 2474 C C . ALA C 1 59 ? 3.022 94.894 191.150 1.00 31.83 56 ALA A C 1
ATOM 2475 O O . ALA C 1 59 ? 4.239 95.264 191.110 1.00 22.88 56 ALA A O 1
ATOM 2477 N N . VAL C 1 60 ? 2.210 95.061 190.128 1.00 28.16 57 VAL A N 1
ATOM 2478 C CA . VAL C 1 60 ? 2.672 95.682 188.896 1.00 27.73 57 VAL A CA 1
ATOM 2479 C C . VAL C 1 60 ? 1.542 96.526 188.366 1.00 28.94 57 VAL A C 1
ATOM 2480 O O . VAL C 1 60 ? 0.396 96.125 188.478 1.00 26.25 57 VAL A O 1
ATOM 2484 N N . ASP C 1 61 ? 1.861 97.731 187.906 1.00 27.74 58 ASP A N 1
ATOM 2485 C CA . ASP C 1 61 ? 0.939 98.588 187.148 1.00 30.90 58 ASP A CA 1
ATOM 2486 C C . ASP C 1 61 ? 1.433 98.732 185.713 1.00 32.15 58 ASP A C 1
ATOM 2487 O O . ASP C 1 61 ? 2.578 99.215 185.408 1.00 27.80 58 ASP A O 1
ATOM 2492 N N . ALA C 1 62 ? 0.571 98.316 184.788 1.00 30.18 59 ALA A N 1
ATOM 2493 C CA . ALA C 1 62 ? 0.937 98.293 183.392 1.00 29.91 59 ALA A CA 1
ATOM 2494 C C . ALA C 1 62 ? -0.313 98.618 182.559 1.00 36.16 59 ALA A C 1
ATOM 2495 O O . ALA C 1 62 ? -1.412 98.502 183.079 1.00 31.94 59 ALA A O 1
ATOM 2497 N N . ASP C 1 63 ? -0.125 99.157 181.357 1.00 34.74 60 ASP A N 1
ATOM 2498 C CA . ASP C 1 63 ? -1.195 99.271 180.343 1.00 39.06 60 ASP A CA 1
ATOM 2499 C C . ASP C 1 63 ? -0.540 99.085 178.978 1.00 34.05 60 ASP A C 1
ATOM 2500 O O . ASP C 1 63 ? -0.217 100.037 178.313 1.00 38.94 60 ASP A O 1
ATOM 2505 N N . PRO C 1 64 ? -0.255 97.835 178.615 1.00 35.65 61 PRO A N 1
ATOM 2506 C CA . PRO C 1 64 ? 0.540 97.529 177.403 1.00 39.95 61 PRO A CA 1
ATOM 2507 C C . PRO C 1 64 ? -0.129 97.947 176.068 1.00 37.55 61 PRO A C 1
ATOM 2508 O O . PRO C 1 64 ? 0.556 98.279 175.135 1.00 36.25 61 PRO A O 1
ATOM 2512 N N . ALA C 1 65 ? -1.456 98.044 176.049 1.00 42.02 62 ALA A N 1
ATOM 2513 C CA . ALA C 1 65 ? -2.175 98.598 174.910 1.00 43.10 62 ALA A CA 1
ATOM 2514 C C . ALA C 1 65 ? -1.824 100.062 174.657 1.00 46.96 62 ALA A C 1
ATOM 2515 O O . ALA C 1 65 ? -1.931 100.496 173.528 1.00 49.99 62 ALA A O 1
ATOM 2517 N N . THR C 1 66 ? -1.344 100.821 175.655 1.00 36.19 63 THR A N 1
ATOM 2518 C CA . THR C 1 66 ? -1.101 102.256 175.450 1.00 37.65 63 THR A CA 1
ATOM 2519 C C . THR C 1 66 ? 0.313 102.746 175.711 1.00 35.66 63 THR A C 1
ATOM 2520 O O . THR C 1 66 ? 0.683 103.776 175.252 1.00 31.13 63 THR A O 1
ATOM 2524 N N . ILE C 1 67 ? 1.112 102.000 176.473 1.00 36.41 64 ILE A N 1
ATOM 2525 C CA . ILE C 1 67 ? 2.426 102.482 176.828 1.00 34.34 64 ILE A CA 1
ATOM 2526 C C . ILE C 1 67 ? 3.314 101.274 177.066 1.00 28.45 64 ILE A C 1
ATOM 2527 O O . ILE C 1 67 ? 2.925 100.279 177.679 1.00 28.58 64 ILE A O 1
ATOM 2532 N N . SER C 1 68 ? 4.514 101.371 176.550 1.00 28.53 65 SER A N 1
ATOM 2533 C CA . SER C 1 68 ? 5.462 100.313 176.682 1.00 28.18 65 SER A CA 1
ATOM 2534 C C . SER C 1 68 ? 6.395 100.608 177.864 1.00 28.52 65 SER A C 1
ATOM 2535 O O . SER C 1 68 ? 7.614 100.668 177.716 1.00 26.37 65 SER A O 1
ATOM 2538 N N . ALA C 1 69 ? 5.791 100.775 179.019 1.00 25.19 66 ALA A N 1
ATOM 2539 C CA . ALA C 1 69 ? 6.542 100.951 180.315 1.00 25.99 66 ALA A CA 1
ATOM 2540 C C . ALA C 1 69 ? 5.679 100.406 181.376 1.00 26.05 66 ALA A C 1
ATOM 2541 O O . ALA C 1 69 ? 4.470 100.384 181.233 1.00 24.05 66 ALA A O 1
ATOM 2543 N N . PHE C 1 70 ? 6.260 99.979 182.477 1.00 24.18 67 PHE A N 1
ATOM 2544 C CA . PHE C 1 70 ? 5.452 99.488 183.563 1.00 25.66 67 PHE A CA 1
ATOM 2545 C C . PHE C 1 70 ? 6.113 99.791 184.915 1.00 24.32 67 PHE A C 1
ATOM 2546 O O . PHE C 1 70 ? 7.323 100.078 184.975 1.00 21.50 67 PHE A O 1
ATOM 2554 N N . VAL C 1 71 ? 5.342 99.714 185.973 1.00 22.06 68 VAL A N 1
ATOM 2555 C CA . VAL C 1 71 ? 5.898 100.002 187.332 1.00 22.19 68 VAL A CA 1
ATOM 2556 C C . VAL C 1 71 ? 5.766 98.754 188.158 1.00 23.45 68 VAL A C 1
ATOM 2557 O O . VAL C 1 71 ? 4.695 98.191 188.202 1.00 24.76 68 VAL A O 1
ATOM 2561 N N . VAL C 1 72 ? 6.878 98.274 188.740 1.00 18.47 69 VAL A N 1
ATOM 2562 C CA . VAL C 1 72 ? 6.845 97.191 189.710 1.00 23.12 69 VAL A CA 1
ATOM 2563 C C . VAL C 1 72 ? 6.809 97.852 191.106 1.00 27.12 69 VAL A C 1
ATOM 2564 O O . VAL C 1 72 ? 7.592 98.792 191.356 1.00 24.21 69 VAL A O 1
ATOM 2568 N N . ARG C 1 73 ? 5.926 97.370 191.983 1.00 24.75 70 ARG A N 1
ATOM 2569 C CA . ARG C 1 73 ? 5.833 97.867 193.359 1.00 29.74 70 ARG A CA 1
ATOM 2570 C C . ARG C 1 73 ? 6.087 96.714 194.281 1.00 27.15 70 ARG A C 1
ATOM 2571 O O . ARG C 1 73 ? 5.523 95.647 194.084 1.00 26.51 70 ARG A O 1
ATOM 2579 N N . ILE C 1 74 ? 6.936 96.932 195.298 1.00 23.47 71 ILE A N 1
ATOM 2580 C CA . ILE C 1 74 ? 7.166 95.950 196.313 1.00 26.28 71 ILE A CA 1
ATOM 2581 C C . ILE C 1 74 ? 6.811 96.600 197.665 1.00 26.48 71 ILE A C 1
ATOM 2582 O O . ILE C 1 74 ? 7.503 97.529 198.089 1.00 20.82 71 ILE A O 1
ATOM 2587 N N . SER C 1 75 ? 5.800 96.069 198.327 1.00 22.99 72 SER A N 1
ATOM 2588 C CA . SER C 1 75 ? 5.443 96.420 199.693 1.00 28.66 72 SER A CA 1
ATOM 2589 C C . SER C 1 75 ? 6.141 95.541 200.681 1.00 27.45 72 SER A C 1
ATOM 2590 O O . SER C 1 75 ? 6.151 94.321 200.488 1.00 30.07 72 SER A O 1
ATOM 2593 N N . CYS C 1 76 ? 6.622 96.132 201.779 1.00 25.32 73 CYS A N 1
ATOM 2594 C CA . CYS C 1 76 ? 7.469 95.479 202.742 1.00 28.64 73 CYS A CA 1
ATOM 2595 C C . CYS C 1 76 ? 7.018 95.768 204.180 1.00 27.73 73 CYS A C 1
ATOM 2596 O O . CYS C 1 76 ? 6.673 96.922 204.493 1.00 24.71 73 CYS A O 1
ATOM 2599 N N . HIS C 1 77 ? 7.043 94.717 205.007 1.00 30.74 74 HIS A N 1
ATOM 2600 C CA . HIS C 1 77 ? 6.808 94.798 206.445 1.00 28.13 74 HIS A CA 1
ATOM 2601 C C . HIS C 1 77 ? 8.066 94.285 207.113 1.00 27.16 74 HIS A C 1
ATOM 2602 O O . HIS C 1 77 ? 8.489 93.179 206.898 1.00 25.00 74 HIS A O 1
ATOM 2609 N N . LEU C 1 78 ? 8.737 95.149 207.874 1.00 26.17 75 LEU A N 1
ATOM 2610 C CA . LEU C 1 78 ? 9.977 94.788 208.556 1.00 27.35 75 LEU A CA 1
ATOM 2611 C C . LEU C 1 78 ? 9.705 94.791 210.045 1.00 28.49 75 LEU A C 1
ATOM 2612 O O . LEU C 1 78 ? 9.142 95.752 210.556 1.00 27.95 75 LEU A O 1
ATOM 2617 N N . ARG C 1 79 ? 10.217 93.768 210.726 1.00 27.65 76 ARG A N 1
ATOM 2618 C CA . ARG C 1 79 ? 10.154 93.709 212.175 1.00 30.34 76 ARG A CA 1
ATOM 2619 C C . ARG C 1 79 ? 11.553 93.455 212.676 1.00 27.72 76 ARG A C 1
ATOM 2620 O O . ARG C 1 79 ? 12.227 92.578 212.177 1.00 27.01 76 ARG A O 1
ATOM 2628 N N . ILE C 1 80 ? 12.017 94.249 213.611 1.00 30.21 77 ILE A N 1
ATOM 2629 C CA . ILE C 1 80 ? 13.307 93.953 214.223 1.00 29.99 77 ILE A CA 1
ATOM 2630 C C . ILE C 1 80 ? 13.031 93.566 215.643 1.00 30.55 77 ILE A C 1
ATOM 2631 O O . ILE C 1 80 ? 12.192 94.203 216.288 1.00 28.26 77 ILE A O 1
ATOM 2636 N N . GLN C 1 81 ? 13.743 92.551 216.115 1.00 35.25 78 GLN A N 1
ATOM 2637 C CA . GLN C 1 81 ? 13.498 91.938 217.431 0.90 35.97 78 GLN A CA 1
ATOM 2638 C C . GLN C 1 81 ? 14.801 91.568 218.157 1.00 38.54 78 GLN A C 1
ATOM 2639 O O . GLN C 1 81 ? 15.846 91.356 217.540 1.00 39.63 78 GLN A O 1
ATOM 2645 N N . ASN C 1 82 ? 14.697 91.407 219.475 1.00 42.69 79 ASN A N 1
ATOM 2646 C CA . ASN C 1 82 ? 15.735 90.728 220.296 1.00 45.26 79 ASN A CA 1
ATOM 2647 C C . ASN C 1 82 ? 15.610 89.204 220.234 1.00 49.47 79 ASN A C 1
ATOM 2648 O O . ASN C 1 82 ? 14.517 88.707 220.391 1.00 49.85 79 ASN A O 1
ATOM 2653 N N . GLN C 1 83 ? 16.716 88.490 219.947 1.00 57.31 80 GLN A N 1
ATOM 2654 C CA . GLN C 1 83 ? 16.790 86.996 220.001 1.00 52.86 80 GLN A CA 1
ATOM 2655 C C . GLN C 1 83 ? 16.670 86.587 221.439 1.00 58.90 80 GLN A C 1
ATOM 2656 O O . GLN C 1 83 ? 17.326 87.174 222.277 1.00 55.79 80 GLN A O 1
ATOM 2662 N N . ALA C 1 84 ? 15.867 85.580 221.741 1.00 67.28 81 ALA A N 1
ATOM 2663 C CA . ALA C 1 84 ? 15.461 85.362 223.127 1.00 68.09 81 ALA A CA 1
ATOM 2664 C C . ALA C 1 84 ? 15.937 84.001 223.620 1.00 65.11 81 ALA A C 1
ATOM 2665 O O . ALA C 1 84 ? 15.130 83.173 223.987 1.00 62.28 81 ALA A O 1
ATOM 2667 N N . ASP C 1 100 ? 8.784 93.273 220.038 1.00 54.12 97 ASP A N 1
ATOM 2668 C CA . ASP C 1 100 ? 9.405 93.817 218.840 1.00 55.94 97 ASP A CA 1
ATOM 2669 C C . ASP C 1 100 ? 10.136 95.146 219.142 1.00 51.87 97 ASP A C 1
ATOM 2670 O O . ASP C 1 100 ? 9.557 96.070 219.736 1.00 45.86 97 ASP A O 1
ATOM 2672 N N . VAL C 1 101 ? 11.407 95.240 218.725 1.00 38.70 98 VAL A N 1
ATOM 2673 C CA . VAL C 1 101 ? 12.216 96.435 218.953 1.00 35.20 98 VAL A CA 1
ATOM 2674 C C . VAL C 1 101 ? 11.813 97.622 218.018 1.00 33.91 98 VAL A C 1
ATOM 2675 O O . VAL C 1 101 ? 11.699 98.776 218.436 1.00 34.22 98 VAL A O 1
ATOM 2679 N N . ALA C 1 102 ? 11.589 97.335 216.751 1.00 27.86 99 ALA A N 1
ATOM 2680 C CA . ALA C 1 102 ? 11.183 98.381 215.800 1.00 29.85 99 ALA A CA 1
ATOM 2681 C C . ALA C 1 102 ? 10.417 97.765 214.631 1.00 26.07 99 ALA A C 1
ATOM 2682 O O . ALA C 1 102 ? 10.603 96.599 214.304 1.00 26.88 99 ALA A O 1
ATOM 2684 N N . THR C 1 103 ? 9.505 98.525 214.050 1.00 29.54 100 THR A N 1
ATOM 2685 C CA . THR C 1 103 ? 8.790 98.049 212.874 1.00 29.87 100 THR A CA 1
ATOM 2686 C C . THR C 1 103 ? 8.751 99.127 211.796 1.00 28.00 100 THR A C 1
ATOM 2687 O O . THR C 1 103 ? 8.838 100.327 212.078 1.00 25.53 100 THR A O 1
ATOM 2691 N N . ALA C 1 104 ? 8.693 98.676 210.542 1.00 26.38 101 ALA A N 1
ATOM 2692 C CA . ALA C 1 104 ? 8.637 99.536 209.389 1.00 28.09 101 ALA A CA 1
ATOM 2693 C C . ALA C 1 104 ? 7.753 98.882 208.322 1.00 29.12 101 ALA A C 1
ATOM 2694 O O . ALA C 1 104 ? 7.814 97.668 208.137 1.00 31.23 101 ALA A O 1
ATOM 2696 N N . ASP C 1 105 ? 6.944 99.698 207.684 1.00 25.55 102 ASP A N 1
ATOM 2697 C CA . ASP C 1 105 ? 6.040 99.316 206.595 1.00 30.36 102 ASP A CA 1
ATOM 2698 C C . ASP C 1 105 ? 6.272 100.433 205.483 1.00 31.61 102 ASP A C 1
ATOM 2699 O O . ASP C 1 105 ? 6.116 101.634 205.710 1.00 31.25 102 ASP A O 1
ATOM 2704 N N . PHE C 1 106 ? 6.759 100.000 204.322 1.00 27.86 103 PHE A N 1
ATOM 2705 C CA . PHE C 1 106 ? 7.143 100.871 203.240 1.00 25.38 103 PHE A CA 1
ATOM 2706 C C . PHE C 1 106 ? 6.964 100.182 201.862 1.00 24.38 103 PHE A C 1
ATOM 2707 O O . PHE C 1 106 ? 6.792 98.971 201.798 1.00 22.21 103 PHE A O 1
ATOM 2715 N N . GLU C 1 107 ? 6.959 100.980 200.813 1.00 23.37 104 GLU A N 1
ATOM 2716 C CA . GLU C 1 107 ? 6.646 100.466 199.454 1.00 21.92 104 GLU A CA 1
ATOM 2717 C C . GLU C 1 107 ? 7.518 101.220 198.490 1.00 22.69 104 GLU A C 1
ATOM 2718 O O . GLU C 1 107 ? 7.637 102.427 198.607 1.00 22.05 104 GLU A O 1
ATOM 2724 N N . PHE C 1 108 ? 8.193 100.479 197.604 1.00 21.56 105 PHE A N 1
ATOM 2725 C CA . PHE C 1 108 ? 9.066 101.037 196.590 1.00 21.16 105 PHE A CA 1
ATOM 2726 C C . PHE C 1 108 ? 8.415 100.764 195.234 1.00 22.54 105 PHE A C 1
ATOM 2727 O O . PHE C 1 108 ? 7.639 99.849 195.117 1.00 22.98 105 PHE A O 1
ATOM 2735 N N . ALA C 1 109 ? 8.730 101.610 194.290 1.00 19.61 106 ALA A N 1
ATOM 2736 C CA . ALA C 1 109 ? 8.286 101.510 192.915 1.00 22.03 106 ALA A CA 1
ATOM 2737 C C . ALA C 1 109 ? 9.518 101.491 192.067 1.00 24.12 106 ALA A C 1
ATOM 2738 O O . ALA C 1 109 ? 10.430 102.291 192.314 1.00 25.99 106 ALA A O 1
ATOM 2740 N N . ALA C 1 110 ? 9.556 100.649 191.061 1.00 19.98 107 ALA A N 1
ATOM 2741 C CA . ALA C 1 110 ? 10.617 100.700 190.032 1.00 24.20 107 ALA A CA 1
ATOM 2742 C C . ALA C 1 110 ? 9.971 100.801 188.662 1.00 24.00 107 ALA A C 1
ATOM 2743 O O . ALA C 1 110 ? 9.056 100.017 188.320 1.00 20.13 107 ALA A O 1
ATOM 2745 N N . LEU C 1 111 ? 10.439 101.747 187.887 1.00 21.99 108 LEU A N 1
ATOM 2746 C CA . LEU C 1 111 ? 9.815 102.033 186.624 1.00 20.92 108 LEU A CA 1
ATOM 2747 C C . LEU C 1 111 ? 10.613 101.337 185.567 1.00 24.73 108 LEU A C 1
ATOM 2748 O O . LEU C 1 111 ? 11.809 101.561 185.538 1.00 18.66 108 LEU A O 1
ATOM 2753 N N . PHE C 1 112 ? 9.950 100.581 184.669 1.00 20.67 109 PHE A N 1
ATOM 2754 C CA . PHE C 1 112 ? 10.660 99.857 183.580 1.00 23.58 109 PHE A CA 1
ATOM 2755 C C . PHE C 1 112 ? 10.169 100.285 182.230 1.00 27.09 109 PHE A C 1
ATOM 2756 O O . PHE C 1 112 ? 8.999 100.653 182.077 1.00 22.34 109 PHE A O 1
ATOM 2764 N N . ASP C 1 113 ? 11.078 100.287 181.263 1.00 23.60 110 ASP A N 1
ATOM 2765 C CA . ASP C 1 113 ? 10.735 100.488 179.868 1.00 26.54 110 ASP A CA 1
ATOM 2766 C C . ASP C 1 113 ? 10.910 99.149 179.193 1.00 29.40 110 ASP A C 1
ATOM 2767 O O . ASP C 1 113 ? 11.792 98.379 179.580 1.00 28.89 110 ASP A O 1
ATOM 2772 N N . TYR C 1 114 ? 10.101 98.846 178.193 1.00 26.04 111 TYR A N 1
ATOM 2773 C CA . TYR C 1 114 ? 10.411 97.660 177.402 1.00 26.44 111 TYR A CA 1
ATOM 2774 C C . TYR C 1 114 ? 10.280 97.978 175.926 1.00 25.15 111 TYR A C 1
ATOM 2775 O O . TYR C 1 114 ? 9.661 98.983 175.529 1.00 25.53 111 TYR A O 1
ATOM 2784 N N . HIS C 1 115 ? 10.915 97.162 175.101 1.00 28.53 112 HIS A N 1
ATOM 2785 C CA . HIS C 1 115 ? 10.985 97.510 173.680 1.00 32.97 112 HIS A CA 1
ATOM 2786 C C . HIS C 1 115 ? 10.743 96.198 172.926 1.00 31.87 112 HIS A C 1
ATOM 2787 O O . HIS C 1 115 ? 11.580 95.321 172.925 1.00 28.57 112 HIS A O 1
ATOM 2794 N N . LEU C 1 116 ? 9.607 96.078 172.277 1.00 27.50 113 LEU A N 1
ATOM 2795 C CA . LEU C 1 116 ? 9.303 94.781 171.602 1.00 31.99 113 LEU A CA 1
ATOM 2796 C C . LEU C 1 116 ? 9.970 94.688 170.237 1.00 28.68 113 LEU A C 1
ATOM 2797 O O . LEU C 1 116 ? 10.237 95.688 169.634 1.00 27.14 113 LEU A O 1
ATOM 2802 N N . GLN C 1 117 ? 10.184 93.470 169.715 1.00 29.66 114 GLN A N 1
ATOM 2803 C CA . GLN C 1 117 ? 10.500 93.367 168.307 1.00 27.52 114 GLN A CA 1
ATOM 2804 C C . GLN C 1 117 ? 9.248 93.689 167.504 1.00 25.91 114 GLN A C 1
ATOM 2805 O O . GLN C 1 117 ? 8.135 93.503 167.974 1.00 28.08 114 GLN A O 1
ATOM 2811 N N . GLU C 1 118 ? 9.406 94.172 166.291 1.00 25.36 115 GLU A N 1
ATOM 2812 C CA . GLU C 1 118 ? 8.273 94.380 165.407 1.00 29.31 115 GLU A CA 1
ATOM 2813 C C . GLU C 1 118 ? 7.524 93.070 165.240 1.00 31.93 115 GLU A C 1
ATOM 2814 O O . GLU C 1 118 ? 8.125 92.049 164.864 1.00 30.62 115 GLU A O 1
ATOM 2820 N N . GLY C 1 119 ? 6.220 93.137 165.563 1.00 31.07 116 GLY A N 1
ATOM 2821 C CA . GLY C 1 119 ? 5.276 92.044 165.500 1.00 30.68 116 GLY A CA 1
ATOM 2822 C C . GLY C 1 119 ? 5.089 91.245 166.773 1.00 28.31 116 GLY A C 1
ATOM 2823 O O . GLY C 1 119 ? 4.188 90.437 166.872 1.00 26.26 116 GLY A O 1
ATOM 2824 N N . GLU C 1 120 ? 5.976 91.446 167.727 1.00 28.36 117 GLU A N 1
ATOM 2825 C CA . GLU C 1 120 ? 5.903 90.730 169.010 1.00 31.62 117 GLU A CA 1
ATOM 2826 C C . GLU C 1 120 ? 4.626 91.149 169.744 1.00 27.67 117 GLU A C 1
ATOM 2827 O O . GLU C 1 120 ? 4.269 92.267 169.697 1.00 31.72 117 GLU A O 1
ATOM 2833 N N . ASP C 1 121 ? 3.892 90.238 170.345 1.00 30.32 118 ASP A N 1
ATOM 2834 C CA . ASP C 1 121 ? 2.729 90.603 171.092 1.00 31.44 118 ASP A CA 1
ATOM 2835 C C . ASP C 1 121 ? 3.136 91.195 172.418 1.00 34.77 118 ASP A C 1
ATOM 2836 O O . ASP C 1 121 ? 4.226 90.876 173.026 1.00 23.85 118 ASP A O 1
ATOM 2841 N N . ASP C 1 122 ? 2.183 91.958 172.907 1.00 30.59 119 ASP A N 1
ATOM 2842 C CA . ASP C 1 122 ? 2.315 92.584 174.228 1.00 35.33 119 ASP A CA 1
ATOM 2843 C C . ASP C 1 122 ? 2.528 91.652 175.402 1.00 34.75 119 ASP A C 1
ATOM 2844 O O . ASP C 1 122 ? 2.141 90.504 175.373 1.00 33.32 119 ASP A O 1
ATOM 2849 N N . PRO C 1 123 ? 3.204 92.147 176.436 1.00 35.83 120 PRO A N 1
ATOM 2850 C CA . PRO C 1 123 ? 3.335 91.283 177.613 1.00 36.34 120 PRO A CA 1
ATOM 2851 C C . PRO C 1 123 ? 1.952 91.008 178.197 1.00 31.99 120 PRO A C 1
ATOM 2852 O O . PRO C 1 123 ? 1.140 91.872 178.227 1.00 33.08 120 PRO A O 1
ATOM 2856 N N . THR C 1 124 ? 1.720 89.805 178.659 1.00 31.69 121 THR A N 1
ATOM 2857 C CA . THR C 1 124 ? 0.461 89.556 179.312 1.00 33.20 121 THR A CA 1
ATOM 2858 C C . THR C 1 124 ? 0.546 89.858 180.804 1.00 33.23 121 THR A C 1
ATOM 2859 O O . THR C 1 124 ? 1.645 90.083 181.338 1.00 24.24 121 THR A O 1
ATOM 2863 N N . GLU C 1 125 ? -0.621 89.815 181.457 1.00 33.42 122 GLU A N 1
ATOM 2864 C CA . GLU C 1 125 ? -0.724 89.979 182.907 1.00 34.40 122 GLU A CA 1
ATOM 2865 C C . GLU C 1 125 ? 0.142 88.991 183.645 1.00 31.52 122 GLU A C 1
ATOM 2866 O O . GLU C 1 125 ? 0.850 89.355 184.574 1.00 28.86 122 GLU A O 1
ATOM 2872 N N . GLU C 1 126 ? 0.125 87.727 183.241 1.00 34.27 123 GLU A N 1
ATOM 2873 C CA . GLU C 1 126 ? 0.967 86.703 183.843 1.00 31.45 123 GLU A CA 1
ATOM 2874 C C . GLU C 1 126 ? 2.480 86.942 183.616 1.00 29.37 123 GLU A C 1
ATOM 2875 O O . GLU C 1 126 ? 3.292 86.608 184.474 1.00 33.43 123 GLU A O 1
ATOM 2881 N N . GLU C 1 127 ? 2.910 87.435 182.454 1.00 29.48 124 GLU A N 1
ATOM 2882 C CA . GLU C 1 127 ? 4.359 87.674 182.308 1.00 30.79 124 GLU A CA 1
ATOM 2883 C C . GLU C 1 127 ? 4.767 88.835 183.260 1.00 28.81 124 GLU A C 1
ATOM 2884 O O . GLU C 1 127 ? 5.844 88.842 183.867 1.00 34.30 124 GLU A O 1
ATOM 2890 N N . LEU C 1 128 ? 3.930 89.843 183.278 1.00 27.58 125 LEU A N 1
ATOM 2891 C CA . LEU C 1 128 ? 4.163 91.051 184.082 1.00 29.99 125 LEU A CA 1
ATOM 2892 C C . LEU C 1 128 ? 4.297 90.742 185.581 1.00 30.94 125 LEU A C 1
ATOM 2893 O O . LEU C 1 128 ? 5.274 91.187 186.220 1.00 27.63 125 LEU A O 1
ATOM 2898 N N . THR C 1 129 ? 3.382 89.916 186.111 1.00 28.11 126 THR A N 1
ATOM 2899 C CA . THR C 1 129 ? 3.362 89.547 187.547 1.00 31.98 126 THR A CA 1
ATOM 2900 C C . THR C 1 129 ? 4.520 88.623 187.806 1.00 31.23 126 THR A C 1
ATOM 2901 O O . THR C 1 129 ? 5.208 88.762 188.790 1.00 33.40 126 THR A O 1
ATOM 2905 N N . ALA C 1 130 ? 4.812 87.721 186.884 1.00 28.23 127 ALA A N 1
ATOM 2906 C CA . ALA C 1 130 ? 5.903 86.804 187.109 1.00 31.27 127 ALA A CA 1
ATOM 2907 C C . ALA C 1 130 ? 7.232 87.623 187.229 1.00 29.52 127 ALA A C 1
ATOM 2908 O O . ALA C 1 130 ? 8.098 87.380 188.055 1.00 35.66 127 ALA A O 1
ATOM 2910 N N . TYR C 1 131 ? 7.368 88.577 186.344 1.00 29.42 128 TYR A N 1
ATOM 2911 C CA . TYR C 1 131 ? 8.582 89.387 186.250 1.00 26.99 128 TYR A CA 1
ATOM 2912 C C . TYR C 1 131 ? 8.685 90.228 187.517 1.00 27.04 128 TYR A C 1
ATOM 2913 O O . TYR C 1 131 ? 9.775 90.422 188.068 1.00 23.33 128 TYR A O 1
ATOM 2922 N N . ALA C 1 132 ? 7.563 90.781 187.933 1.00 22.60 129 ALA A N 1
ATOM 2923 C CA . ALA C 1 132 ? 7.548 91.633 189.124 1.00 26.84 129 ALA A CA 1
ATOM 2924 C C . ALA C 1 132 ? 7.977 90.830 190.375 1.00 31.60 129 ALA A C 1
ATOM 2925 O O . ALA C 1 132 ? 8.746 91.342 191.187 1.00 28.13 129 ALA A O 1
ATOM 2927 N N . ALA C 1 133 ? 7.542 89.562 190.474 1.00 27.75 130 ALA A N 1
ATOM 2928 C CA . ALA C 1 133 ? 7.965 88.630 191.569 1.00 31.34 130 ALA A CA 1
ATOM 2929 C C . ALA C 1 133 ? 9.380 88.185 191.539 1.00 28.24 130 ALA A C 1
ATOM 2930 O O . ALA C 1 133 ? 9.882 87.693 192.546 1.00 35.43 130 ALA A O 1
ATOM 2932 N N . THR C 1 134 ? 10.039 88.255 190.396 1.00 29.06 131 THR A N 1
ATOM 2933 C CA . THR C 1 134 ? 11.362 87.675 190.208 1.00 29.86 131 THR A CA 1
ATOM 2934 C C . THR C 1 134 ? 12.377 88.777 189.864 1.00 32.60 131 THR A C 1
ATOM 2935 O O . THR C 1 134 ? 13.045 89.296 190.761 1.00 30.12 131 THR A O 1
ATOM 2939 N N . THR C 1 135 ? 12.489 89.171 188.598 1.00 32.06 132 THR A N 1
ATOM 2940 C CA . THR C 1 135 ? 13.462 90.208 188.163 1.00 31.86 132 THR A CA 1
ATOM 2941 C C . THR C 1 135 ? 13.166 91.613 188.734 1.00 32.24 132 THR A C 1
ATOM 2942 O O . THR C 1 135 ? 14.096 92.385 189.055 1.00 27.68 132 THR A O 1
ATOM 2946 N N . GLY C 1 136 ? 11.898 91.989 188.816 1.00 28.79 133 GLY A N 1
ATOM 2947 C CA . GLY C 1 136 ? 11.499 93.263 189.453 1.00 29.33 133 GLY A CA 1
ATOM 2948 C C . GLY C 1 136 ? 12.049 93.328 190.877 1.00 32.42 133 GLY A C 1
ATOM 2949 O O . GLY C 1 136 ? 12.768 94.244 191.253 1.00 28.17 133 GLY A O 1
ATOM 2950 N N . ARG C 1 137 ? 11.771 92.266 191.618 1.00 28.92 134 ARG A N 1
ATOM 2951 C CA . ARG C 1 137 ? 12.168 92.102 192.989 1.00 31.46 134 ARG A CA 1
ATOM 2952 C C . ARG C 1 137 ? 13.673 92.164 193.161 1.00 30.39 134 ARG A C 1
ATOM 2953 O O . ARG C 1 137 ? 14.179 92.890 194.021 1.00 28.32 134 ARG A O 1
ATOM 2961 N N . PHE C 1 138 ? 14.357 91.460 192.264 1.00 29.65 135 PHE A N 1
ATOM 2962 C CA . PHE C 1 138 ? 15.790 91.309 192.283 1.00 28.56 135 PHE A CA 1
ATOM 2963 C C . PHE C 1 138 ? 16.395 92.668 192.026 1.00 25.78 135 PHE A C 1
ATOM 2964 O O . PHE C 1 138 ? 17.318 93.048 192.739 1.00 25.05 135 PHE A O 1
ATOM 2972 N N . ALA C 1 139 ? 15.836 93.426 191.088 1.00 24.00 136 ALA A N 1
ATOM 2973 C CA . ALA C 1 139 ? 16.349 94.779 190.748 1.00 24.96 136 ALA A CA 1
ATOM 2974 C C . ALA C 1 139 ? 16.235 95.772 191.912 1.00 24.82 136 ALA A C 1
ATOM 2975 O O . ALA C 1 139 ? 17.151 96.550 192.173 1.00 22.27 136 ALA A O 1
ATOM 2977 N N . LEU C 1 140 ? 15.136 95.659 192.613 1.00 22.37 137 LEU A N 1
ATOM 2978 C CA . LEU C 1 140 ? 14.812 96.579 193.714 1.00 25.98 137 LEU A CA 1
ATOM 2979 C C . LEU C 1 140 ? 15.531 96.217 194.983 1.00 21.23 137 LEU A C 1
ATOM 2980 O O . LEU C 1 140 ? 15.888 97.131 195.790 1.00 22.62 137 LEU A O 1
ATOM 2985 N N . TYR C 1 141 ? 15.813 94.935 195.158 1.00 20.80 138 TYR A N 1
ATOM 2986 C CA . TYR C 1 141 ? 16.228 94.448 196.494 1.00 21.11 138 TYR A CA 1
ATOM 2987 C C . TYR C 1 141 ? 17.486 95.204 196.998 1.00 21.45 138 TYR A C 1
ATOM 2988 O O . TYR C 1 141 ? 17.522 95.637 198.138 1.00 21.09 138 TYR A O 1
ATOM 2997 N N . PRO C 1 142 ? 18.489 95.433 196.127 1.00 21.10 139 PRO A N 1
ATOM 2998 C CA . PRO C 1 142 ? 19.687 96.109 196.701 1.00 22.64 139 PRO A CA 1
ATOM 2999 C C . PRO C 1 142 ? 19.361 97.596 197.200 1.00 20.74 139 PRO A C 1
ATOM 3000 O O . PRO C 1 142 ? 20.015 98.104 198.147 1.00 20.03 139 PRO A O 1
ATOM 3004 N N . TYR C 1 143 ? 18.315 98.230 196.602 1.00 18.37 140 TYR A N 1
ATOM 3005 C CA . TYR C 1 143 ? 17.906 99.581 196.976 1.00 19.72 140 TYR A CA 1
ATOM 3006 C C . TYR C 1 143 ? 17.127 99.483 198.266 1.00 18.61 140 TYR A C 1
ATOM 3007 O O . TYR C 1 143 ? 17.242 100.324 199.148 1.00 18.82 140 TYR A O 1
ATOM 3016 N N . ILE C 1 144 ? 16.338 98.436 198.402 1.00 18.29 141 ILE A N 1
ATOM 3017 C CA . ILE C 1 144 ? 15.639 98.195 199.651 1.00 20.27 141 ILE A CA 1
ATOM 3018 C C . ILE C 1 144 ? 16.657 97.996 200.775 1.00 21.06 141 ILE A C 1
ATOM 3019 O O . ILE C 1 144 ? 16.538 98.581 201.869 1.00 15.82 141 ILE A O 1
ATOM 3024 N N . ARG C 1 145 ? 17.720 97.251 200.481 1.00 18.43 142 ARG A N 1
ATOM 3025 C CA . ARG C 1 145 ? 18.735 96.988 201.450 1.00 19.03 142 ARG A CA 1
ATOM 3026 C C . ARG C 1 145 ? 19.306 98.373 201.923 1.00 19.49 142 ARG A C 1
ATOM 3027 O O . ARG C 1 145 ? 19.419 98.671 203.152 1.00 17.95 142 ARG A O 1
ATOM 3035 N N . GLU C 1 146 ? 19.647 99.217 200.961 1.00 18.50 143 GLU A N 1
ATOM 3036 C CA . GLU C 1 146 ? 20.321 100.508 201.354 1.00 15.55 143 GLU A CA 1
ATOM 3037 C C . GLU C 1 146 ? 19.327 101.382 202.185 1.00 16.04 143 GLU A C 1
ATOM 3038 O O . GLU C 1 146 ? 19.628 101.953 203.154 1.00 15.04 143 GLU A O 1
ATOM 3044 N N . TYR C 1 147 ? 18.079 101.340 201.813 1.00 15.10 144 TYR A N 1
ATOM 3045 C CA . TYR C 1 147 ? 17.074 102.079 202.559 1.00 17.09 144 TYR A CA 1
ATOM 3046 C C . TYR C 1 147 ? 16.919 101.605 204.007 1.00 18.87 144 TYR A C 1
ATOM 3047 O O . TYR C 1 147 ? 16.864 102.437 204.936 1.00 18.30 144 TYR A O 1
ATOM 3056 N N . VAL C 1 148 ? 16.872 100.276 204.189 1.00 18.04 145 VAL A N 1
ATOM 3057 C CA . VAL C 1 148 ? 16.734 99.688 205.479 1.00 20.81 145 VAL A CA 1
ATOM 3058 C C . VAL C 1 148 ? 17.932 99.996 206.340 1.00 21.06 145 VAL A C 1
ATOM 3059 O O . VAL C 1 148 ? 17.774 100.327 207.529 1.00 19.26 145 VAL A O 1
ATOM 3063 N N . TYR C 1 149 ? 19.120 99.928 205.727 1.00 18.49 146 TYR A N 1
ATOM 3064 C CA . TYR C 1 149 ? 20.347 100.216 206.456 1.00 19.01 146 TYR A CA 1
ATOM 3065 C C . TYR C 1 149 ? 20.341 101.680 206.941 1.00 18.19 146 TYR A C 1
ATOM 3066 O O . TYR C 1 149 ? 20.661 102.010 208.090 1.00 18.73 146 TYR A O 1
ATOM 3075 N N . ASP C 1 150 ? 19.958 102.588 206.059 1.00 17.60 147 ASP A N 1
ATOM 3076 C CA . ASP C 1 150 ? 19.864 103.983 206.411 1.00 19.92 147 ASP A CA 1
ATOM 3077 C C . ASP C 1 150 ? 18.827 104.257 207.499 1.00 19.85 147 ASP A C 1
ATOM 3078 O O . ASP C 1 150 ? 19.076 104.987 208.473 1.00 17.70 147 ASP A O 1
ATOM 3083 N N . LEU C 1 151 ? 17.639 103.684 207.316 1.00 19.45 148 LEU A N 1
ATOM 3084 C CA . LEU C 1 151 ? 16.568 103.878 208.296 1.00 21.59 148 LEU A CA 1
ATOM 3085 C C . LEU C 1 151 ? 16.898 103.359 209.717 1.00 21.62 148 LEU A C 1
ATOM 3086 O O . LEU C 1 151 ? 16.664 104.024 210.721 1.00 20.02 148 LEU A O 1
ATOM 3091 N N . THR C 1 152 ? 17.328 102.113 209.785 1.00 24.66 149 THR A N 1
ATOM 3092 C CA . THR C 1 152 ? 17.770 101.517 211.095 1.00 22.83 149 THR A CA 1
ATOM 3093 C C . THR C 1 152 ? 18.896 102.310 211.768 1.00 23.87 149 THR A C 1
ATOM 3094 O O . THR C 1 152 ? 18.794 102.481 212.988 1.00 26.63 149 THR A O 1
ATOM 3098 N N . GLY C 1 153 ? 19.921 102.775 211.024 1.00 21.65 150 GLY A N 1
ATOM 3099 C CA . GLY C 1 153 ? 20.985 103.647 211.572 1.00 21.15 150 GLY A CA 1
ATOM 3100 C C . GLY C 1 153 ? 20.364 104.944 212.111 1.00 21.86 150 GLY A C 1
ATOM 3101 O O . GLY C 1 153 ? 20.615 105.360 213.220 1.00 21.41 150 GLY A O 1
ATOM 3102 N N . ARG C 1 154 ? 19.500 105.584 211.348 1.00 18.47 151 ARG A N 1
ATOM 3103 C CA . ARG C 1 154 ? 18.846 106.779 211.872 1.00 22.99 151 ARG A CA 1
ATOM 3104 C C . ARG C 1 154 ? 18.062 106.652 213.183 1.00 23.70 151 ARG A C 1
ATOM 3105 O O . ARG C 1 154 ? 17.935 107.627 213.958 1.00 20.03 151 ARG A O 1
ATOM 3113 N N . LEU C 1 155 ? 17.333 105.528 213.298 1.00 21.29 152 LEU A N 1
ATOM 3114 C CA . LEU C 1 155 ? 16.582 105.230 214.492 1.00 22.48 152 LEU A CA 1
ATOM 3115 C C . LEU C 1 155 ? 17.471 104.837 215.689 1.00 25.28 152 LEU A C 1
ATOM 3116 O O . LEU C 1 155 ? 16.967 104.488 216.738 1.00 24.55 152 LEU A O 1
ATOM 3121 N N . ALA C 1 156 ? 18.773 104.813 215.440 1.00 24.73 153 ALA A N 1
ATOM 3122 C CA . ALA C 1 156 ? 19.860 104.549 216.364 1.00 25.84 153 ALA A CA 1
ATOM 3123 C C . ALA C 1 156 ? 19.845 103.103 216.797 1.00 27.82 153 ALA A C 1
ATOM 3124 O O . ALA C 1 156 ? 20.104 102.764 217.935 1.00 29.65 153 ALA A O 1
ATOM 3126 N N . LEU C 1 157 ? 19.548 102.231 215.840 1.00 23.26 154 LEU A N 1
ATOM 3127 C CA . LEU C 1 157 ? 19.713 100.833 216.050 1.00 27.14 154 LEU A CA 1
ATOM 3128 C C . LEU C 1 157 ? 21.024 100.517 215.375 1.00 24.13 154 LEU A C 1
ATOM 3129 O O . LEU C 1 157 ? 21.412 101.277 214.486 1.00 23.86 154 LEU A O 1
ATOM 3134 N N . PRO C 1 158 ? 21.646 99.386 215.757 1.00 27.44 155 PRO A N 1
ATOM 3135 C CA . PRO C 1 158 ? 22.670 98.744 214.921 1.00 28.57 155 PRO A CA 1
ATOM 3136 C C . PRO C 1 158 ? 22.197 98.710 213.465 1.00 27.12 155 PRO A C 1
ATOM 3137 O O . PRO C 1 158 ? 21.022 98.270 213.206 1.00 25.28 155 PRO A O 1
ATOM 3141 N N . PRO C 1 159 ? 23.020 99.269 212.538 1.00 29.19 156 PRO A N 1
ATOM 3142 C CA . PRO C 1 159 ? 22.492 99.315 211.132 1.00 28.41 156 PRO A CA 1
ATOM 3143 C C . PRO C 1 159 ? 22.288 97.882 210.621 1.00 25.12 156 PRO A C 1
ATOM 3144 O O . PRO C 1 159 ? 23.134 97.028 210.824 1.00 20.36 156 PRO A O 1
ATOM 3148 N N . LEU C 1 160 ? 21.119 97.634 210.087 1.00 23.53 157 LEU A N 1
ATOM 3149 C CA . LEU C 1 160 ? 20.783 96.332 209.506 1.00 23.53 157 LEU A CA 1
ATOM 3150 C C . LEU C 1 160 ? 21.166 96.213 208.005 1.00 21.69 157 LEU A C 1
ATOM 3151 O O . LEU C 1 160 ? 20.756 97.077 207.214 1.00 19.13 157 LEU A O 1
ATOM 3156 N N . THR C 1 161 ? 21.971 95.182 207.626 1.00 21.19 158 THR A N 1
ATOM 3157 C CA . THR C 1 161 ? 22.267 94.902 206.195 1.00 21.91 158 THR A CA 1
ATOM 3158 C C . THR C 1 161 ? 21.449 93.705 205.789 1.00 23.52 158 THR A C 1
ATOM 3159 O O . THR C 1 161 ? 21.687 92.597 206.310 1.00 21.77 158 THR A O 1
ATOM 3163 N N . LEU C 1 162 ? 20.436 93.890 204.918 1.00 21.46 159 LEU A N 1
ATOM 3164 C CA . LEU C 1 162 ? 19.591 92.753 204.603 1.00 23.32 159 LEU A CA 1
ATOM 3165 C C . LEU C 1 162 ? 20.394 91.573 204.002 1.00 25.81 159 LEU A C 1
ATOM 3166 O O . LEU C 1 162 ? 21.354 91.776 203.224 1.00 21.06 159 LEU A O 1
ATOM 3171 N N . GLU C 1 163 ? 19.977 90.337 204.345 1.00 24.44 160 GLU A N 1
ATOM 3172 C CA . GLU C 1 163 ? 20.598 89.117 203.755 1.00 25.25 160 GLU A CA 1
ATOM 3173 C C . GLU C 1 163 ? 20.423 89.047 202.215 1.00 24.85 160 GLU A C 1
ATOM 3174 O O . GLU C 1 163 ? 19.551 89.694 201.619 1.00 24.37 160 GLU A O 1
ATOM 3180 N N . ILE C 1 164 ? 21.337 88.325 201.608 1.00 24.43 161 ILE A N 1
ATOM 3181 C CA . ILE C 1 164 ? 21.368 88.157 200.170 1.00 28.22 161 ILE A CA 1
ATOM 3182 C C . ILE C 1 164 ? 20.070 87.488 199.779 1.00 35.13 161 ILE A C 1
ATOM 3183 O O . ILE C 1 164 ? 19.597 86.587 200.477 1.00 28.62 161 ILE A O 1
ATOM 3188 N N . LEU C 1 165 ? 19.500 87.974 198.680 1.00 40.16 162 LEU A N 1
ATOM 3189 C CA . LEU C 1 165 ? 18.307 87.388 198.100 1.00 42.46 162 LEU A CA 1
ATOM 3190 C C . LEU C 1 165 ? 18.671 86.092 197.341 1.00 48.72 162 LEU A C 1
ATOM 3191 O O . LEU C 1 165 ? 19.301 86.174 196.302 1.00 50.14 162 LEU A O 1
ATOM 3196 N N . SER C 1 166 ? 18.325 84.917 197.849 1.00 58.22 163 SER A N 1
ATOM 3197 C CA . SER C 1 166 ? 18.652 83.676 197.103 1.00 73.07 163 SER A CA 1
ATOM 3198 C C . SER C 1 166 ? 17.572 83.321 196.080 1.00 68.94 163 SER A C 1
ATOM 3199 O O . SER C 1 166 ? 17.326 82.148 195.813 1.00 73.87 163 SER A O 1
ATOM 3202 N N . ASP D 1 9 ? 9.369 135.172 216.663 0.50 49.70 6 ASP B N 1
ATOM 3203 C CA . ASP D 1 9 ? 10.523 136.085 216.438 0.50 50.19 6 ASP B CA 1
ATOM 3204 C C . ASP D 1 9 ? 11.230 136.377 217.765 0.50 53.83 6 ASP B C 1
ATOM 3205 O O . ASP D 1 9 ? 11.810 135.480 218.363 0.50 56.18 6 ASP B O 1
ATOM 3207 N N . ALA D 1 10 ? 11.136 137.617 218.236 0.50 54.09 7 ALA B N 1
ATOM 3208 C CA . ALA D 1 10 ? 12.024 138.136 219.281 0.50 54.36 7 ALA B CA 1
ATOM 3209 C C . ALA D 1 10 ? 11.824 137.622 220.714 0.50 52.98 7 ALA B C 1
ATOM 3210 O O . ALA D 1 10 ? 12.610 137.969 221.594 0.50 52.99 7 ALA B O 1
ATOM 3212 N N . ASP D 1 11 ? 10.807 136.804 220.977 0.50 51.86 8 ASP B N 1
ATOM 3213 C CA . ASP D 1 11 ? 10.638 136.237 222.325 0.50 50.65 8 ASP B CA 1
ATOM 3214 C C . ASP D 1 11 ? 11.732 135.217 222.679 0.50 52.61 8 ASP B C 1
ATOM 3215 O O . ASP D 1 11 ? 11.789 134.751 223.815 0.50 52.06 8 ASP B O 1
ATOM 3217 N N . ASP D 1 12 ? 12.589 134.875 221.710 0.70 56.31 9 ASP B N 1
ATOM 3218 C CA . ASP D 1 12 ? 13.628 133.843 221.874 0.70 60.12 9 ASP B CA 1
ATOM 3219 C C . ASP D 1 12 ? 14.786 134.185 222.817 0.70 57.59 9 ASP B C 1
ATOM 3220 O O . ASP D 1 12 ? 15.413 133.279 223.354 0.70 51.18 9 ASP B O 1
ATOM 3222 N N . LEU D 1 13 ? 15.090 135.464 223.025 1.00 66.34 10 LEU B N 1
ATOM 3223 C CA . LEU D 1 13 ? 16.213 135.809 223.931 1.00 63.23 10 LEU B CA 1
ATOM 3224 C C . LEU D 1 13 ? 15.821 135.771 225.393 1.00 57.56 10 LEU B C 1
ATOM 3225 O O . LEU D 1 13 ? 16.671 135.557 226.253 1.00 63.48 10 LEU B O 1
ATOM 3230 N N . ASP D 1 14 ? 14.537 135.908 225.686 1.00 59.22 11 ASP B N 1
ATOM 3231 C CA . ASP D 1 14 ? 14.074 135.638 227.037 1.00 57.54 11 ASP B CA 1
ATOM 3232 C C . ASP D 1 14 ? 14.284 134.149 227.375 1.00 56.98 11 ASP B C 1
ATOM 3233 O O . ASP D 1 14 ? 14.855 133.819 228.422 1.00 48.62 11 ASP B O 1
ATOM 3238 N N . LEU D 1 15 ? 13.845 133.266 226.460 1.00 55.01 12 LEU B N 1
ATOM 3239 C CA . LEU D 1 15 ? 13.990 131.798 226.646 1.00 48.21 12 LEU B CA 1
ATOM 3240 C C . LEU D 1 15 ? 15.470 131.387 226.867 1.00 40.17 12 LEU B C 1
ATOM 3241 O O . LEU D 1 15 ? 15.737 130.503 227.644 1.00 39.54 12 LEU B O 1
ATOM 3246 N N . GLN D 1 16 ? 16.426 132.075 226.261 1.00 40.20 13 GLN B N 1
ATOM 3247 C CA . GLN D 1 16 ? 17.864 131.828 226.539 1.00 42.29 13 GLN B CA 1
ATOM 3248 C C . GLN D 1 16 ? 18.297 132.213 227.938 1.00 43.59 13 GLN B C 1
ATOM 3249 O O . GLN D 1 16 ? 19.213 131.597 228.447 1.00 38.17 13 GLN B O 1
ATOM 3255 N N . ARG D 1 17 ? 17.716 133.270 228.530 1.00 48.33 14 ARG B N 1
ATOM 3256 C CA . ARG D 1 17 ? 17.937 133.572 229.960 1.00 48.38 14 ARG B CA 1
ATOM 3257 C C . ARG D 1 17 ? 17.307 132.495 230.895 1.00 41.69 14 ARG B C 1
ATOM 3258 O O . ARG D 1 17 ? 17.863 132.077 231.877 1.00 34.66 14 ARG B O 1
ATOM 3266 N N . VAL D 1 18 ? 16.116 132.068 230.577 1.00 35.64 15 VAL B N 1
ATOM 3267 C CA . VAL D 1 18 ? 15.479 131.130 231.431 1.00 38.88 15 VAL B CA 1
ATOM 3268 C C . VAL D 1 18 ? 16.136 129.744 231.361 1.00 37.24 15 VAL B C 1
ATOM 3269 O O . VAL D 1 18 ? 16.116 129.045 232.349 1.00 36.85 15 VAL B O 1
ATOM 3273 N N . GLY D 1 19 ? 16.750 129.371 230.224 1.00 34.98 16 GLY B N 1
ATOM 3274 C CA . GLY D 1 19 ? 17.413 128.060 230.128 1.00 33.13 16 GLY B CA 1
ATOM 3275 C C . GLY D 1 19 ? 18.898 128.049 230.414 1.00 35.79 16 GLY B C 1
ATOM 3276 O O . GLY D 1 19 ? 19.520 127.008 230.314 1.00 35.40 16 GLY B O 1
ATOM 3277 N N . ALA D 1 20 ? 19.468 129.185 230.824 1.00 40.06 17 ALA B N 1
ATOM 3278 C CA . ALA D 1 20 ? 20.939 129.337 230.927 1.00 43.24 17 ALA B CA 1
ATOM 3279 C C . ALA D 1 20 ? 21.553 128.587 232.076 1.00 42.45 17 ALA B C 1
ATOM 3280 O O . ALA D 1 20 ? 22.709 128.145 231.984 1.00 41.86 17 ALA B O 1
ATOM 3282 N N . ARG D 1 21 ? 20.799 128.463 233.167 1.00 39.02 18 ARG B N 1
ATOM 3283 C CA . ARG D 1 21 ? 21.265 127.722 234.304 1.00 39.98 18 ARG B CA 1
ATOM 3284 C C . ARG D 1 21 ? 21.432 126.256 233.877 1.00 38.33 18 ARG B C 1
ATOM 3285 O O . ARG D 1 21 ? 22.465 125.602 234.170 1.00 35.18 18 ARG B O 1
ATOM 3293 N N . LEU D 1 22 ? 20.391 125.731 233.235 1.00 36.96 19 LEU B N 1
ATOM 3294 C CA . LEU D 1 22 ? 20.447 124.355 232.780 1.00 36.19 19 LEU B CA 1
ATOM 3295 C C . LEU D 1 22 ? 21.475 124.149 231.663 1.00 32.85 19 LEU B C 1
ATOM 3296 O O . LEU D 1 22 ? 22.212 123.146 231.680 1.00 39.27 19 LEU B O 1
ATOM 3301 N N . ALA D 1 23 ? 21.515 125.080 230.710 1.00 35.34 20 ALA B N 1
ATOM 3302 C CA . ALA D 1 23 ? 22.522 125.104 229.613 1.00 34.44 20 ALA B CA 1
ATOM 3303 C C . ALA D 1 23 ? 23.918 125.093 230.102 1.00 38.39 20 ALA B C 1
ATOM 3304 O O . ALA D 1 23 ? 24.764 124.481 229.500 1.00 33.56 20 ALA B O 1
ATOM 3306 N N . ALA D 1 24 ? 24.192 125.760 231.221 1.00 38.98 21 ALA B N 1
ATOM 3307 C CA . ALA D 1 24 ? 25.516 125.667 231.834 1.00 37.01 21 ALA B CA 1
ATOM 3308 C C . ALA D 1 24 ? 25.825 124.255 232.431 1.00 36.62 21 ALA B C 1
ATOM 3309 O O . ALA D 1 24 ? 26.950 123.942 232.646 1.00 40.20 21 ALA B O 1
ATOM 3311 N N . ARG D 1 25 ? 24.842 123.415 232.730 1.00 38.75 22 ARG B N 1
ATOM 3312 C CA . ARG D 1 25 ? 25.102 122.098 233.339 1.00 35.61 22 ARG B CA 1
ATOM 3313 C C . ARG D 1 25 ? 24.748 120.903 232.416 1.00 41.64 22 ARG B C 1
ATOM 3314 O O . ARG D 1 25 ? 25.041 119.750 232.748 1.00 42.87 22 ARG B O 1
ATOM 3322 N N . ALA D 1 26 ? 24.057 121.149 231.304 1.00 35.79 23 ALA B N 1
ATOM 3323 C CA . ALA D 1 26 ? 23.570 120.007 230.503 1.00 31.37 23 ALA B CA 1
ATOM 3324 C C . ALA D 1 26 ? 24.632 119.618 229.466 1.00 31.51 23 ALA B C 1
ATOM 3325 O O . ALA D 1 26 ? 25.397 120.460 228.974 1.00 25.66 23 ALA B O 1
ATOM 3327 N N . GLN D 1 27 ? 24.630 118.355 229.094 1.00 26.12 24 GLN B N 1
ATOM 3328 C CA . GLN D 1 27 ? 25.527 117.873 228.048 1.00 28.20 24 GLN B CA 1
ATOM 3329 C C . GLN D 1 27 ? 24.740 116.948 227.090 1.00 25.16 24 GLN B C 1
ATOM 3330 O O . GLN D 1 27 ? 23.845 116.243 227.517 1.00 22.32 24 GLN B O 1
ATOM 3336 N N . ILE D 1 28 ? 24.992 117.098 225.795 1.00 25.23 25 ILE B N 1
ATOM 3337 C CA . ILE D 1 28 ? 24.285 116.261 224.720 1.00 24.02 25 ILE B CA 1
ATOM 3338 C C . ILE D 1 28 ? 24.988 114.914 224.561 1.00 23.42 25 ILE B C 1
ATOM 3339 O O . ILE D 1 28 ? 26.248 114.816 224.616 1.00 24.25 25 ILE B O 1
ATOM 3344 N N . ARG D 1 29 ? 24.208 113.834 224.483 1.00 23.23 26 ARG B N 1
ATOM 3345 C CA . ARG D 1 29 ? 24.798 112.523 224.363 1.00 26.09 26 ARG B CA 1
ATOM 3346 C C . ARG D 1 29 ? 24.522 111.859 223.034 1.00 24.30 26 ARG B C 1
ATOM 3347 O O . ARG D 1 29 ? 25.383 111.194 222.539 1.00 25.98 26 ARG B O 1
ATOM 3355 N N . ASP D 1 30 ? 23.328 112.035 222.500 1.00 25.15 27 ASP B N 1
ATOM 3356 C CA . ASP D 1 30 ? 22.866 111.278 221.363 1.00 22.63 27 ASP B CA 1
ATOM 3357 C C . ASP D 1 30 ? 21.661 111.975 220.692 1.00 23.96 27 ASP B C 1
ATOM 3358 O O . ASP D 1 30 ? 20.983 112.778 221.295 1.00 19.61 27 ASP B O 1
ATOM 3363 N N . ILE D 1 31 ? 21.491 111.711 219.403 1.00 22.11 28 ILE B N 1
ATOM 3364 C CA . ILE D 1 31 ? 20.333 112.155 218.663 1.00 24.27 28 ILE B CA 1
ATOM 3365 C C . ILE D 1 31 ? 19.788 110.963 217.901 1.00 26.29 28 ILE B C 1
ATOM 3366 O O . ILE D 1 31 ? 20.522 110.083 217.453 1.00 20.30 28 ILE B O 1
ATOM 3371 N N . ARG D 1 32 ? 18.490 110.920 217.737 1.00 24.07 29 ARG B N 1
ATOM 3372 C CA . ARG D 1 32 ? 17.947 109.824 216.955 1.00 24.06 29 ARG B CA 1
ATOM 3373 C C . ARG D 1 32 ? 16.620 110.177 216.411 1.00 24.79 29 ARG B C 1
ATOM 3374 O O . ARG D 1 32 ? 15.989 111.005 216.960 1.00 21.75 29 ARG B O 1
ATOM 3382 N N . LEU D 1 33 ? 16.240 109.535 215.287 1.00 21.73 30 LEU B N 1
ATOM 3383 C CA . LEU D 1 33 ? 14.905 109.561 214.763 1.00 22.11 30 LEU B CA 1
ATOM 3384 C C . LEU D 1 33 ? 14.096 108.610 215.622 1.00 23.44 30 LEU B C 1
ATOM 3385 O O . LEU D 1 33 ? 14.582 107.516 215.833 1.00 24.37 30 LEU B O 1
ATOM 3390 N N . LEU D 1 34 ? 12.859 108.976 216.054 1.00 21.87 31 LEU B N 1
ATOM 3391 C CA . LEU D 1 34 ? 11.993 108.088 216.836 1.00 23.97 31 LEU B CA 1
ATOM 3392 C C . LEU D 1 34 ? 10.878 107.435 215.997 1.00 23.78 31 LEU B C 1
ATOM 3393 O O . LEU D 1 34 ? 10.445 106.373 216.268 1.00 22.58 31 LEU B O 1
ATOM 3398 N N . ARG D 1 35 ? 10.416 108.141 214.992 1.00 22.69 32 ARG B N 1
ATOM 3399 C CA . ARG D 1 35 ? 9.361 107.684 214.170 1.00 24.85 32 ARG B CA 1
ATOM 3400 C C . ARG D 1 35 ? 9.295 108.507 212.938 1.00 21.46 32 ARG B C 1
ATOM 3401 O O . ARG D 1 35 ? 9.646 109.624 212.961 1.00 21.28 32 ARG B O 1
ATOM 3409 N N . THR D 1 36 ? 8.803 107.919 211.853 1.00 19.73 33 THR B N 1
ATOM 3410 C CA . THR D 1 36 ? 8.553 108.662 210.680 1.00 23.27 33 THR B CA 1
ATOM 3411 C C . THR D 1 36 ? 7.373 108.048 209.894 1.00 23.39 33 THR B C 1
ATOM 3412 O O . THR D 1 36 ? 7.098 106.887 210.015 1.00 27.18 33 THR B O 1
ATOM 3416 N N . GLN D 1 37 ? 6.712 108.867 209.125 1.00 25.39 34 GLN B N 1
ATOM 3417 C CA . GLN D 1 37 ? 5.670 108.443 208.142 1.00 28.19 34 GLN B CA 1
ATOM 3418 C C . GLN D 1 37 ? 5.748 109.403 206.987 1.00 26.44 34 GLN B C 1
ATOM 3419 O O . GLN D 1 37 ? 5.929 110.598 207.220 1.00 25.59 34 GLN B O 1
ATOM 3425 N N . ALA D 1 38 ? 5.599 108.922 205.740 1.00 22.41 35 ALA B N 1
ATOM 3426 C CA . ALA D 1 38 ? 5.703 109.801 204.617 1.00 23.00 35 ALA B CA 1
ATOM 3427 C C . ALA D 1 38 ? 5.111 109.134 203.419 1.00 22.47 35 ALA B C 1
ATOM 3428 O O . ALA D 1 38 ? 5.024 107.920 203.380 1.00 25.20 35 ALA B O 1
ATOM 3430 N N . ALA D 1 39 ? 4.578 109.955 202.529 1.00 22.53 36 ALA B N 1
ATOM 3431 C CA . ALA D 1 39 ? 3.970 109.464 201.295 1.00 25.44 36 ALA B CA 1
ATOM 3432 C C . ALA D 1 39 ? 3.983 110.474 200.213 1.00 27.97 36 ALA B C 1
ATOM 3433 O O . ALA D 1 39 ? 3.940 111.708 200.510 1.00 26.53 36 ALA B O 1
ATOM 3435 N N . VAL D 1 40 ? 4.069 109.983 198.955 1.00 28.63 37 VAL B N 1
ATOM 3436 C CA . VAL D 1 40 ? 3.876 110.831 197.796 1.00 34.20 37 VAL B CA 1
ATOM 3437 C C . VAL D 1 40 ? 2.451 110.574 197.271 1.00 38.58 37 VAL B C 1
ATOM 3438 O O . VAL D 1 40 ? 2.029 109.464 197.179 1.00 34.93 37 VAL B O 1
ATOM 3442 N N . HIS D 1 41 ? 1.702 111.626 196.960 1.00 39.41 38 HIS B N 1
ATOM 3443 C CA . HIS D 1 41 ? 0.292 111.453 196.562 1.00 44.50 38 HIS B CA 1
ATOM 3444 C C . HIS D 1 41 ? 0.039 111.685 195.091 1.00 46.14 38 HIS B C 1
ATOM 3445 O O . HIS D 1 41 ? -0.829 111.058 194.540 1.00 51.15 38 HIS B O 1
ATOM 3452 N N . ARG D 1 42 ? 0.823 112.560 194.468 1.00 49.77 39 ARG B N 1
ATOM 3453 C CA . ARG D 1 42 ? 0.493 113.212 193.179 1.00 50.03 39 ARG B CA 1
ATOM 3454 C C . ARG D 1 42 ? 1.800 113.681 192.543 1.00 51.84 39 ARG B C 1
ATOM 3455 O O . ARG D 1 42 ? 2.816 113.809 193.226 1.00 50.44 39 ARG B O 1
ATOM 3463 N N . ALA D 1 43 ? 1.767 113.995 191.271 1.00 49.58 40 ALA B N 1
ATOM 3464 C CA . ALA D 1 43 ? 2.966 114.325 190.562 1.00 46.44 40 ALA B CA 1
ATOM 3465 C C . ALA D 1 43 ? 3.460 115.691 190.905 1.00 49.16 40 ALA B C 1
ATOM 3466 O O . ALA D 1 43 ? 2.684 116.608 190.992 1.00 52.78 40 ALA B O 1
ATOM 3468 N N . PRO D 1 44 ? 4.835 115.790 191.146 1.00 47.53 41 PRO B N 1
ATOM 3469 C CA . PRO D 1 44 ? 5.310 117.170 191.121 1.00 54.93 41 PRO B CA 1
ATOM 3470 C C . PRO D 1 44 ? 5.329 117.678 189.690 1.00 58.38 41 PRO B C 1
ATOM 3471 O O . PRO D 1 44 ? 5.710 116.986 188.755 1.00 63.34 41 PRO B O 1
ATOM 3475 N N . LYS D 1 45 ? 4.881 118.904 189.530 0.50 56.60 42 LYS B N 1
ATOM 3476 C CA . LYS D 1 45 ? 5.014 119.548 188.266 0.50 53.19 42 LYS B CA 1
ATOM 3477 C C . LYS D 1 45 ? 6.288 120.389 188.380 0.50 53.22 42 LYS B C 1
ATOM 3478 O O . LYS D 1 45 ? 7.362 119.853 188.645 0.50 46.14 42 LYS B O 1
ATOM 3480 N N . LEU D 1 50 ? 7.077 124.385 192.975 1.00 50.93 47 LEU B N 1
ATOM 3481 C CA . LEU D 1 50 ? 6.531 123.735 194.161 1.00 44.49 47 LEU B CA 1
ATOM 3482 C C . LEU D 1 50 ? 6.619 124.643 195.367 1.00 40.18 47 LEU B C 1
ATOM 3483 O O . LEU D 1 50 ? 7.360 125.629 195.369 1.00 35.40 47 LEU B O 1
ATOM 3488 N N . THR D 1 51 ? 5.831 124.328 196.384 1.00 36.42 48 THR B N 1
ATOM 3489 C CA . THR D 1 51 ? 5.914 125.038 197.668 1.00 41.56 48 THR B CA 1
ATOM 3490 C C . THR D 1 51 ? 5.889 124.008 198.792 1.00 36.25 48 THR B C 1
ATOM 3491 O O . THR D 1 51 ? 5.543 122.832 198.588 1.00 37.69 48 THR B O 1
ATOM 3495 N N . TYR D 1 52 ? 6.216 124.474 199.976 1.00 31.78 49 TYR B N 1
ATOM 3496 C CA . TYR D 1 52 ? 6.103 123.632 201.159 1.00 38.19 49 TYR B CA 1
ATOM 3497 C C . TYR D 1 52 ? 5.787 124.479 202.396 1.00 31.33 49 TYR B C 1
ATOM 3498 O O . TYR D 1 52 ? 6.093 125.629 202.416 1.00 32.95 49 TYR B O 1
ATOM 3507 N N . ASP D 1 53 ? 5.328 123.798 203.425 1.00 35.49 50 ASP B N 1
ATOM 3508 C CA . ASP D 1 53 ? 5.065 124.317 204.761 1.00 38.81 50 ASP B CA 1
ATOM 3509 C C . ASP D 1 53 ? 5.615 123.238 205.670 1.00 39.67 50 ASP B C 1
ATOM 3510 O O . ASP D 1 53 ? 5.414 122.048 205.430 1.00 36.35 50 ASP B O 1
ATOM 3515 N N . LEU D 1 54 ? 6.336 123.659 206.701 1.00 40.24 51 LEU B N 1
ATOM 3516 C CA . LEU D 1 54 ? 6.900 122.759 207.695 1.00 44.30 51 LEU B CA 1
ATOM 3517 C C . LEU D 1 54 ? 6.593 123.274 209.131 1.00 47.61 51 LEU B C 1
ATOM 3518 O O . LEU D 1 54 ? 7.060 124.356 209.500 1.00 48.15 51 LEU B O 1
ATOM 3523 N N . GLU D 1 55 ? 5.842 122.497 209.912 1.00 43.95 52 GLU B N 1
ATOM 3524 C CA . GLU D 1 55 ? 5.504 122.836 211.315 1.00 44.49 52 GLU B CA 1
ATOM 3525 C C . GLU D 1 55 ? 6.289 121.936 212.274 1.00 40.70 52 GLU B C 1
ATOM 3526 O O . GLU D 1 55 ? 6.355 120.728 212.064 1.00 34.79 52 GLU B O 1
ATOM 3532 N N . PHE D 1 56 ? 6.811 122.547 213.339 1.00 39.47 53 PHE B N 1
ATOM 3533 C CA . PHE D 1 56 ? 7.550 121.939 214.424 1.00 40.21 53 PHE B CA 1
ATOM 3534 C C . PHE D 1 56 ? 6.763 122.000 215.727 1.00 48.45 53 PHE B C 1
ATOM 3535 O O . PHE D 1 56 ? 6.003 122.926 215.946 1.00 49.37 53 PHE B O 1
ATOM 3543 N N . GLU D 1 57 ? 7.015 121.059 216.624 1.00 46.52 54 GLU B N 1
ATOM 3544 C CA . GLU D 1 57 ? 6.344 121.030 217.913 1.00 48.06 54 GLU B CA 1
ATOM 3545 C C . GLU D 1 57 ? 7.390 120.461 218.906 1.00 48.92 54 GLU B C 1
ATOM 3546 O O . GLU D 1 57 ? 7.599 119.268 218.958 1.00 39.17 54 GLU B O 1
ATOM 3552 N N . PRO D 1 58 ? 8.091 121.331 219.663 1.00 46.51 55 PRO B N 1
ATOM 3553 C CA . PRO D 1 58 ? 9.045 120.773 220.624 1.00 44.61 55 PRO B CA 1
ATOM 3554 C C . PRO D 1 58 ? 8.351 120.206 221.842 1.00 42.45 55 PRO B C 1
ATOM 3555 O O . PRO D 1 58 ? 7.178 120.517 222.078 1.00 49.19 55 PRO B O 1
ATOM 3559 N N . ALA D 1 59 ? 9.049 119.338 222.559 1.00 37.12 56 ALA B N 1
ATOM 3560 C CA . ALA D 1 59 ? 8.521 118.687 223.751 1.00 35.88 56 ALA B CA 1
ATOM 3561 C C . ALA D 1 59 ? 9.719 118.175 224.492 1.00 35.91 56 ALA B C 1
ATOM 3562 O O . ALA D 1 59 ? 10.789 117.972 223.887 1.00 33.38 56 ALA B O 1
ATOM 3564 N N . VAL D 1 60 ? 9.580 118.012 225.811 1.00 34.12 57 VAL B N 1
ATOM 3565 C CA . VAL D 1 60 ? 10.684 117.518 226.656 1.00 34.30 57 VAL B CA 1
ATOM 3566 C C . VAL D 1 60 ? 10.180 116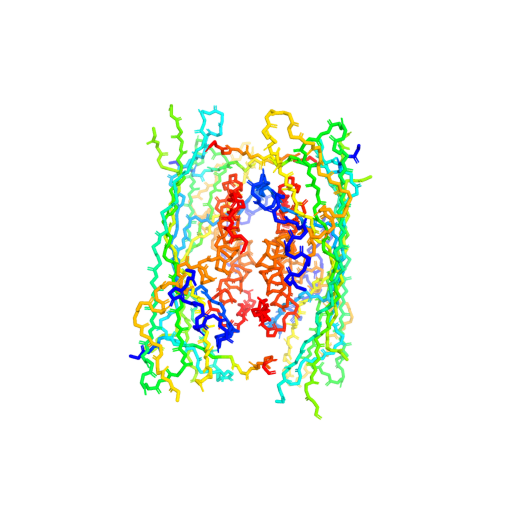.433 227.558 1.00 36.11 57 VAL B C 1
ATOM 3567 O O . VAL D 1 60 ? 9.092 116.546 228.086 1.00 35.96 57 VAL B O 1
ATOM 3571 N N . ASP D 1 61 ? 10.993 115.403 227.745 1.00 37.53 58 ASP B N 1
ATOM 3572 C CA . ASP D 1 61 ? 10.729 114.319 228.674 1.00 38.42 58 ASP B CA 1
ATOM 3573 C C . ASP D 1 61 ? 11.720 114.389 229.792 1.00 40.60 58 ASP B C 1
ATOM 3574 O O . ASP D 1 61 ? 12.955 114.341 229.570 1.00 35.33 58 ASP B O 1
ATOM 3579 N N . ALA D 1 62 ? 11.232 114.493 231.022 1.00 37.91 59 ALA B N 1
ATOM 3580 C CA . ALA D 1 62 ? 12.147 114.422 232.157 1.00 38.82 59 ALA B CA 1
ATOM 3581 C C . ALA D 1 62 ? 11.424 113.953 233.410 1.00 39.27 59 ALA B C 1
ATOM 3582 O O . ALA D 1 62 ? 10.230 113.930 233.482 1.00 38.45 59 ALA B O 1
ATOM 3584 N N . ASP D 1 63 ? 12.178 113.614 234.417 1.00 39.92 60 ASP B N 1
ATOM 3585 C CA . ASP D 1 63 ? 11.590 113.233 235.682 1.00 41.49 60 ASP B CA 1
ATOM 3586 C C . ASP D 1 63 ? 12.797 113.410 236.548 1.00 44.12 60 ASP B C 1
ATOM 3587 O O . ASP D 1 63 ? 13.513 112.431 236.802 1.00 36.42 60 ASP B O 1
ATOM 3592 N N . PRO D 1 64 ? 13.064 114.683 236.929 1.00 44.22 61 PRO B N 1
ATOM 3593 C CA . PRO D 1 64 ? 14.260 115.050 237.646 1.00 53.20 61 PRO B CA 1
ATOM 3594 C C . PRO D 1 64 ? 14.238 114.676 239.118 1.00 57.27 61 PRO B C 1
ATOM 3595 O O . PRO D 1 64 ? 14.872 115.359 239.894 1.00 68.24 61 PRO B O 1
ATOM 3599 N N . ALA D 1 65 ? 13.498 113.627 239.497 1.00 68.73 62 ALA B N 1
ATOM 3600 C CA . ALA D 1 65 ? 13.617 112.982 240.810 1.00 64.58 62 ALA B CA 1
ATOM 3601 C C . ALA D 1 65 ? 14.081 111.522 240.702 1.00 69.14 62 ALA B C 1
ATOM 3602 O O . ALA D 1 65 ? 14.574 110.974 241.687 1.00 73.06 62 ALA B O 1
ATOM 3604 N N . THR D 1 66 ? 13.904 110.877 239.541 1.00 68.50 63 THR B N 1
ATOM 3605 C CA . THR D 1 66 ? 14.594 109.598 239.228 1.00 61.66 63 THR B CA 1
ATOM 3606 C C . THR D 1 66 ? 15.945 109.836 238.576 1.00 57.66 63 THR B C 1
ATOM 3607 O O . THR D 1 66 ? 16.983 109.606 239.199 1.00 57.23 63 THR B O 1
ATOM 3611 N N . ILE D 1 67 ? 15.927 110.353 237.340 1.00 57.73 64 ILE B N 1
ATOM 3612 C CA . ILE D 1 67 ? 17.157 110.524 236.523 1.00 49.51 64 ILE B CA 1
ATOM 3613 C C . ILE D 1 67 ? 17.576 112.004 236.213 1.00 38.34 64 ILE B C 1
ATOM 3614 O O . ILE D 1 67 ? 16.742 112.919 235.973 1.00 38.48 64 ILE B O 1
ATOM 3619 N N . SER D 1 68 ? 18.879 112.251 236.248 1.00 32.23 65 SER B N 1
ATOM 3620 C CA . SER D 1 68 ? 19.384 113.559 235.921 1.00 34.06 65 SER B CA 1
ATOM 3621 C C . SER D 1 68 ? 19.740 113.542 234.400 1.00 37.99 65 SER B C 1
ATOM 3622 O O . SER D 1 68 ? 20.880 113.571 233.995 1.00 33.73 65 SER B O 1
ATOM 3625 N N . ALA D 1 69 ? 18.702 113.474 233.583 1.00 34.20 66 ALA B N 1
ATOM 3626 C CA . ALA D 1 69 ? 18.846 113.367 232.133 1.00 36.93 66 ALA B CA 1
ATOM 3627 C C . ALA D 1 69 ? 17.477 113.687 231.594 1.00 35.13 66 ALA B C 1
ATOM 3628 O O . ALA D 1 69 ? 16.492 113.607 232.337 1.00 33.43 66 ALA B O 1
ATOM 3630 N N . PHE D 1 70 ? 17.385 114.128 230.349 1.00 27.06 67 PHE B N 1
ATOM 3631 C CA . PHE D 1 70 ? 16.097 114.390 229.797 1.00 25.48 67 PHE B CA 1
ATOM 3632 C C . PHE D 1 70 ? 16.286 114.297 228.281 1.00 29.31 67 PHE B C 1
ATOM 3633 O O . PHE D 1 70 ? 17.438 114.284 227.777 1.00 26.75 67 PHE B O 1
ATOM 3641 N N . VAL D 1 71 ? 15.161 114.294 227.602 1.00 27.59 68 VAL B N 1
ATOM 3642 C CA . VAL D 1 71 ? 15.138 114.115 226.180 1.00 29.34 68 VAL B CA 1
ATOM 3643 C C . VAL D 1 71 ? 14.338 115.271 225.573 1.00 28.75 68 VAL B C 1
ATOM 3644 O O . VAL D 1 71 ? 13.174 115.542 225.995 1.00 31.41 68 VAL B O 1
ATOM 3648 N N . VAL D 1 72 ? 14.935 115.944 224.597 1.00 24.31 69 VAL B N 1
ATOM 3649 C CA . VAL D 1 72 ? 14.242 116.951 223.808 1.00 25.69 69 VAL B CA 1
ATOM 3650 C C . VAL D 1 72 ? 13.745 116.269 222.506 1.00 28.98 69 VAL B C 1
ATOM 3651 O O . VAL D 1 72 ? 14.553 115.631 221.793 1.00 24.50 69 VAL B O 1
ATOM 3655 N N . ARG D 1 73 ? 12.450 116.355 222.253 1.00 28.04 70 ARG B N 1
ATOM 3656 C CA . ARG D 1 73 ? 11.850 115.867 220.999 1.00 30.08 70 ARG B CA 1
ATOM 3657 C C . ARG D 1 73 ? 11.295 117.020 220.222 1.00 33.08 70 ARG B C 1
ATOM 3658 O O . ARG D 1 73 ? 10.742 117.951 220.781 1.00 33.13 70 ARG B O 1
ATOM 3666 N N . ILE D 1 74 ? 11.393 116.912 218.904 1.00 29.11 71 ILE B N 1
ATOM 3667 C CA . ILE D 1 74 ? 10.800 117.850 217.957 1.00 27.42 71 ILE B CA 1
ATOM 3668 C C . ILE D 1 74 ? 10.065 117.017 216.893 1.00 33.25 71 ILE B C 1
ATOM 3669 O O . ILE D 1 74 ? 10.656 116.139 216.171 1.00 24.54 71 ILE B O 1
ATOM 3674 N N . SER D 1 75 ? 8.749 117.235 216.877 1.00 28.21 72 SER B N 1
ATOM 3675 C CA . SER D 1 75 ? 7.842 116.591 215.935 1.00 30.24 72 SER B CA 1
ATOM 3676 C C . SER D 1 75 ? 7.644 117.557 214.761 1.00 29.62 72 SER B C 1
ATOM 3677 O O . SER D 1 75 ? 7.492 118.718 214.979 1.00 30.66 72 SER B O 1
ATOM 3680 N N . CYS D 1 76 ? 7.679 117.045 213.522 1.00 25.38 73 CYS B N 1
ATOM 3681 C CA . CYS D 1 76 ? 7.702 117.802 212.320 1.00 26.28 73 CYS B CA 1
ATOM 3682 C C . CYS D 1 76 ? 6.589 117.339 211.420 1.00 29.72 73 CYS B C 1
ATOM 3683 O O . CYS D 1 76 ? 6.370 116.141 211.292 1.00 31.33 73 CYS B O 1
ATOM 3686 N N . HIS D 1 77 ? 5.865 118.280 210.835 1.00 29.54 74 HIS B N 1
ATOM 3687 C CA . HIS D 1 77 ? 4.917 117.947 209.818 1.00 34.66 74 HIS B CA 1
ATOM 3688 C C . HIS D 1 77 ? 5.287 118.734 208.574 1.00 33.56 74 HIS B C 1
ATOM 3689 O O . HIS D 1 77 ? 5.381 119.953 208.612 1.00 31.45 74 HIS B O 1
ATOM 3696 N N . LEU D 1 78 ? 5.536 118.011 207.479 1.00 27.36 75 LEU B N 1
ATOM 3697 C CA . LEU D 1 78 ? 5.867 118.608 206.218 1.00 29.40 75 LEU B CA 1
ATOM 3698 C C . LEU D 1 78 ? 4.799 118.378 205.148 1.00 28.28 75 LEU B C 1
ATOM 3699 O O . LEU D 1 78 ? 4.328 117.258 204.921 1.00 25.70 75 LEU B O 1
ATOM 3704 N N . ARG D 1 79 ? 4.473 119.451 204.464 1.00 28.48 76 ARG B N 1
ATOM 3705 C CA . ARG D 1 79 ? 3.525 119.421 203.386 1.00 35.49 76 ARG B CA 1
ATOM 3706 C C . ARG D 1 79 ? 4.177 120.054 202.139 1.00 29.92 76 ARG B C 1
ATOM 3707 O O . ARG D 1 79 ? 4.716 121.121 202.206 1.00 30.98 76 ARG B O 1
ATOM 3715 N N . ILE D 1 80 ? 4.098 119.351 201.015 1.00 29.91 77 ILE B N 1
ATOM 3716 C CA . ILE D 1 80 ? 4.568 119.864 199.720 1.00 31.43 77 ILE B CA 1
ATOM 3717 C C . ILE D 1 80 ? 3.397 119.900 198.720 1.00 33.08 77 ILE B C 1
ATOM 3718 O O . ILE D 1 80 ? 2.668 118.912 198.613 1.00 35.06 77 ILE B O 1
ATOM 3723 N N . GLN D 1 81 ? 3.256 121.060 198.045 1.00 35.13 78 GLN B N 1
ATOM 3724 C CA . GLN D 1 81 ? 2.174 121.348 197.100 1.00 41.28 78 GLN B CA 1
ATOM 3725 C C . GLN D 1 81 ? 2.759 121.937 195.817 1.00 38.03 78 GLN B C 1
ATOM 3726 O O . GLN D 1 81 ? 3.836 122.515 195.821 1.00 33.77 78 GLN B O 1
ATOM 3732 N N . ASN D 1 82 ? 2.014 121.802 194.731 1.00 47.12 79 ASN B N 1
ATOM 3733 C CA . ASN D 1 82 ? 2.195 122.611 193.515 1.00 53.06 79 ASN B CA 1
ATOM 3734 C C . ASN D 1 82 ? 1.650 124.038 193.734 1.00 57.62 79 ASN B C 1
ATOM 3735 O O . ASN D 1 82 ? 0.701 124.214 194.494 1.00 65.12 79 ASN B O 1
ATOM 3740 N N . GLN D 1 83 ? 2.226 125.053 193.091 1.00 63.41 80 GLN B N 1
ATOM 3741 C CA . GLN D 1 83 ? 1.768 126.445 193.302 1.00 66.12 80 GLN B CA 1
ATOM 3742 C C . GLN D 1 83 ? 0.334 126.712 192.797 1.00 67.58 80 GLN B C 1
ATOM 3743 O O . GLN D 1 83 ? -0.240 125.920 192.041 1.00 61.17 80 GLN B O 1
ATOM 3745 N N . ASP D 1 100 ? -2.421 117.796 197.688 1.00 53.02 97 ASP B N 1
ATOM 3746 C CA . ASP D 1 100 ? -1.039 117.938 198.105 1.00 46.31 97 ASP B CA 1
ATOM 3747 C C . ASP D 1 100 ? -0.162 116.890 197.392 1.00 41.60 97 ASP B C 1
ATOM 3748 O O . ASP D 1 100 ? -0.643 115.839 197.004 1.00 47.05 97 ASP B O 1
ATOM 3753 N N . VAL D 1 101 ? 1.109 117.210 197.178 1.00 37.08 98 VAL B N 1
ATOM 3754 C CA . VAL D 1 101 ? 2.026 116.318 196.410 1.00 36.48 98 VAL B CA 1
ATOM 3755 C C . VAL D 1 101 ? 2.618 115.205 197.282 1.00 33.05 98 VAL B C 1
ATOM 3756 O O . VAL D 1 101 ? 2.770 114.030 196.866 1.00 33.05 98 VAL B O 1
ATOM 3760 N N . ALA D 1 102 ? 2.973 115.612 198.494 1.00 26.67 99 ALA B N 1
ATOM 3761 C CA . ALA D 1 102 ? 3.627 114.742 199.446 1.00 30.09 99 ALA B CA 1
ATOM 3762 C C . ALA D 1 102 ? 3.514 115.326 200.867 1.00 27.67 99 ALA B C 1
ATOM 3763 O O . ALA D 1 102 ? 3.456 116.564 201.055 1.00 27.21 99 ALA B O 1
ATOM 3765 N N . THR D 1 103 ? 3.452 114.415 201.830 1.00 27.95 100 THR B N 1
ATOM 3766 C CA . THR D 1 103 ? 3.356 114.750 203.218 1.00 28.30 100 THR B CA 1
ATOM 3767 C C . THR D 1 103 ? 4.342 113.873 204.014 1.00 28.25 100 THR B C 1
ATOM 3768 O O . THR D 1 103 ? 4.618 112.729 203.637 1.00 25.91 100 THR B O 1
ATOM 3772 N N . ALA D 1 104 ? 4.873 114.419 205.114 1.00 26.88 101 ALA B N 1
ATOM 3773 C CA . ALA D 1 104 ? 5.723 113.662 206.026 1.00 26.80 101 ALA B CA 1
ATOM 3774 C C . ALA D 1 104 ? 5.449 114.073 207.465 1.00 30.15 101 ALA B C 1
ATOM 3775 O O . ALA D 1 104 ? 5.229 115.262 207.759 1.00 26.69 101 ALA B O 1
ATOM 3777 N N . ASP D 1 105 ? 5.563 113.117 208.356 1.00 28.81 102 ASP B N 1
ATOM 3778 C CA . ASP D 1 105 ? 5.336 113.391 209.773 1.00 32.94 102 ASP B CA 1
ATOM 3779 C C . ASP D 1 105 ? 6.433 112.598 210.437 1.00 27.20 102 ASP B C 1
ATOM 3780 O O . ASP D 1 105 ? 6.473 111.417 210.274 1.00 23.41 102 ASP B O 1
ATOM 3785 N N . PHE D 1 106 ? 7.346 113.266 211.157 1.00 26.51 103 PHE B N 1
ATOM 3786 C CA . PHE D 1 106 ? 8.467 112.610 211.766 1.00 24.73 103 PHE B CA 1
ATOM 3787 C C . PHE D 1 106 ? 8.886 113.327 213.030 1.00 25.39 103 PHE B C 1
ATOM 3788 O O . PHE D 1 106 ? 8.630 114.508 213.209 1.00 26.77 103 PHE B O 1
ATOM 3796 N N . GLU D 1 107 ? 9.590 112.618 213.860 1.00 23.10 104 GLU B N 1
ATOM 3797 C CA . GLU D 1 107 ? 10.102 113.213 215.108 1.00 26.41 104 GLU B CA 1
ATOM 3798 C C . GLU D 1 107 ? 11.505 112.808 215.411 1.00 22.19 104 GLU B C 1
ATOM 3799 O O . GLU D 1 107 ? 11.852 111.631 215.388 1.00 23.63 104 GLU B O 1
ATOM 3805 N N . PHE D 1 108 ? 12.280 113.786 215.812 1.00 20.48 105 PHE B N 1
ATOM 3806 C CA . PHE D 1 108 ? 13.682 113.613 216.201 1.00 20.71 105 PHE B CA 1
ATOM 3807 C C . PHE D 1 108 ? 13.832 113.789 217.710 1.00 22.82 105 PHE B C 1
ATOM 3808 O O . PHE D 1 108 ? 13.040 114.506 218.289 1.00 32.18 105 PHE B O 1
ATOM 3816 N N . ALA D 1 109 ? 14.833 113.190 218.321 1.00 23.55 106 ALA B N 1
ATOM 3817 C CA . ALA D 1 109 ? 15.037 113.331 219.735 1.00 22.84 106 ALA B CA 1
ATOM 3818 C C . ALA D 1 109 ? 16.488 113.526 220.014 1.00 24.96 106 ALA B C 1
ATOM 3819 O O . ALA D 1 109 ? 17.314 112.856 219.400 1.00 21.74 106 ALA B O 1
ATOM 3821 N N . ALA D 1 110 ? 16.792 114.325 221.032 1.00 21.99 107 ALA B N 1
ATOM 3822 C CA . ALA D 1 110 ? 18.166 114.480 221.533 1.00 26.62 107 ALA B CA 1
ATOM 3823 C C . ALA D 1 110 ? 18.170 114.148 223.025 1.00 27.44 107 ALA B C 1
ATOM 3824 O O . ALA D 1 110 ? 17.264 114.546 223.750 1.00 24.71 107 ALA B O 1
ATOM 3826 N N . LEU D 1 111 ? 19.185 113.445 223.447 1.00 25.69 108 LEU B N 1
ATOM 3827 C CA . LEU D 1 111 ? 19.305 112.916 224.778 1.00 27.93 108 LEU B CA 1
ATOM 3828 C C . LEU D 1 111 ? 20.337 113.802 225.445 1.00 26.49 108 LEU B C 1
ATOM 3829 O O . LEU D 1 111 ? 21.4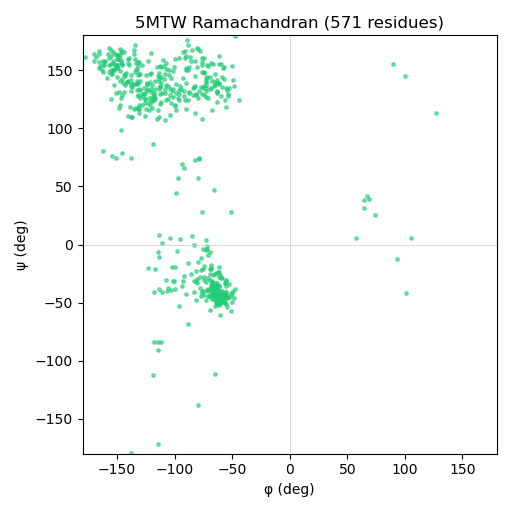17 113.949 224.899 1.00 23.34 108 LEU B O 1
ATOM 3834 N N . PHE D 1 112 ? 19.963 114.395 226.602 1.00 24.40 109 PHE B N 1
ATOM 3835 C CA . PHE D 1 112 ? 20.883 115.206 227.374 1.00 26.44 109 PHE B CA 1
ATOM 3836 C C . PHE D 1 112 ? 21.066 114.631 228.782 1.00 27.40 109 PHE B C 1
ATOM 3837 O O . PHE D 1 112 ? 20.170 114.021 229.353 1.00 24.59 109 PHE B O 1
ATOM 3845 N N . ASP D 1 113 ? 22.264 114.832 229.279 1.00 26.83 110 ASP B N 1
ATOM 3846 C CA . ASP D 1 113 ? 22.658 114.484 230.623 1.00 34.39 110 ASP B CA 1
ATOM 3847 C C . ASP D 1 113 ? 22.935 115.772 231.382 1.00 34.04 110 ASP B C 1
ATOM 3848 O O . ASP D 1 113 ? 23.506 116.696 230.836 1.00 33.62 110 ASP B O 1
ATOM 3853 N N . TYR D 1 114 ? 22.589 115.820 232.662 1.00 37.49 111 TYR B N 1
ATOM 3854 C CA . TYR D 1 114 ? 23.056 116.927 233.487 1.00 37.35 111 TYR B CA 1
ATOM 3855 C C . TYR D 1 114 ? 23.617 116.452 234.840 1.00 43.98 111 TYR B C 1
ATOM 3856 O O . TYR D 1 114 ? 23.274 115.356 235.336 1.00 33.44 111 TYR B O 1
ATOM 3865 N N . HIS D 1 115 ? 24.479 117.300 235.402 1.00 48.08 112 HIS B N 1
ATOM 3866 C CA . HIS D 1 115 ? 25.137 117.035 236.694 1.00 51.11 112 HIS B CA 1
ATOM 3867 C C . HIS D 1 115 ? 24.863 118.261 237.639 1.00 50.33 112 HIS B C 1
ATOM 3868 O O . HIS D 1 115 ? 25.177 119.405 237.270 1.00 51.74 112 HIS B O 1
ATOM 3875 N N . LEU D 1 116 ? 24.242 118.029 238.804 1.00 48.17 113 LEU B N 1
ATOM 3876 C CA . LEU D 1 116 ? 23.995 119.125 239.795 1.00 50.09 113 LEU B CA 1
ATOM 3877 C C . LEU D 1 116 ? 25.051 119.085 240.905 1.00 52.38 113 LEU B C 1
ATOM 3878 O O . LEU D 1 116 ? 25.142 118.080 241.586 1.00 47.25 113 LEU B O 1
ATOM 3883 N N . GLN D 1 117 ? 25.817 120.178 241.055 1.00 59.24 114 GLN B N 1
ATOM 3884 C CA . GLN D 1 117 ? 26.732 120.445 242.201 1.00 63.41 114 GLN B CA 1
ATOM 3885 C C . GLN D 1 117 ? 26.082 120.194 243.573 1.00 67.76 114 GLN B C 1
ATOM 3886 O O . GLN D 1 117 ? 24.900 119.848 243.652 1.00 69.11 114 GLN B O 1
ATOM 3892 N N . GLU D 1 118 ? 26.846 120.394 244.650 1.00 71.09 115 GLU B N 1
ATOM 3893 C CA . GLU D 1 118 ? 26.398 120.010 246.007 1.00 68.28 115 GLU B CA 1
ATOM 3894 C C . GLU D 1 118 ? 25.003 120.526 246.440 1.00 64.85 115 GLU B C 1
ATOM 3895 O O . GLU D 1 118 ? 24.185 119.741 246.934 1.00 63.99 115 GLU B O 1
ATOM 3901 N N . GLY D 1 119 ? 24.693 121.796 246.204 1.00 59.87 116 GLY B N 1
ATOM 3902 C CA . GLY D 1 119 ? 23.379 122.335 246.618 1.00 62.60 116 GLY B CA 1
ATOM 3903 C C . GLY D 1 119 ? 22.218 122.298 245.603 1.00 64.39 116 GLY B C 1
ATOM 3904 O O . GLY D 1 119 ? 21.024 122.244 245.975 1.00 55.02 116 GLY B O 1
ATOM 3905 N N . GLU D 1 120 ? 22.563 122.322 244.319 1.00 60.07 117 GLU B N 1
ATOM 3906 C CA . GLU D 1 120 ? 21.645 122.823 243.310 1.00 53.02 117 GLU B CA 1
ATOM 3907 C C . GLU D 1 120 ? 20.284 122.144 243.239 1.00 42.98 117 GLU B C 1
ATOM 3908 O O . GLU D 1 120 ? 20.072 120.989 243.595 1.00 41.00 117 GLU B O 1
ATOM 3914 N N . ASP D 1 121 ? 19.335 122.917 242.773 1.00 38.93 118 ASP B N 1
ATOM 3915 C CA . ASP D 1 121 ? 18.005 122.428 242.625 1.00 33.78 118 ASP B CA 1
ATOM 3916 C C . ASP D 1 121 ? 17.864 121.851 241.245 1.00 36.94 118 ASP B C 1
ATOM 3917 O O . ASP D 1 121 ? 18.572 122.239 240.307 1.00 37.56 118 ASP B O 1
ATOM 3922 N N . ASP D 1 122 ? 16.825 121.058 241.125 1.00 35.40 119 ASP B N 1
ATOM 3923 C CA . ASP D 1 122 ? 16.505 120.340 239.900 1.00 38.69 119 ASP B CA 1
ATOM 3924 C C . ASP D 1 122 ? 16.009 121.338 238.891 1.00 40.69 119 ASP B C 1
ATOM 3925 O O . ASP D 1 122 ? 15.475 122.406 239.276 1.00 31.05 119 ASP B O 1
ATOM 3930 N N . PRO D 1 123 ? 16.160 121.004 237.583 1.00 38.79 120 PRO B N 1
ATOM 3931 C CA . PRO D 1 123 ? 15.601 121.945 236.661 1.00 34.98 120 PRO B CA 1
ATOM 3932 C C . PRO D 1 123 ? 14.114 121.877 236.786 1.00 33.22 120 PRO B C 1
ATOM 3933 O O . PRO D 1 123 ? 13.562 120.768 236.968 1.00 32.37 120 PRO B O 1
ATOM 3937 N N . THR D 1 124 ? 13.469 123.035 236.653 1.00 33.37 121 THR B N 1
ATOM 3938 C CA . THR D 1 124 ? 12.016 123.080 236.611 1.00 34.81 121 THR B CA 1
ATOM 3939 C C . THR D 1 124 ? 11.549 122.924 235.166 1.00 39.72 121 THR B C 1
ATOM 3940 O O . THR D 1 124 ? 12.382 122.913 234.217 1.00 31.56 121 THR B O 1
ATOM 3944 N N . GLU D 1 125 ? 10.231 122.861 234.993 1.00 35.92 122 GLU B N 1
ATOM 3945 C CA . GLU D 1 125 ? 9.602 122.668 233.677 1.00 39.23 122 GLU B CA 1
ATOM 3946 C C . GLU D 1 125 ? 9.894 123.868 232.766 1.00 40.76 122 GLU B C 1
ATOM 3947 O O . GLU D 1 125 ? 10.071 123.725 231.549 1.00 38.92 122 GLU B O 1
ATOM 3949 N N . GLU D 1 126 ? 9.978 125.041 233.390 1.00 40.89 123 GLU B N 1
ATOM 3950 C CA . GLU D 1 126 ? 10.266 126.294 232.724 1.00 40.43 123 GLU B CA 1
ATOM 3951 C C . GLU D 1 126 ? 11.690 126.284 232.189 1.00 34.14 123 GLU B C 1
ATOM 3952 O O . GLU D 1 126 ? 11.921 126.683 231.066 1.00 30.48 123 GLU B O 1
ATOM 3958 N N . GLU D 1 127 ? 12.657 125.808 232.970 1.00 31.82 124 GLU B N 1
ATOM 3959 C CA . GLU D 1 127 ? 14.013 125.808 232.485 1.00 29.71 124 GLU B CA 1
ATOM 3960 C C . GLU D 1 127 ? 14.147 124.729 231.349 1.00 37.54 124 GLU B C 1
ATOM 3961 O O . GLU D 1 127 ? 14.825 124.967 230.339 1.00 34.79 124 GLU B O 1
ATOM 3967 N N . LEU D 1 128 ? 13.496 123.581 231.543 1.00 32.36 125 LEU B N 1
ATOM 3968 C CA . LEU D 1 128 ? 13.528 122.452 230.580 1.00 37.96 125 LEU B CA 1
ATOM 3969 C C . LEU D 1 128 ? 12.908 122.830 229.250 1.00 39.92 125 LEU B C 1
ATOM 3970 O O . LEU D 1 128 ? 13.553 122.609 228.200 1.00 35.61 125 LEU B O 1
ATOM 3975 N N . THR D 1 129 ? 11.687 123.410 229.297 1.00 38.17 126 THR B N 1
ATOM 3976 C CA . THR D 1 129 ? 10.976 123.905 228.113 1.00 38.05 126 THR B CA 1
ATOM 3977 C C . THR D 1 129 ? 11.688 125.061 227.377 1.00 37.41 126 THR B C 1
ATOM 3978 O O . THR D 1 129 ? 11.600 125.144 226.136 1.00 33.71 126 THR B O 1
ATOM 3982 N N . ALA D 1 130 ? 12.400 125.924 228.114 1.00 31.38 127 ALA B N 1
ATOM 3983 C CA . ALA D 1 130 ? 13.140 127.008 227.501 1.00 31.06 127 ALA B CA 1
ATOM 3984 C C . ALA D 1 130 ? 14.426 126.489 226.850 1.00 30.45 127 ALA B C 1
ATOM 3985 O O . ALA D 1 130 ? 14.835 126.946 225.810 1.00 31.58 127 ALA B O 1
ATOM 3987 N N . TYR D 1 131 ? 15.095 125.564 227.488 1.00 27.90 128 TYR B N 1
ATOM 3988 C CA . TYR D 1 131 ? 16.309 124.967 226.874 1.00 30.11 128 TYR B CA 1
ATOM 3989 C C . TYR D 1 131 ? 15.978 124.146 225.593 1.00 29.61 128 TYR B C 1
ATOM 3990 O O . TYR D 1 131 ? 16.646 124.297 224.562 1.00 29.28 128 TYR B O 1
ATOM 3999 N N . ALA D 1 132 ? 14.914 123.372 225.674 1.00 27.01 129 ALA B N 1
ATOM 4000 C CA . ALA D 1 132 ? 14.329 122.713 224.556 1.00 29.22 129 ALA B CA 1
ATOM 4001 C C . ALA D 1 132 ? 14.037 123.583 223.328 1.00 30.14 129 ALA B C 1
ATOM 4002 O O . ALA D 1 132 ? 14.344 123.184 222.185 1.00 27.26 129 ALA B O 1
ATOM 4004 N N . ALA D 1 133 ? 13.504 124.787 223.554 1.00 33.74 130 ALA B N 1
ATOM 4005 C CA . ALA D 1 133 ? 13.055 125.705 222.490 1.00 34.97 130 ALA B CA 1
ATOM 4006 C C . ALA D 1 133 ? 14.206 126.431 221.899 1.00 31.39 130 ALA B C 1
ATOM 4007 O O . ALA D 1 133 ? 14.055 127.015 220.836 1.00 30.15 130 ALA B O 1
ATOM 4009 N N . THR D 1 134 ? 15.336 126.394 222.578 1.00 29.17 131 THR B N 1
ATOM 4010 C CA . THR D 1 134 ? 16.523 127.114 222.121 1.00 29.24 131 THR B CA 1
ATOM 4011 C C . THR D 1 134 ? 17.683 126.161 221.734 1.00 33.55 131 THR B C 1
ATOM 4012 O O . THR D 1 134 ? 17.783 125.710 220.554 1.00 30.72 131 THR B O 1
ATOM 4016 N N . THR D 1 135 ? 18.547 125.831 222.668 1.00 30.30 132 THR B N 1
ATOM 4017 C CA . THR D 1 135 ? 19.616 124.889 222.418 1.00 30.24 132 THR B CA 1
ATOM 4018 C C . THR D 1 135 ? 19.131 123.581 221.735 1.00 30.78 132 THR B C 1
ATOM 4019 O O . THR D 1 135 ? 19.809 123.075 220.857 1.00 27.25 132 THR B O 1
ATOM 4023 N N . GLY D 1 136 ? 17.977 123.055 222.147 1.00 27.50 133 GLY B N 1
ATOM 4024 C CA . GLY D 1 136 ? 17.417 121.831 221.609 1.00 26.25 133 GLY B CA 1
ATOM 4025 C C . GLY D 1 136 ? 17.035 121.956 220.178 1.00 26.67 133 GLY B C 1
ATOM 4026 O O . GLY D 1 136 ? 17.378 121.126 219.319 1.00 23.97 133 GLY B O 1
ATOM 4027 N N . ARG D 1 137 ? 16.260 122.969 219.916 1.00 25.78 134 ARG B N 1
ATOM 4028 C CA . ARG D 1 137 ? 15.865 123.277 218.600 1.00 29.78 134 ARG B CA 1
ATOM 4029 C C . ARG D 1 137 ? 17.083 123.479 217.664 1.00 26.88 134 ARG B C 1
ATOM 4030 O O . ARG D 1 137 ? 17.095 122.938 216.583 1.00 26.44 134 ARG B O 1
ATOM 4038 N N . PHE D 1 138 ? 18.093 124.229 218.100 1.00 26.21 135 PHE B N 1
ATOM 4039 C CA . PHE D 1 138 ? 19.172 124.583 217.187 1.00 28.89 135 PHE B CA 1
ATOM 4040 C C . PHE D 1 138 ? 20.068 123.379 216.957 1.00 23.86 135 PHE B C 1
ATOM 4041 O O . PHE D 1 138 ? 20.787 123.281 215.955 1.00 21.67 135 PHE B O 1
ATOM 4049 N N . ALA D 1 139 ? 20.100 122.530 217.960 1.00 21.86 136 ALA B N 1
ATOM 4050 C CA . ALA D 1 139 ? 20.932 121.316 217.883 1.00 22.56 136 ALA B CA 1
ATOM 4051 C C . ALA D 1 139 ? 20.232 120.311 216.915 1.00 22.73 136 ALA B C 1
ATOM 4052 O O . ALA D 1 139 ? 20.906 119.611 216.153 1.00 23.10 136 ALA B O 1
ATOM 4054 N N . LEU D 1 140 ? 18.896 120.229 216.997 1.00 18.66 137 LEU B N 1
ATOM 4055 C CA . LEU D 1 140 ? 18.102 119.355 216.148 1.00 20.97 137 LEU B CA 1
ATOM 4056 C C . LEU D 1 140 ? 17.829 119.776 214.728 1.00 20.30 137 LEU B C 1
ATOM 4057 O O . LEU D 1 140 ? 17.624 118.899 213.826 1.00 19.90 137 LEU B O 1
ATOM 4062 N N . TYR D 1 141 ? 17.811 121.080 214.488 1.00 18.72 138 TYR B N 1
ATOM 4063 C CA . TYR D 1 141 ? 17.451 121.562 213.205 1.00 22.64 138 TYR B CA 1
ATOM 4064 C C . TYR D 1 141 ? 18.316 120.976 212.048 1.00 19.99 138 TYR B C 1
ATOM 4065 O O . TYR D 1 141 ? 17.770 120.630 211.000 1.00 19.74 138 TYR B O 1
ATOM 4074 N N . PRO D 1 142 ? 19.641 120.936 212.211 1.00 21.81 139 PRO B N 1
ATOM 4075 C CA . PRO D 1 142 ? 20.443 120.329 211.094 1.00 22.12 139 PRO B CA 1
ATOM 4076 C C . PRO D 1 142 ? 20.044 118.929 210.696 1.00 21.46 139 PRO B C 1
ATOM 4077 O O . PRO D 1 142 ? 20.166 118.557 209.523 1.00 16.72 139 PRO B O 1
ATOM 4081 N N . TYR D 1 143 ? 19.541 118.137 211.662 1.00 18.48 140 TYR B N 1
ATOM 4082 C CA . TYR D 1 143 ? 19.207 116.755 211.425 1.00 18.23 140 TYR B CA 1
ATOM 4083 C C . TYR D 1 143 ? 17.881 116.683 210.648 1.00 17.33 140 TYR B C 1
ATOM 4084 O O . TYR D 1 143 ? 17.663 115.838 209.863 1.00 18.74 140 TYR B O 1
ATOM 4093 N N . ILE D 1 144 ? 16.937 117.536 211.044 1.00 17.73 141 ILE B N 1
ATOM 4094 C CA . ILE D 1 144 ? 15.689 117.689 210.352 1.00 20.37 141 ILE B CA 1
ATOM 4095 C C . ILE D 1 144 ? 15.891 118.150 208.932 1.00 20.23 141 ILE B C 1
ATOM 4096 O O . ILE D 1 144 ? 15.271 117.637 207.997 1.00 20.47 141 ILE B O 1
ATOM 4101 N N . ARG D 1 145 ? 16.750 119.131 208.767 1.00 19.72 142 ARG B N 1
ATOM 4102 C CA . ARG D 1 145 ? 17.044 119.615 207.461 1.00 21.69 142 ARG B CA 1
ATOM 4103 C C . ARG D 1 145 ? 17.632 118.492 206.579 1.00 21.82 142 ARG B C 1
ATOM 4104 O O . ARG D 1 145 ? 17.235 118.326 205.458 1.00 18.72 142 ARG B O 1
ATOM 4112 N N . GLU D 1 146 ? 18.576 117.748 207.112 1.00 18.18 143 GLU B N 1
ATOM 4113 C CA . GLU D 1 146 ? 19.178 116.634 206.349 1.00 21.30 143 GLU B CA 1
ATOM 4114 C C . GLU D 1 146 ? 18.127 115.518 206.076 1.00 17.44 143 GLU B C 1
ATOM 4115 O O . GLU D 1 146 ? 18.086 114.960 204.996 1.00 13.61 143 GLU B O 1
ATOM 4121 N N . TYR D 1 147 ? 17.300 115.237 207.053 1.00 16.01 144 TYR B N 1
ATOM 4122 C CA . TYR D 1 147 ? 16.302 114.190 206.820 1.00 19.22 144 TYR B CA 1
ATOM 4123 C C . TYR D 1 147 ? 15.386 114.607 205.679 1.00 18.46 144 TYR B C 1
ATOM 4124 O O . TYR D 1 147 ? 15.021 113.765 204.817 1.00 19.97 144 TYR B O 1
ATOM 4133 N N . VAL D 1 148 ? 14.938 115.883 205.735 1.00 17.00 145 VAL B N 1
ATOM 4134 C CA . VAL D 1 148 ? 14.078 116.405 204.654 1.00 17.38 145 VAL B CA 1
ATOM 4135 C C . VAL D 1 148 ? 14.667 116.275 203.246 1.00 19.24 145 VAL B C 1
ATOM 4136 O O . VAL D 1 148 ? 13.997 115.788 202.303 1.00 17.49 145 VAL B O 1
ATOM 4140 N N . TYR D 1 149 ? 15.929 116.656 203.176 1.00 17.43 146 TYR B N 1
ATOM 4141 C CA . TYR D 1 149 ? 16.701 116.524 201.936 1.00 18.31 146 TYR B CA 1
ATOM 4142 C C . TYR D 1 149 ? 16.718 115.081 201.472 1.00 17.40 146 TYR B C 1
ATOM 4143 O O . TYR D 1 149 ? 16.535 114.810 200.278 1.00 18.02 146 TYR B O 1
ATOM 4152 N N . ASP D 1 150 ? 17.044 114.143 202.361 1.00 16.23 147 ASP B N 1
ATOM 4153 C CA . ASP D 1 150 ? 17.192 112.734 201.969 1.00 18.77 147 ASP B CA 1
ATOM 4154 C C . ASP D 1 150 ? 15.848 112.171 201.552 1.00 19.47 147 ASP B C 1
ATOM 4155 O O . ASP D 1 150 ? 15.719 111.392 200.599 1.00 17.62 147 ASP B O 1
ATOM 4160 N N . LEU D 1 151 ? 14.849 112.558 202.324 1.00 16.77 148 LEU B N 1
ATOM 4161 C CA . LEU D 1 151 ? 13.476 111.996 202.093 1.00 21.70 148 LEU B CA 1
ATOM 4162 C C . LEU D 1 151 ? 12.830 112.403 200.740 1.00 19.90 148 LEU B C 1
ATOM 4163 O O . LEU D 1 151 ? 12.294 111.510 199.979 1.00 17.78 148 LEU B O 1
ATOM 4168 N N . THR D 1 152 ? 12.911 113.707 200.425 1.00 18.92 149 THR B N 1
ATOM 4169 C CA . THR D 1 152 ? 12.428 114.211 199.146 1.00 20.36 149 THR B CA 1
ATOM 4170 C C . THR D 1 152 ? 13.184 113.505 197.988 1.00 20.92 149 THR B C 1
ATOM 4171 O O . THR D 1 152 ? 12.564 113.161 196.982 1.00 22.21 149 THR B O 1
ATOM 4175 N N . GLY D 1 153 ? 14.489 113.287 198.152 1.00 19.95 150 GLY B N 1
ATOM 4176 C CA . GLY D 1 153 ? 15.233 112.510 197.156 1.00 21.04 150 GLY B CA 1
ATOM 4177 C C . GLY D 1 153 ? 14.724 111.104 196.955 1.00 21.48 150 GLY B C 1
ATOM 4178 O O . GLY D 1 153 ? 14.471 110.701 195.824 1.00 20.23 150 GLY B O 1
ATOM 4179 N N . ARG D 1 154 ? 14.504 110.380 198.045 1.00 19.25 151 ARG B N 1
ATOM 4180 C CA . ARG D 1 154 ? 14.031 109.011 197.961 1.00 22.99 151 ARG B CA 1
ATOM 4181 C C . ARG D 1 154 ? 12.631 108.947 197.391 1.00 22.83 151 ARG B C 1
ATOM 4182 O O . ARG D 1 154 ? 12.291 108.000 196.646 1.00 23.06 151 ARG B O 1
ATOM 4190 N N . LEU D 1 155 ? 11.831 109.945 197.711 1.00 23.44 152 LEU B N 1
ATOM 4191 C CA . LEU D 1 155 ? 10.492 110.026 197.063 1.00 24.86 152 LEU B CA 1
ATOM 4192 C C . LEU D 1 155 ? 10.565 110.443 195.529 1.00 25.54 152 LEU B C 1
ATOM 4193 O O . LEU D 1 155 ? 9.543 110.550 194.875 1.00 25.19 152 LEU B O 1
ATOM 4198 N N . ALA D 1 156 ? 11.739 110.748 195.000 1.00 24.52 153 ALA B N 1
ATOM 4199 C CA . ALA D 1 156 ? 11.907 111.229 193.628 1.00 23.65 153 ALA B CA 1
ATOM 4200 C C . ALA D 1 156 ? 11.237 112.584 193.406 1.00 26.54 153 ALA B C 1
ATOM 4201 O O . ALA D 1 156 ? 10.848 112.900 192.325 1.00 21.41 153 ALA B O 1
ATOM 4203 N N . LEU D 1 157 ? 11.173 113.421 194.427 1.00 23.67 154 LEU B N 1
ATOM 4204 C CA . LEU D 1 157 ? 10.723 114.795 194.251 1.00 24.93 154 LEU B CA 1
ATOM 4205 C C . LEU D 1 157 ? 11.929 115.691 193.999 1.00 27.03 154 LEU B C 1
ATOM 4206 O O . LEU D 1 157 ? 13.045 115.282 194.268 1.00 26.54 154 LEU B O 1
ATOM 4211 N N . PRO D 1 158 ? 11.705 116.933 193.516 1.00 28.05 155 PRO B N 1
ATOM 4212 C CA . PRO D 1 158 ? 12.811 117.859 193.574 1.00 27.28 155 PRO B CA 1
ATOM 4213 C C . PRO D 1 158 ? 13.369 117.940 195.048 1.00 26.40 155 PRO B C 1
ATOM 4214 O O . PRO D 1 158 ? 12.606 118.070 196.064 1.00 23.28 155 PRO B O 1
ATOM 4218 N N . PRO D 1 159 ? 14.675 117.782 195.185 1.00 23.59 156 PRO B N 1
ATOM 4219 C CA . PRO D 1 159 ? 15.230 117.794 196.572 1.00 22.04 156 PRO B CA 1
ATOM 4220 C C . PRO D 1 159 ? 15.018 119.131 197.265 1.00 20.65 156 PRO B C 1
ATOM 4221 O O . PRO D 1 159 ? 15.336 120.186 196.740 1.00 19.13 156 PRO B O 1
ATOM 4225 N N . LEU D 1 160 ? 14.510 119.044 198.471 1.00 21.01 157 LEU B N 1
ATOM 4226 C CA . LEU D 1 160 ? 14.183 120.154 199.268 1.00 22.53 157 LEU B CA 1
ATOM 4227 C C . LEU D 1 160 ? 15.251 120.323 200.324 1.00 20.90 157 LEU B C 1
ATOM 4228 O O . LEU D 1 160 ? 15.490 119.448 201.100 1.00 18.94 157 LEU B O 1
ATOM 4233 N N . THR D 1 161 ? 15.858 121.492 200.312 1.00 20.71 158 THR B N 1
ATOM 4234 C CA . THR D 1 161 ? 16.831 121.938 201.224 1.00 20.07 158 THR B CA 1
ATOM 4235 C C . THR D 1 161 ? 16.216 123.104 202.012 1.00 19.13 158 THR B C 1
ATOM 4236 O O . THR D 1 161 ? 16.016 124.134 201.459 1.00 18.22 158 THR B O 1
ATOM 4240 N N . LEU D 1 162 ? 15.928 122.904 203.286 1.00 19.38 159 LEU B N 1
ATOM 4241 C CA . LEU D 1 162 ? 15.307 123.933 204.118 1.00 22.50 159 LEU B CA 1
ATOM 4242 C C . LEU D 1 162 ? 16.291 125.106 204.311 1.00 23.91 159 LEU B C 1
ATOM 4243 O O . LEU D 1 162 ? 17.541 124.965 204.230 1.00 22.24 159 LEU B O 1
ATOM 4248 N N . GLU D 1 163 ? 15.748 126.249 204.576 1.00 22.09 160 GLU B N 1
ATOM 4249 C CA . GLU D 1 163 ? 16.586 127.417 204.866 1.00 27.72 160 GLU B CA 1
ATOM 4250 C C . GLU D 1 163 ? 17.281 127.186 206.215 1.00 25.38 160 GLU B C 1
ATOM 4251 O O . GLU D 1 163 ? 16.827 126.355 207.064 1.00 24.03 160 GLU B O 1
ATOM 4257 N N . ILE D 1 164 ? 18.407 127.855 206.394 1.00 23.82 161 ILE B N 1
ATOM 4258 C CA . ILE D 1 164 ? 19.124 127.836 207.693 1.00 27.67 161 ILE B CA 1
ATOM 4259 C C . ILE D 1 164 ? 18.283 128.697 208.679 1.00 30.46 161 ILE B C 1
ATOM 4260 O O . ILE D 1 164 ? 17.882 129.787 208.315 1.00 30.70 161 ILE B O 1
ATOM 4265 N N . LEU D 1 165 ? 18.018 128.188 209.890 1.00 33.58 162 LEU B N 1
ATOM 4266 C CA . LEU D 1 165 ? 17.346 128.964 210.948 1.00 36.45 162 LEU B CA 1
ATOM 4267 C C . LEU D 1 165 ? 18.322 129.979 211.549 1.00 38.04 162 LEU B C 1
ATOM 4268 O O . LEU D 1 165 ? 19.429 129.605 211.837 1.00 35.41 162 LEU B O 1
ATOM 4273 N N . SER D 1 166 ? 17.897 131.214 211.777 1.00 36.53 163 SER B N 1
ATOM 4274 C CA . SER D 1 166 ? 18.728 132.265 212.382 1.00 39.49 163 SER B CA 1
ATOM 4275 C C . SER D 1 166 ? 18.915 132.090 213.911 1.00 42.85 163 SER B C 1
ATOM 4276 O O . SER D 1 166 ? 17.926 132.055 214.638 1.00 39.88 163 SER B O 1
ATOM 4279 N N . GLU E 2 1 ? -3.117 104.292 181.971 1.00 66.07 104 GLU E N 1
ATOM 4280 C CA . GLU E 2 1 ? -2.819 105.155 183.141 1.00 67.48 104 GLU E CA 1
ATOM 4281 C C . GLU E 2 1 ? -1.805 104.489 184.079 1.00 63.84 104 GLU E C 1
ATOM 4282 O O . GLU E 2 1 ? -2.139 104.076 185.186 1.00 68.14 104 GLU E O 1
ATOM 4288 N N . VAL E 2 2 ? -0.561 104.402 183.626 1.00 50.10 105 VAL E N 1
ATOM 4289 C CA . VAL E 2 2 ? 0.534 103.848 184.437 1.00 48.54 105 VAL E CA 1
ATOM 4290 C C . VAL E 2 2 ? 1.134 105.012 185.280 1.00 36.55 105 VAL E C 1
ATOM 4291 O O . VAL E 2 2 ? 1.385 106.066 184.740 1.00 37.07 105 VAL E O 1
ATOM 4295 N N . PRO E 2 3 ? 1.307 104.840 186.601 1.00 38.29 106 PRO E N 1
ATOM 4296 C CA . PRO E 2 3 ? 1.854 105.949 187.375 1.00 37.10 106 PRO E CA 1
ATOM 4297 C C . PRO E 2 3 ? 3.420 106.070 187.208 1.00 36.10 106 PRO E C 1
ATOM 4298 O O . PRO E 2 3 ? 4.189 105.726 188.104 1.00 34.94 106 PRO E O 1
ATOM 4302 N N . THR E 2 4 ? 3.823 106.571 186.045 1.00 32.74 107 THR E N 1
ATOM 4303 C CA . THR E 2 4 ? 5.228 106.829 185.693 1.00 41.26 107 THR E CA 1
ATOM 4304 C C . THR E 2 4 ? 5.602 108.150 186.362 1.00 39.82 107 THR E C 1
ATOM 4305 O O . THR E 2 4 ? 4.736 108.890 186.820 1.00 36.07 107 THR E O 1
ATOM 4309 N N . TRP E 2 5 ? 6.877 108.478 186.394 1.00 37.34 108 TRP E N 1
ATOM 4310 C CA . TRP E 2 5 ? 7.278 109.785 186.922 1.00 36.17 108 TRP E CA 1
ATOM 4311 C C . TRP E 2 5 ? 8.531 110.159 186.188 1.00 37.14 108 TRP E C 1
ATOM 4312 O O . TRP E 2 5 ? 9.102 109.334 185.514 1.00 32.98 108 TRP E O 1
ATOM 4323 N N . HIS E 2 6 ? 8.894 111.424 186.228 1.00 39.52 109 HIS E N 1
ATOM 4324 C CA . HIS E 2 6 ? 10.133 111.853 185.628 1.00 40.41 109 HIS E CA 1
ATOM 4325 C C . HIS E 2 6 ? 10.874 112.577 186.755 1.00 40.41 109 HIS E C 1
ATOM 4326 O O . HIS E 2 6 ? 10.314 113.445 187.407 1.00 42.53 109 HIS E O 1
ATOM 4333 N N . ARG E 2 7 ? 12.105 112.152 187.036 1.00 40.88 110 ARG E N 1
ATOM 4334 C CA . ARG E 2 7 ? 12.953 112.836 188.005 1.00 36.08 110 ARG E CA 1
ATOM 4335 C C . ARG E 2 7 ? 13.667 114.017 187.268 1.00 37.57 110 ARG E C 1
ATOM 4336 O O . ARG E 2 7 ? 14.254 113.839 186.212 1.00 34.58 110 ARG E O 1
ATOM 4344 N N . LEU E 2 8 ? 13.621 115.230 187.788 1.00 35.27 111 LEU E N 1
ATOM 4345 C CA . LEU E 2 8 ? 14.324 116.329 187.091 1.00 42.28 111 LEU E CA 1
ATOM 4346 C C . LEU E 2 8 ? 15.796 116.310 187.465 1.00 34.95 111 LEU E C 1
ATOM 4347 O O . LEU E 2 8 ? 16.119 115.943 188.567 1.00 32.65 111 LEU E O 1
ATOM 4352 N N . SER E 2 9 ? 16.667 116.658 186.530 1.00 37.05 112 SER E N 1
ATOM 4353 C CA . SER E 2 9 ? 18.104 116.739 186.800 1.00 38.27 112 SER E CA 1
ATOM 4354 C C . SER E 2 9 ? 18.692 117.976 186.156 1.00 39.95 112 SER E C 1
ATOM 4355 O O . SER E 2 9 ? 18.296 118.350 185.060 1.00 36.01 112 SER E O 1
ATOM 4358 N N . SER E 2 10 ? 19.629 118.627 186.844 1.00 36.96 113 SER E N 1
ATOM 4359 C CA . SER E 2 10 ? 20.451 119.667 186.205 1.00 37.11 113 SER E CA 1
ATOM 4360 C C . SER E 2 10 ? 21.644 119.158 185.444 1.00 35.73 113 SER E C 1
ATOM 4361 O O . SER E 2 10 ? 22.377 119.984 184.916 1.00 36.98 113 SER E O 1
ATOM 4364 N N . TYR E 2 11 ? 21.860 117.839 185.412 1.00 37.58 114 TYR E N 1
ATOM 4365 C CA . TYR E 2 11 ? 23.024 117.231 184.794 1.00 36.00 114 TYR E CA 1
ATOM 4366 C C . TYR E 2 11 ? 22.680 116.564 183.413 1.00 44.00 114 TYR E C 1
ATOM 4367 O O . TYR E 2 11 ? 21.625 116.040 183.233 1.00 41.10 114 TYR E O 1
ATOM 4376 N N . ARG E 2 12 ? 23.602 116.602 182.475 1.00 51.43 115 ARG E N 1
ATOM 4377 C CA . ARG E 2 12 ? 23.440 115.937 181.198 1.00 54.19 115 ARG E CA 1
ATOM 4378 C C . ARG E 2 12 ? 24.365 114.747 181.248 0.50 48.07 115 ARG E C 1
ATOM 4379 O O . ARG E 2 12 ? 25.331 114.732 181.997 0.20 49.98 115 ARG E O 1
ATOM 4387 N N . GLU F 2 1 ? 38.252 137.879 196.418 1.00 60.57 104 GLU F N 1
ATOM 4388 C CA . GLU F 2 1 ? 36.827 137.512 196.289 1.00 59.21 104 GLU F CA 1
ATOM 4389 C C . GLU F 2 1 ? 36.285 137.069 197.633 1.00 52.41 104 GLU F C 1
ATOM 4390 O O . GLU F 2 1 ? 36.924 136.332 198.389 1.00 64.98 104 GLU F O 1
ATOM 4396 N N . VAL F 2 2 ? 35.093 137.527 197.927 1.00 49.73 105 VAL F N 1
ATOM 4397 C CA . VAL F 2 2 ? 34.245 136.907 198.912 1.00 43.23 105 VAL F CA 1
ATOM 4398 C C . VAL F 2 2 ? 33.564 135.747 198.157 1.00 41.73 105 VAL F C 1
ATOM 4399 O O . VAL F 2 2 ? 32.780 135.995 197.231 1.00 41.38 105 VAL F O 1
ATOM 4403 N N . PRO F 2 3 ? 33.878 134.486 198.516 1.00 40.87 106 PRO F N 1
ATOM 4404 C CA . PRO F 2 3 ? 33.355 133.303 197.745 1.00 39.00 106 PRO F CA 1
ATOM 4405 C C . PRO F 2 3 ? 31.898 132.978 198.099 1.00 36.12 106 PRO F C 1
ATOM 4406 O O . PRO F 2 3 ? 31.618 132.041 198.862 1.00 36.59 106 PRO F O 1
ATOM 4410 N N . THR F 2 4 ? 30.981 133.795 197.622 1.00 35.08 107 THR F N 1
ATOM 4411 C CA . THR F 2 4 ? 29.556 133.640 197.908 1.00 32.72 107 THR F CA 1
ATOM 4412 C C . THR F 2 4 ? 29.077 132.561 196.958 1.00 33.85 107 THR F C 1
ATOM 4413 O O . THR F 2 4 ? 29.797 132.170 196.036 1.00 31.33 107 THR F O 1
ATOM 4417 N N . TRP F 2 5 ? 27.865 132.081 197.174 1.00 33.79 108 TRP F N 1
ATOM 4418 C CA . TRP F 2 5 ? 27.263 131.087 196.297 1.00 34.23 108 TRP F CA 1
ATOM 4419 C C . TRP F 2 5 ? 25.779 131.284 196.377 1.00 35.64 108 TRP F C 1
ATOM 4420 O O . TRP F 2 5 ? 25.291 131.937 197.302 1.00 35.02 108 TRP F O 1
ATOM 4431 N N . HIS F 2 6 ? 25.080 130.711 195.426 1.00 35.91 109 HIS F N 1
ATOM 4432 C CA . HIS F 2 6 ? 23.638 130.632 195.463 1.00 40.95 109 HIS F CA 1
ATOM 4433 C C . HIS F 2 6 ? 23.222 129.165 195.148 1.00 41.79 109 HIS F C 1
ATOM 4434 O O . HIS F 2 6 ? 23.676 128.558 194.196 1.00 48.57 109 HIS F O 1
ATOM 4441 N N . ARG F 2 7 ? 22.392 128.598 195.987 1.00 40.57 110 ARG F N 1
ATOM 4442 C CA . ARG F 2 7 ? 21.931 127.234 195.858 1.00 42.05 110 ARG F CA 1
ATOM 4443 C C . ARG F 2 7 ? 20.635 127.277 195.038 1.00 42.98 110 ARG F C 1
ATOM 4444 O O . ARG F 2 7 ? 19.765 128.059 195.358 1.00 43.95 110 ARG F O 1
ATOM 4452 N N . LEU F 2 8 ? 20.512 126.488 193.966 1.00 48.12 111 LEU F N 1
ATOM 4453 C CA . LEU F 2 8 ? 19.232 126.417 193.196 1.00 52.23 111 LEU F CA 1
ATOM 4454 C C . LEU F 2 8 ? 18.150 125.618 193.935 1.00 48.38 111 LEU F C 1
ATOM 4455 O O . LEU F 2 8 ? 18.469 124.684 194.648 1.00 48.23 111 LEU F O 1
ATOM 4460 N N . SER F 2 9 ? 16.887 125.991 193.756 1.00 42.16 112 SER F N 1
ATOM 4461 C CA . SER F 2 9 ? 15.768 125.306 194.380 1.00 42.86 112 SER F CA 1
ATOM 4462 C C . SER F 2 9 ? 14.595 125.330 193.443 1.00 42.53 112 SER F C 1
ATOM 4463 O O . SER F 2 9 ? 14.400 126.309 192.759 1.00 41.89 112 SER F O 1
ATOM 4466 N N . SER F 2 10 ? 13.821 124.249 193.395 1.00 42.37 113 SER F N 1
ATOM 4467 C CA . SER F 2 10 ? 12.487 124.262 192.755 1.00 42.83 113 SER F CA 1
ATOM 4468 C C . SER F 2 10 ? 11.384 124.737 193.666 1.00 45.40 113 SER F C 1
ATOM 4469 O O . SER F 2 10 ? 10.230 124.651 193.247 1.00 42.09 113 SER F O 1
ATOM 4472 N N . TYR F 2 11 ? 11.718 125.234 194.875 1.00 38.79 114 TYR F N 1
ATOM 4473 C CA . TYR F 2 11 ? 10.717 125.617 195.877 1.00 44.22 114 TYR F CA 1
ATOM 4474 C C . TYR F 2 11 ? 10.618 127.108 196.274 1.00 48.71 114 TYR F C 1
ATOM 4475 O O . TYR F 2 11 ? 11.610 127.797 196.263 1.00 41.94 114 TYR F O 1
ATOM 4484 N N . ARG F 2 12 ? 9.416 127.524 196.717 1.00 55.45 115 ARG F N 1
ATOM 4485 C CA . ARG F 2 12 ? 9.098 128.900 197.165 1.00 48.35 115 ARG F CA 1
ATOM 4486 C C . ARG F 2 12 ? 8.211 128.841 198.421 0.40 43.68 115 ARG F C 1
ATOM 4487 O O . ARG F 2 12 ? 7.898 127.730 198.925 0.40 32.89 115 ARG F O 1
ATOM 4495 N N . GLU G 2 1 ? 46.455 90.673 206.440 1.00 34.34 104 GLU G N 1
ATOM 4496 C CA . GLU G 2 1 ? 45.132 90.432 207.129 1.00 34.18 104 GLU G CA 1
ATOM 4497 C C . GLU G 2 1 ? 43.953 90.971 206.279 1.00 31.76 104 GLU G C 1
ATOM 4498 O O . GLU G 2 1 ? 44.070 91.993 205.682 1.00 32.56 104 GLU G O 1
ATOM 4504 N N . VAL G 2 2 ? 42.849 90.245 206.159 1.00 27.51 105 VAL G N 1
ATOM 4505 C CA . VAL G 2 2 ? 41.632 90.787 205.518 1.00 25.08 105 VAL G CA 1
ATOM 4506 C C . VAL G 2 2 ? 41.162 91.958 206.392 1.00 26.54 105 VAL G C 1
ATOM 4507 O O . VAL G 2 2 ? 41.175 91.837 207.615 1.00 23.34 105 VAL G O 1
ATOM 4511 N N . PRO G 2 3 ? 40.848 93.129 205.803 1.00 24.11 106 PRO G N 1
ATOM 4512 C CA . PRO G 2 3 ? 40.425 94.267 206.636 1.00 22.02 106 PRO G CA 1
ATOM 4513 C C . PRO G 2 3 ? 38.922 94.105 206.967 1.00 26.86 106 PRO G C 1
ATOM 4514 O O . PRO G 2 3 ? 38.074 94.838 206.447 1.00 19.89 106 PRO G O 1
ATOM 4518 N N . THR G 2 4 ? 38.589 93.153 207.839 1.00 25.88 107 THR G N 1
ATOM 4519 C CA . THR G 2 4 ? 37.216 93.043 208.356 1.00 22.44 107 THR G CA 1
ATOM 4520 C C . THR G 2 4 ? 36.963 94.103 209.435 1.00 22.74 107 THR G C 1
ATOM 4521 O O . THR G 2 4 ? 37.857 94.703 209.910 1.00 24.44 107 THR G O 1
ATOM 4525 N N . TRP G 2 5 ? 35.721 94.325 209.800 1.00 21.88 108 TRP G N 1
ATOM 4526 C CA . TRP G 2 5 ? 35.359 95.182 210.926 1.00 23.02 108 TRP G CA 1
ATOM 4527 C C . TRP G 2 5 ? 34.116 94.562 211.524 1.00 22.11 108 TRP G C 1
ATOM 4528 O O . TRP G 2 5 ? 33.399 93.806 210.882 1.00 20.44 108 TRP G O 1
ATOM 4539 N N . HIS G 2 6 ? 33.874 94.879 212.775 1.00 23.72 109 HIS G N 1
ATOM 4540 C CA . HIS G 2 6 ? 32.904 94.134 213.574 1.00 26.01 109 HIS G CA 1
ATOM 4541 C C . HIS G 2 6 ? 32.108 95.065 214.481 1.00 25.36 109 HIS G C 1
ATOM 4542 O O . HIS G 2 6 ? 32.624 95.953 215.049 1.00 25.34 109 HIS G O 1
ATOM 4549 N N . ARG G 2 7 ? 30.837 94.787 214.588 1.00 26.03 110 ARG G N 1
ATOM 4550 C CA . ARG G 2 7 ? 29.926 95.493 215.428 1.00 32.40 110 ARG G CA 1
ATOM 4551 C C . ARG G 2 7 ? 29.800 94.711 216.726 1.00 31.39 110 ARG G C 1
ATOM 4552 O O . ARG G 2 7 ? 30.060 93.543 216.755 1.00 29.64 110 ARG G O 1
ATOM 4560 N N . LEU G 2 8 ? 29.345 95.351 217.779 1.00 36.51 111 LEU G N 1
ATOM 4561 C CA . LEU G 2 8 ? 28.945 94.628 219.041 1.00 42.92 111 LEU G CA 1
ATOM 4562 C C . LEU G 2 8 ? 27.772 93.666 218.772 1.00 43.23 111 LEU G C 1
ATOM 4563 O O . LEU G 2 8 ? 27.787 92.479 219.098 1.00 43.39 111 LEU G O 1
ATOM 4568 N N . SER G 2 9 ? 26.760 94.222 218.138 1.00 46.03 112 SER G N 1
ATOM 4569 C CA . SER G 2 9 ? 25.535 93.536 217.899 1.00 51.16 112 SER G CA 1
ATOM 4570 C C . SER G 2 9 ? 25.629 92.834 216.572 1.00 49.71 112 SER G C 1
ATOM 4571 O O . SER G 2 9 ? 26.428 93.193 215.703 1.00 47.88 112 SER G O 1
ATOM 4574 N N . SER G 2 10 ? 24.784 91.858 216.367 0.50 43.27 113 SER G N 1
ATOM 4575 C CA . SER G 2 10 ? 24.565 91.456 215.012 0.50 46.66 113 SER G CA 1
ATOM 4576 C C . SER G 2 10 ? 23.203 90.825 214.929 0.50 44.97 113 SER G C 1
ATOM 4577 O O . SER G 2 10 ? 22.585 90.456 215.944 0.50 38.05 113 SER G O 1
ATOM 4580 N N . TYR G 2 11 ? 22.758 90.767 213.688 1.00 45.90 114 TYR G N 1
ATOM 4581 C CA . TYR G 2 11 ? 21.452 90.288 213.282 1.00 45.25 114 TYR G CA 1
ATOM 4582 C C . TYR G 2 11 ? 21.464 88.792 212.789 1.00 45.35 114 TYR G C 1
ATOM 4583 O O . TYR G 2 11 ? 20.397 88.244 212.534 1.00 50.12 114 TYR G O 1
ATOM 4592 N N . ARG G 2 12 ? 22.632 88.156 212.685 0.50 42.42 115 ARG G N 1
ATOM 4593 C CA . ARG G 2 12 ? 22.721 86.749 212.279 0.50 45.89 115 ARG G CA 1
ATOM 4594 C C . ARG G 2 12 ? 21.968 85.844 213.240 0.50 47.10 115 ARG G C 1
ATOM 4595 O O . ARG G 2 12 ? 20.763 85.633 213.080 0.50 46.78 115 ARG G O 1
#

Organism: Mycobacterium tuberculosis (strain ATCC 25618 / H37Rv) (NCBI:txid83332)

B-factor: mean 34.69, std 13.3, range [13.15, 80.9]

Radius of gyration: 25.45 Å; Cα contacts (8 Å, |Δi|>4): 1298; chains: 7; bounding box: 50×86×81 Å

Secondary structure (DSSP, 8-state):
-HHHHHHHHHHHHHEEEEEEEEEEEEEEE-S-----EEEEEEEEEEEEE-TTT-SEEEEEEEEEEEEEE----EEEEEEEEEEEEE-PPTTPPPPPHHHHHHHIIIIIHHHHHHHHHHHHHHHHHHTTS----PPP--/-TTHHHHHHHTHHHHHHEEEEEEEEEEEEEEE-S----EEEEEEEEEEEE-TTT-SEEEEEEEEEEEEE----EEEEEEEEEEEEE---SSPPPP-HHHHHHHIIIIIHHHHHHHHHHHHHHHHHHTTSPPP-PPPP-/--TTHHHHHHEEEEEEEEEEEEEEE-S---TTT-EEEEEEEEEEEEE-TTT-SEEEEEEEEEEEEEE---EEEEEEEEEEEEEEEE---PPPPHHHHHHHIIIIIHHHHHHHHHHHHHHHHHHTTSPPP---------/-HHHHHHHHHHHHEEEEEEEEEEEEEEE-SPPPTTS-EEEEEEEEEEEEEETTTEEEEEEEEEEEEEEEE--EEEEEEEEEEEEEEE---PPPPPHHHHHHHIIIIIHHHHHHHHHHHHHHHHHHTTSPPP-PPP-/---------SB-/---------S--/-------SS---

InterPro domains:
  IPR035958 SecB-like superfamily [G3DSA:3.10.420.10] (21-163)
  IPR035958 SecB-like superfamily [SSF54611] (71-161)

Solvent-accessible surface area: 26924 Å² total; per-residue (Å²): 104,92,88,5,55,74,4,44,82,97,8,45,4,97,8,1,14,0,26,76,4,95,4,29,23,103,51,70,33,106,43,112,114,8,0,27,46,77,37,114,70,108,64,36,41,30,36,64,38,93,99,70,54,18,0,1,0,60,8,28,2,60,4,92,1,28,11,77,117,101,138,49,0,3,28,4,49,0,12,7,0,0,11,0,41,21,75,71,140,100,64,7,67,133,107,25,7,73,17,3,4,55,49,22,0,22,48,3,0,12,4,9,0,35,22,7,0,17,6,4,0,8,34,5,8,5,10,38,2,37,3,105,14,77,48,56,128,64,129,110,82,61,74,58,2,50,80,5,41,89,90,21,93,18,130,19,4,29,0,30,92,3,100,4,26,17,97,158,40,15,146,40,64,104,49,56,74,62,77,23,114,61,117,40,39,41,29,38,62,39,97,110,57,53,10,0,0,0,60,0,32,6,58,2,92,6,62,66,110,109,30,0,2,23,3,56,0,15,10,1,0,17,3,42,11,147,75,128,76,105,70,4,72,117,97,24,8,76,3,6,1,23,31,55,0,77,122,30,0,14,19,18,2,5,11,7,0,28,28,3,1,19,36,4,10,1,84,62,38,13,0,85,49,76,114,74,101,76,83,195,62,2,42,65,2,38,72,62,16,83,12,119,18,7,31,0,28,84,2,94,4,30,21,106,55,78,40,87,108,20,1,42,44,83,44,112,63,114,34,37,33,33,37,46,38,91,99,67,61,9,0,2,0,62,2,32,5,79,2,107,2,46,53,86,150,76,3,2,32,4,57,0,15,7,0,0,16,3,43,12,153,39,113,180,76,42,116,65,5,69,134,119,23,7,68,1,5,0,23,30,18,0,51,56,26,0,19,13,18,4,6,12,9,0,27,29,3,0,20,37,3,33,6,31,32,1,13,0,91,31,40,152,144,93,80,34,140,84,65,87,162,26,2,52,77,6,38,86,67,10,33,3,109,48,1,71,0,37,80,4,95,4,25,21,90,149,76,19,105,30,22,59,52,30,93,67,117,55,36,40,54,45,75,40,100,118,109,52,18,4,40,0,65,1,26,1,66,4,69,1,43,64,110,66,1,2,36,4,49,0,20,8,6,0,77,0,33,4,105,58,133,190,72,54,106,66,6,78,78,119,23,12,84,1,2,1,15,10,41,0,65,66,3,0,7,3,9,2,31,24,8,0,16,8,4,1,6,35,4,7,5,18,40,3,42,5,125,16,50,92,186,11,58,60,28,136,61,138,67,46,21,220,193,18,38,61,34,151,43,104,78,64,28,202,216,10,54,28,7,106,61,140,23,65,27,88

Sequence (586 aa):
QRVGARLAARAQIRDIRLLRTQAAVHRAPKPAQGLTYDLEFEPAVDADPATISAFVVRISCHLRIQNQATQDVATADFEFAALFDYHLEDDPTEEELTAYAATTGRFALYPYIREYVYDLTGRLALPPLTLEILSRPMLDLQRVGARLAARAQIRRDIRLLRTQAAVHRAPKPAQGLTYDLEFEPAVDADPATISAFVVRISCHLRIQNQQDVATADFEFAALFDYHLGEDDPTEEELTAYAATTGRFALYPYIREYVYDLTGRLALPPLTLEILDLDLQRVGARLAARAQIRDIRLLRTQAAVHRAPKQGLTYDLEFEPAVDADPATISAFVVRISCHLRIQNQADVATADFEFAALFDYHLQEGEDDPTEEELTAYAATTGRFALYPYIREYVYDLTGRLALPPLTLEILSDADDLDLQRVGARLAARAQIRDIRLLRTQAAVHRAPKLTYDLEFEPAVDADPATISAFVVRISCHLRIQNQDVATADFEFAALFDYHLQEGEDDPTEEELTAYAATTGRFALYPYIREYVYDLTGRLALPPLTLEILSEVPTWHRLSSYREVPTWHRLSSYREVPTWHRLSSYR